Protein AF-0000000076749674 (afdb_homodimer)

InterPro domains:
  IPR000594 THIF-type NAD/FAD binding fold [PF00899] (6-119)
  IPR022500 ParB-related, ThiF-related cassette, ThiF [TIGR03736] (2-233)
  IPR035985 Ubiquitin-activating enzyme-like [SSF69572] (7-120)

Nearest PDB structures (foldseek):
  7k5j-assembly6_U  TM=7.932E-01  e=4.174E-07  Saccharomyces cerevisiae S288C
  7k5j-assembly5_S  TM=7.924E-01  e=1.008E-06  Saccharomyces cerevisiae S288C
  6nya-assembly1_A  TM=7.891E-01  e=1.143E-06  Saccharomyces cerevisiae S288C
  3cmm-assembly1_A  TM=7.876E-01  e=1.218E-06  unclassified
  5l6j-assembly1_A  TM=7.798E-01  e=1.297E-06  Saccharomyces cerevisiae S288C

Solvent-accessible surface area (backbone atoms only — not comparable to full-atom values): 25614 Å² total; per-residue (Å²): 132,72,72,45,47,36,33,39,34,37,30,41,48,48,37,19,29,35,32,51,54,52,47,51,33,47,26,46,50,35,37,74,72,70,46,57,28,63,41,43,36,29,21,18,62,52,56,35,46,74,58,39,44,38,73,26,81,34,70,41,80,84,47,48,70,39,44,34,17,49,54,52,36,51,52,48,27,70,63,61,73,48,85,50,41,52,39,78,31,75,84,56,81,82,58,76,72,49,46,30,38,36,39,36,57,94,47,48,66,59,51,53,52,48,38,55,40,26,56,69,56,42,39,85,96,17,32,27,38,43,40,46,66,60,36,49,36,33,39,35,40,48,16,18,32,28,80,38,66,66,75,91,36,45,44,8,54,46,55,35,42,40,68,61,37,72,66,56,65,65,86,73,50,79,72,81,62,87,40,48,68,50,42,50,71,55,33,42,67,48,45,36,49,42,47,26,41,48,41,43,35,54,42,50,43,44,31,73,73,70,72,50,70,71,43,40,31,34,38,38,30,49,84,73,38,37,34,42,59,36,56,71,41,73,71,54,39,41,75,40,59,42,66,70,76,72,75,82,127,134,70,74,45,47,35,33,37,36,38,30,41,48,48,37,19,30,34,33,51,54,52,46,51,35,48,24,45,49,34,36,75,74,70,47,58,29,64,41,43,37,28,23,18,63,50,57,34,45,74,59,38,45,38,73,26,82,32,72,40,80,82,45,46,70,38,44,33,18,49,54,53,37,50,51,46,28,69,63,60,73,50,85,50,42,53,39,77,31,76,84,56,81,83,58,74,72,48,46,30,40,36,37,37,57,95,46,48,67,59,50,53,53,49,39,54,40,26,54,69,55,43,40,85,93,16,33,26,39,43,39,45,68,60,36,48,36,33,38,35,39,48,18,19,33,29,79,38,67,65,76,90,35,45,43,9,55,48,55,34,42,40,68,62,37,71,65,55,64,65,86,74,48,78,72,80,63,86,39,49,67,50,43,51,71,55,32,43,69,48,45,36,48,41,47,26,41,48,41,44,35,53,43,49,44,43,32,74,75,68,73,52,71,71,43,40,31,35,39,38,30,49,83,73,36,37,35,43,60,36,57,70,40,72,70,55,39,40,76,39,59,42,67,70,75,71,75,82,128

Radius of gyration: 22.89 Å; Cα contacts (8 Å, |Δi|>4): 1031; chains: 2; bounding box: 53×79×64 Å

Sequence (498 aa):
MSKPVEVILVGAGGTGSAVLTMLFQLHTTLVKLGGNGLNITVYDPKRVTAPNVGRQGFWSDGDVGHYKASLLVNRFNQFGEVNWKAVCGKYDSNAKACDLVITTVDSASARIDIGKILNQIGRKDSYWLDLGNAKEVGQCVIGSQQDGDGINTLPSPYQLFGTQWATIDESKISAPSCSTQEAISKQSFGVNQTLATLSISMVLYPLMRTGSLENFGFMFNLKTMETFPFKVDKNVWAMYGFSPQVEAAMSKPVEVILVGAGGTGSAVLTMLFQLHTTLVKLGGNGLNITVYDPKRVTAPNVGRQGFWSDGDVGHYKASLLVNRFNQFGEVNWKAVCGKYDSNAKACDLVITTVDSASARIDIGKILNQIGRKDSYWLDLGNAKEVGQCVIGSQQDGDGINTLPSPYQLFGTQWATIDESKISAPSCSTQEAISKQSFGVNQTLATLSISMVLYPLMRTGSLENFGFMFNLKTMETFPFKVDKNVWAMYGFSPQVEAA

Foldseek 3Di:
DDAAFEEEEEDQAALNVLLVVVLLVVQVVQVVVPHNGYAYEYEAQDADDPLRDPQHNHPDPVRGPHQRQVVSQVVCCVPVVHDHHYDNHGDDLPDAEGQEYEYDDAALVSVLRQLVSLQVHYDDNHKYWYWYDWAFKIKIFMFGSHADQLPPGGGHPCQQAVVVSVPDDCVPPDDDDPDSVSVCRTHPGCNSNVRSVCCCPVAVSCCVVPVDDQFRMWMDGRVVGDIDTHGSDPVSSVVRRDDRPPPDD/DDAAFEEEEEDQAALNVLLVVVLLVVQVVQVVVPHNGHAYEYEAQDADDPLRDPRHNHPDPVRGPHQRQVVSQVVCCVPVVHDHHYDNHGDDLPDAEGQEYEYDDAALVSVLRQLVSLQVHYDDNHKYWYWYDWAFKIKIFMFGSHADQLPPGGGHPCQQAVVVSVPDDCVPPDDDDPDSVSVCRTHPRCNSNVRSVCCCPVPVSCCVVPVDDQFRMWMDGRVVGDIDTHGSDPVSSVVRRDDRPPPDD

Organism: NCBI:txid190893

pLDDT: mean 90.13, std 11.4, range [36.81, 98.88]

Structure (mmCIF, N/CA/C/O backbone):
data_AF-0000000076749674-model_v1
#
loop_
_entity.id
_entity.type
_entity.pdbx_description
1 polymer 'THIF-type NAD/FAD binding fold domain-containing protein'
#
loop_
_atom_site.group_PDB
_atom_site.id
_atom_site.type_symbol
_atom_site.label_atom_id
_atom_site.label_alt_id
_atom_site.label_comp_id
_atom_site.label_asym_id
_atom_site.label_entity_id
_atom_site.label_seq_id
_atom_site.pdbx_PDB_ins_code
_atom_site.Cartn_x
_atom_site.Cartn_y
_atom_site.Cartn_z
_atom_site.occupancy
_atom_site.B_iso_or_equiv
_atom_site.auth_seq_id
_atom_site.auth_comp_id
_atom_site.auth_asym_id
_atom_site.auth_atom_id
_atom_site.pdbx_PDB_model_num
ATOM 1 N N . MET A 1 1 ? -19.875 -26.234 -2.055 1 41 1 MET A N 1
ATOM 2 C CA . MET A 1 1 ? -19.281 -25.047 -1.42 1 41 1 MET A CA 1
ATOM 3 C C . MET A 1 1 ? -17.766 -25.016 -1.646 1 41 1 MET A C 1
ATOM 5 O O . MET A 1 1 ? -17.062 -25.969 -1.321 1 41 1 MET A O 1
ATOM 9 N N . SER A 1 2 ? -17.297 -24.203 -2.682 1 66.25 2 SER A N 1
ATOM 10 C CA . SER A 1 2 ? -16.047 -24.328 -3.422 1 66.25 2 SER A CA 1
ATOM 11 C C . SER A 1 2 ? -14.844 -24.172 -2.5 1 66.25 2 SER A C 1
ATOM 13 O O . SER A 1 2 ? -14.961 -23.625 -1.403 1 66.25 2 SER A O 1
ATOM 15 N N . LYS A 1 3 ? -13.867 -25.109 -2.535 1 89.81 3 LYS A N 1
ATOM 16 C CA . LYS A 1 3 ? -12.594 -25.219 -1.83 1 89.81 3 LYS A CA 1
ATOM 17 C C . LYS A 1 3 ? -11.836 -23.891 -1.854 1 89.81 3 LYS A C 1
ATOM 19 O O . LYS A 1 3 ? -12.07 -23.062 -2.729 1 89.81 3 LYS A O 1
ATOM 24 N N . PRO A 1 4 ? -11.164 -23.609 -0.694 1 95.88 4 PRO A N 1
ATOM 25 C CA . PRO A 1 4 ? -10.32 -22.422 -0.734 1 95.88 4 PRO A CA 1
ATOM 26 C C . PRO A 1 4 ? -9.398 -22.391 -1.953 1 95.88 4 PRO A C 1
ATOM 28 O O . PRO A 1 4 ? -9.062 -23.438 -2.502 1 95.88 4 PRO A O 1
ATOM 31 N N . VAL A 1 5 ? -9.133 -21.25 -2.414 1 96.56 5 VAL A N 1
ATOM 32 C CA . VAL A 1 5 ? -8.148 -21.094 -3.48 1 96.56 5 VAL A CA 1
ATOM 33 C C . VAL A 1 5 ? -6.762 -21.453 -2.955 1 96.56 5 VAL A C 1
ATOM 35 O O . VAL A 1 5 ? -6.309 -20.891 -1.955 1 96.56 5 VAL A O 1
ATOM 38 N N . GLU A 1 6 ? -6.145 -22.406 -3.578 1 97.38 6 GLU A N 1
ATOM 39 C CA . GLU A 1 6 ? -4.797 -22.812 -3.191 1 97.38 6 GLU A CA 1
ATOM 40 C C . GLU A 1 6 ? -3.74 -21.891 -3.793 1 97.38 6 GLU A C 1
ATOM 42 O O . GLU A 1 6 ? -3.588 -21.828 -5.016 1 97.38 6 GLU A O 1
ATOM 47 N N . VAL A 1 7 ? -2.943 -21.203 -2.902 1 98.38 7 VAL A N 1
ATOM 48 C CA . VAL A 1 7 ? -1.979 -20.203 -3.34 1 98.38 7 VAL A CA 1
ATOM 49 C C . VAL A 1 7 ? -0.584 -20.562 -2.838 1 98.38 7 VAL A C 1
ATOM 51 O O . VAL A 1 7 ? -0.417 -20.953 -1.678 1 98.38 7 VAL A O 1
ATOM 54 N N . ILE A 1 8 ? 0.35 -20.5 -3.725 1 98.56 8 ILE A N 1
ATOM 55 C CA . ILE A 1 8 ? 1.751 -20.609 -3.33 1 98.56 8 ILE A CA 1
ATOM 56 C C . ILE A 1 8 ? 2.436 -19.25 -3.512 1 98.56 8 ILE A C 1
ATOM 58 O O . ILE A 1 8 ? 2.369 -18.656 -4.59 1 98.56 8 ILE A O 1
ATOM 62 N N . LEU A 1 9 ? 3.01 -18.75 -2.445 1 98.81 9 LEU A N 1
ATOM 63 C CA . LEU A 1 9 ? 3.838 -17.547 -2.486 1 98.81 9 LEU A CA 1
ATOM 64 C C . LEU A 1 9 ? 5.32 -17.906 -2.428 1 98.81 9 LEU A C 1
ATOM 66 O O . LEU A 1 9 ? 5.773 -18.531 -1.462 1 98.81 9 LEU A O 1
ATOM 70 N N . VAL A 1 10 ? 6.074 -17.516 -3.455 1 98.75 10 VAL A N 1
ATOM 71 C CA . VAL A 1 10 ? 7.508 -17.781 -3.51 1 98.75 10 VAL A CA 1
ATOM 72 C C . VAL A 1 10 ? 8.289 -16.516 -3.188 1 98.75 10 VAL A C 1
ATOM 74 O O . VAL A 1 10 ? 8.344 -15.586 -4 1 98.75 10 VAL A O 1
ATOM 77 N N . GLY A 1 11 ? 8.938 -16.531 -2.043 1 98.12 11 GLY A N 1
ATOM 78 C CA . GLY A 1 11 ? 9.625 -15.359 -1.531 1 98.12 11 GLY A CA 1
ATOM 79 C C . GLY A 1 11 ? 8.867 -14.648 -0.426 1 98.12 11 GLY A C 1
ATOM 80 O O . GLY A 1 11 ? 7.688 -14.328 -0.585 1 98.12 11 GLY A O 1
ATOM 81 N N . ALA A 1 12 ? 9.57 -14.383 0.667 1 97.94 12 ALA A N 1
ATOM 82 C CA . ALA A 1 12 ? 8.961 -13.727 1.82 1 97.94 12 ALA A CA 1
ATOM 83 C C . ALA A 1 12 ? 9.781 -12.516 2.258 1 97.94 12 ALA A C 1
ATOM 85 O O . ALA A 1 12 ? 9.805 -12.172 3.441 1 97.94 12 ALA A O 1
ATOM 86 N N . GLY A 1 13 ? 10.484 -11.906 1.315 1 95.5 13 GLY A N 1
ATOM 87 C CA . GLY A 1 13 ? 11.258 -10.703 1.597 1 95.5 13 GLY A CA 1
ATOM 88 C C . GLY A 1 13 ? 10.414 -9.445 1.608 1 95.5 13 GLY A C 1
ATOM 89 O O . GLY A 1 13 ? 9.328 -9.422 2.18 1 95.5 13 GLY A O 1
ATOM 90 N N . GLY A 1 14 ? 10.969 -8.367 1.055 1 94.44 14 GLY A N 1
ATOM 91 C CA . GLY A 1 14 ? 10.273 -7.09 1.061 1 94.44 14 GLY A CA 1
ATOM 92 C C . GLY A 1 14 ? 8.922 -7.141 0.382 1 94.44 14 GLY A C 1
ATOM 93 O O . GLY A 1 14 ? 7.895 -6.852 1.005 1 94.44 14 GLY A O 1
ATOM 94 N N . THR A 1 15 ? 8.961 -7.57 -0.837 1 97.38 15 THR A N 1
ATOM 95 C CA . THR A 1 15 ? 7.703 -7.629 -1.579 1 97.38 15 THR A CA 1
ATOM 96 C C . THR A 1 15 ? 6.836 -8.781 -1.081 1 97.38 15 THR A C 1
ATOM 98 O O . THR A 1 15 ? 5.621 -8.617 -0.916 1 97.38 15 THR A O 1
ATOM 101 N N . GLY A 1 16 ? 7.422 -9.891 -0.804 1 98.31 16 GLY A N 1
ATOM 102 C CA . GLY A 1 16 ? 6.676 -11.062 -0.375 1 98.31 16 GLY A CA 1
ATOM 103 C C . GLY A 1 16 ? 5.934 -10.852 0.93 1 98.31 16 GLY A C 1
ATOM 104 O O . GLY A 1 16 ? 4.781 -11.266 1.066 1 98.31 16 GLY A O 1
ATOM 105 N N . SER A 1 17 ? 6.578 -10.273 1.89 1 97.19 17 SER A N 1
ATOM 106 C CA . SER A 1 17 ? 5.934 -10.023 3.174 1 97.19 17 SER A CA 1
ATOM 107 C C . SER A 1 17 ? 4.781 -9.039 3.029 1 97.19 17 SER A C 1
ATOM 109 O O . SER A 1 17 ? 3.754 -9.164 3.701 1 97.19 17 SER A O 1
ATOM 111 N N . ALA A 1 18 ? 4.949 -8.047 2.162 1 96.69 18 ALA A N 1
ATOM 112 C CA . ALA A 1 18 ? 3.873 -7.102 1.882 1 96.69 18 ALA A CA 1
ATOM 113 C C . ALA A 1 18 ? 2.707 -7.793 1.179 1 96.69 18 ALA A C 1
ATOM 115 O O . ALA A 1 18 ? 1.543 -7.535 1.495 1 96.69 18 ALA A O 1
ATOM 116 N N . VAL A 1 19 ? 3.02 -8.648 0.276 1 98.56 19 VAL A N 1
ATOM 117 C CA . VAL A 1 19 ? 1.996 -9.398 -0.444 1 98.56 19 VAL A CA 1
ATOM 118 C C . VAL A 1 19 ? 1.205 -10.266 0.535 1 98.56 19 VAL A C 1
ATOM 120 O O . VAL A 1 19 ? -0.025 -10.32 0.469 1 98.56 19 VAL A O 1
ATOM 123 N N . LEU A 1 20 ? 1.925 -10.898 1.384 1 97.38 20 LEU A N 1
ATOM 124 C CA . LEU A 1 20 ? 1.264 -11.789 2.334 1 97.38 20 LEU A CA 1
ATOM 125 C C . LEU A 1 20 ? 0.285 -11.016 3.211 1 97.38 20 LEU A C 1
ATOM 127 O O . LEU A 1 20 ? -0.79 -11.523 3.543 1 97.38 20 LEU A O 1
ATOM 131 N N . THR A 1 21 ? 0.655 -9.852 3.572 1 92.88 21 THR A N 1
ATOM 132 C CA . THR A 1 21 ? -0.23 -8.992 4.352 1 92.88 21 THR A CA 1
ATOM 133 C C . THR A 1 21 ? -1.503 -8.68 3.568 1 92.88 21 THR A C 1
ATOM 135 O O . THR A 1 21 ? -2.609 -8.797 4.102 1 92.88 21 THR A O 1
ATOM 138 N N . MET A 1 22 ? -1.363 -8.328 2.334 1 95.75 22 MET A N 1
ATOM 139 C CA . MET A 1 22 ? -2.514 -8.023 1.489 1 95.75 22 MET A CA 1
ATOM 140 C C . MET A 1 22 ? -3.367 -9.266 1.263 1 95.75 22 MET A C 1
ATOM 142 O O . MET A 1 22 ? -4.594 -9.18 1.197 1 95.75 22 MET A O 1
ATOM 146 N N . LEU A 1 23 ? -2.693 -10.391 1.165 1 97.06 23 LEU A N 1
ATOM 147 C CA . LEU A 1 23 ? -3.428 -11.633 0.959 1 97.06 23 LEU A CA 1
ATOM 148 C C . LEU A 1 23 ? -4.27 -11.977 2.184 1 97.06 23 LEU A C 1
ATOM 150 O O . LEU A 1 23 ? -5.359 -12.539 2.057 1 97.06 23 LEU A O 1
ATOM 154 N N . PHE A 1 24 ? -3.75 -11.703 3.301 1 93.5 24 PHE A N 1
ATOM 155 C CA . PHE A 1 24 ? -4.516 -11.93 4.523 1 93.5 24 PHE A CA 1
ATOM 156 C C . PHE A 1 24 ? -5.797 -11.109 4.516 1 93.5 24 PHE A C 1
ATOM 158 O O . PHE A 1 24 ? -6.875 -11.625 4.82 1 93.5 24 PHE A O 1
ATOM 165 N N . GLN A 1 25 ? -5.68 -9.891 4.184 1 91.19 25 GLN A N 1
ATOM 166 C CA . GLN A 1 25 ? -6.859 -9.039 4.09 1 91.19 25 GLN A CA 1
ATOM 167 C C . GLN A 1 25 ? -7.816 -9.539 3.01 1 91.19 25 GLN A C 1
ATOM 169 O O . GLN A 1 25 ? -9.031 -9.5 3.191 1 91.19 25 GLN A O 1
ATOM 174 N N . LEU A 1 26 ? -7.234 -9.969 1.913 1 94.19 26 LEU A N 1
ATOM 175 C CA . LEU A 1 26 ? -8.055 -10.508 0.832 1 94.19 26 LEU A CA 1
ATOM 176 C C . LEU A 1 26 ? -8.805 -11.75 1.287 1 94.19 26 LEU A C 1
ATOM 178 O O . LEU A 1 26 ? -9.992 -11.906 0.994 1 94.19 26 LEU A O 1
ATOM 182 N N . HIS A 1 27 ? -8.062 -12.625 1.983 1 94.12 27 HIS A N 1
ATOM 183 C CA . HIS A 1 27 ? -8.688 -13.82 2.553 1 94.12 27 HIS A CA 1
ATOM 184 C C . HIS A 1 27 ? -9.898 -13.453 3.404 1 94.12 27 HIS A C 1
ATOM 186 O O . HIS A 1 27 ? -10.977 -14.016 3.227 1 94.12 27 HIS A O 1
ATOM 192 N N . THR A 1 28 ? -9.719 -12.539 4.277 1 88.56 28 THR A N 1
ATOM 193 C CA . THR A 1 28 ? -10.781 -12.117 5.188 1 88.56 28 THR A CA 1
ATOM 194 C C . THR A 1 28 ? -11.969 -11.555 4.41 1 88.56 28 THR A C 1
ATOM 196 O O . THR A 1 28 ? -13.125 -11.859 4.719 1 88.56 28 THR A O 1
ATOM 199 N N . THR A 1 29 ? -11.656 -10.766 3.43 1 87.94 29 THR A N 1
ATOM 200 C CA . THR A 1 29 ? -12.688 -10.156 2.598 1 87.94 29 THR A CA 1
ATOM 201 C C . THR A 1 29 ? -13.484 -11.227 1.853 1 87.94 29 THR A C 1
ATOM 203 O O . THR A 1 29 ? -14.711 -11.203 1.835 1 87.94 29 THR A O 1
ATOM 206 N N . LEU A 1 30 ? -12.781 -12.172 1.281 1 91 30 LEU A N 1
ATOM 207 C CA . LEU A 1 30 ? -13.43 -13.234 0.526 1 91 30 LEU A CA 1
ATOM 208 C C . LEU A 1 30 ? -14.328 -14.07 1.431 1 91 30 LEU A C 1
ATOM 210 O O . LEU A 1 30 ? -15.445 -14.438 1.043 1 91 30 LEU A O 1
ATOM 214 N N . VAL A 1 31 ? -13.828 -14.328 2.604 1 89.69 31 VAL A N 1
ATOM 215 C CA . VAL A 1 31 ? -14.594 -15.125 3.557 1 89.69 31 VAL A CA 1
ATOM 216 C C . VAL A 1 31 ? -15.852 -14.359 3.971 1 89.69 31 VAL A C 1
ATOM 218 O O . VAL A 1 31 ? -16.938 -14.93 4.02 1 89.69 31 VAL A O 1
ATOM 221 N N . LYS A 1 32 ? -15.797 -13.125 4.18 1 85.12 32 LYS A N 1
ATOM 222 C CA . LYS A 1 32 ? -16.922 -12.305 4.594 1 85.12 32 LYS A CA 1
ATOM 223 C C . LYS A 1 32 ? -17.953 -12.164 3.471 1 85.12 32 LYS A C 1
ATOM 225 O O . LYS A 1 32 ? -19.125 -11.93 3.725 1 85.12 32 LYS A O 1
ATOM 230 N N . LEU A 1 33 ? -17.5 -12.352 2.295 1 86.06 33 LEU A N 1
ATOM 231 C CA . LEU A 1 33 ? -18.375 -12.289 1.137 1 86.06 33 LEU A CA 1
ATOM 232 C C . LEU A 1 33 ? -19 -13.656 0.86 1 86.06 33 LEU A C 1
ATOM 234 O O . LEU A 1 33 ? -19.703 -13.836 -0.142 1 86.06 33 LEU A O 1
ATOM 238 N N . GLY A 1 34 ? -18.656 -14.625 1.644 1 87.81 34 GLY A N 1
ATOM 239 C CA . GLY A 1 34 ? -19.281 -15.93 1.556 1 87.81 34 GLY A CA 1
ATOM 240 C C . GLY A 1 34 ? -18.422 -16.984 0.895 1 87.81 34 GLY A C 1
ATOM 241 O O . GLY A 1 34 ? -18.859 -18.109 0.672 1 87.81 34 GLY A O 1
ATOM 242 N N . GLY A 1 35 ? -17.203 -16.609 0.576 1 90.94 35 GLY A N 1
ATOM 243 C CA . GLY A 1 35 ? -16.297 -17.562 -0.026 1 90.94 35 GLY A CA 1
ATOM 244 C C . GLY A 1 35 ? -15.492 -18.344 0.996 1 90.94 35 GLY A C 1
ATOM 245 O O . GLY A 1 35 ? -15.688 -18.188 2.201 1 90.94 35 GLY A O 1
ATOM 246 N N . ASN A 1 36 ? -14.586 -19.234 0.458 1 93.31 36 ASN A N 1
ATOM 247 C CA . ASN A 1 36 ? -13.789 -20.109 1.322 1 93.31 36 ASN A CA 1
ATOM 248 C C . ASN A 1 36 ? -12.383 -19.562 1.521 1 93.31 36 ASN A C 1
ATOM 250 O O . ASN A 1 36 ? -11.531 -20.219 2.117 1 93.31 36 ASN A O 1
ATOM 254 N N . GLY A 1 37 ? -12.164 -18.422 0.959 1 95 37 GLY A N 1
ATOM 255 C CA . GLY A 1 37 ? -10.906 -17.734 1.205 1 95 37 GLY A CA 1
ATOM 256 C C . GLY A 1 37 ? -9.719 -18.391 0.522 1 95 37 GLY A C 1
ATOM 257 O O . GLY A 1 37 ? -9.844 -18.891 -0.593 1 95 37 GLY A O 1
ATOM 258 N N . LEU A 1 38 ? -8.555 -18.188 1.179 1 97.38 38 LEU A N 1
ATOM 259 C CA . LEU A 1 38 ? -7.285 -18.641 0.624 1 97.38 38 LEU A CA 1
ATOM 260 C C . LEU A 1 38 ? -6.625 -19.672 1.543 1 97.38 38 LEU A C 1
ATOM 262 O O . LEU A 1 38 ? -6.754 -19.594 2.766 1 97.38 38 LEU A O 1
ATOM 266 N N . ASN A 1 39 ? -6.012 -20.625 0.947 1 98.06 39 ASN A N 1
ATOM 267 C CA . ASN A 1 39 ? -5.023 -21.484 1.592 1 98.06 39 ASN A CA 1
ATOM 268 C C . ASN A 1 39 ? -3.623 -21.25 1.031 1 98.06 39 ASN A C 1
ATOM 270 O O . ASN A 1 39 ? -3.363 -21.531 -0.14 1 98.06 39 ASN A O 1
ATOM 274 N N . ILE A 1 40 ? -2.723 -20.766 1.932 1 98.5 40 ILE A N 1
ATOM 275 C CA . ILE A 1 40 ? -1.479 -20.234 1.397 1 98.5 40 ILE A CA 1
ATOM 276 C C . ILE A 1 40 ? -0.296 -21.047 1.918 1 98.5 40 ILE A C 1
ATOM 278 O O . ILE A 1 40 ? -0.232 -21.359 3.105 1 98.5 40 ILE A O 1
ATOM 282 N N . THR A 1 41 ? 0.573 -21.422 1.021 1 98.75 41 THR A N 1
ATOM 283 C CA . THR A 1 41 ? 1.894 -21.953 1.355 1 98.75 41 THR A CA 1
ATOM 284 C C . THR A 1 41 ? 2.986 -20.969 0.92 1 98.75 41 THR A C 1
ATOM 286 O O . THR A 1 41 ? 3.027 -20.562 -0.238 1 98.75 41 THR A O 1
ATOM 289 N N . VAL A 1 42 ? 3.871 -20.625 1.872 1 98.75 42 VAL A N 1
ATOM 290 C CA . VAL A 1 42 ? 4.93 -19.672 1.603 1 98.75 42 VAL A CA 1
ATOM 291 C C . VAL A 1 42 ? 6.277 -20.391 1.526 1 98.75 42 VAL A C 1
ATOM 293 O O . VAL A 1 42 ? 6.637 -21.141 2.432 1 98.75 42 VAL A O 1
ATOM 296 N N . TYR A 1 43 ? 7.023 -20.125 0.436 1 98.69 43 TYR A N 1
ATOM 297 C CA . TYR A 1 43 ? 8.375 -20.656 0.261 1 98.69 43 TYR A CA 1
ATOM 298 C C . TYR A 1 43 ? 9.414 -19.547 0.421 1 98.69 43 TYR A C 1
ATOM 300 O O . TYR A 1 43 ? 9.352 -18.516 -0.258 1 98.69 43 TYR A O 1
ATOM 308 N N . ASP A 1 44 ? 10.352 -19.688 1.284 1 98.31 44 ASP A N 1
ATOM 309 C CA . ASP A 1 44 ? 11.531 -18.828 1.406 1 98.31 44 ASP A CA 1
ATOM 310 C C . ASP A 1 44 ? 12.625 -19.516 2.223 1 98.31 44 ASP A C 1
ATOM 312 O O . ASP A 1 44 ? 12.406 -19.891 3.381 1 98.31 44 ASP A O 1
ATOM 316 N N . PRO A 1 45 ? 13.805 -19.688 1.663 1 97.56 45 PRO A N 1
ATOM 317 C CA . PRO A 1 45 ? 14.859 -20.391 2.398 1 97.56 45 PRO A CA 1
ATOM 318 C C . PRO A 1 45 ? 15.633 -19.469 3.346 1 97.56 45 PRO A C 1
ATOM 320 O O . PRO A 1 45 ? 16.484 -19.938 4.109 1 97.56 45 PRO A O 1
ATOM 323 N N . LYS A 1 46 ? 15.43 -18.172 3.348 1 97 46 LYS A N 1
ATOM 324 C CA . LYS A 1 46 ? 16.297 -17.203 4.016 1 97 46 LYS A CA 1
ATOM 325 C C . LYS A 1 46 ? 15.781 -16.875 5.41 1 97 46 LYS A C 1
ATOM 327 O O . LYS A 1 46 ? 14.602 -17.078 5.707 1 97 46 LYS A O 1
ATOM 332 N N . ARG A 1 47 ? 16.672 -16.344 6.137 1 97.75 47 ARG A N 1
ATOM 333 C CA . ARG A 1 47 ? 16.391 -15.875 7.488 1 97.75 47 ARG A CA 1
ATOM 334 C C . ARG A 1 47 ? 16.344 -14.352 7.543 1 97.75 47 ARG A C 1
ATOM 336 O O . ARG A 1 47 ? 16.906 -13.68 6.668 1 97.75 47 ARG A O 1
ATOM 343 N N . VAL A 1 48 ? 15.672 -13.828 8.578 1 96.06 48 VAL A N 1
ATOM 344 C CA . VAL A 1 48 ? 15.609 -12.383 8.805 1 96.06 48 VAL A CA 1
ATOM 345 C C . VAL A 1 48 ? 16.969 -11.875 9.273 1 96.06 48 VAL A C 1
ATOM 347 O O . VAL A 1 48 ? 17.594 -12.477 10.148 1 96.06 48 VAL A O 1
ATOM 350 N N . THR A 1 49 ? 17.469 -10.844 8.609 1 93.88 49 THR A N 1
ATOM 351 C CA . THR A 1 49 ? 18.672 -10.148 9.031 1 93.88 49 THR A CA 1
ATOM 352 C C . THR A 1 49 ? 18.344 -8.734 9.508 1 93.88 49 THR A C 1
ATOM 354 O O . THR A 1 49 ? 17.219 -8.25 9.312 1 93.88 49 THR A O 1
ATOM 357 N N . ALA A 1 50 ? 19.25 -8.047 10.078 1 88 50 ALA A N 1
ATOM 358 C CA . ALA A 1 50 ? 19.047 -6.73 10.688 1 88 50 ALA A CA 1
ATOM 359 C C . ALA A 1 50 ? 18.531 -5.727 9.656 1 88 50 ALA A C 1
ATOM 361 O O . ALA A 1 50 ? 17.609 -4.969 9.93 1 88 50 ALA A O 1
ATOM 362 N N . PRO A 1 51 ? 19.062 -5.785 8.43 1 87.25 51 PRO A N 1
ATOM 363 C CA . PRO A 1 51 ? 18.594 -4.812 7.438 1 87.25 51 PRO A CA 1
ATOM 364 C C . PRO A 1 51 ? 17.141 -5.035 7.027 1 87.25 51 PRO A C 1
ATOM 366 O O . PRO A 1 51 ? 16.516 -4.152 6.426 1 87.25 51 PRO A O 1
ATOM 369 N N . ASN A 1 52 ? 16.594 -6.191 7.422 1 89.38 52 ASN A N 1
ATOM 370 C CA . ASN A 1 52 ? 15.227 -6.504 7.035 1 89.38 52 ASN A CA 1
ATOM 371 C C . ASN A 1 52 ? 14.219 -5.859 7.984 1 89.38 52 ASN A C 1
ATOM 373 O O . ASN A 1 52 ? 13.047 -5.695 7.637 1 89.38 52 ASN A O 1
ATOM 377 N N . VAL A 1 53 ? 14.695 -5.559 9.172 1 85.56 53 VAL A N 1
ATOM 378 C CA . VAL A 1 53 ? 13.805 -5.098 10.227 1 85.56 53 VAL A CA 1
ATOM 379 C C . VAL A 1 53 ? 13.344 -3.672 9.93 1 85.56 53 VAL A C 1
ATOM 381 O O . VAL A 1 53 ? 14.164 -2.791 9.672 1 85.56 53 VAL A O 1
ATOM 384 N N . GLY A 1 54 ? 12.008 -3.465 9.914 1 78.31 54 GLY A N 1
ATOM 385 C CA . GLY A 1 54 ? 11.438 -2.148 9.688 1 78.31 54 GLY A CA 1
ATOM 386 C C . GLY A 1 54 ? 11.133 -1.878 8.227 1 78.31 54 GLY A C 1
ATOM 387 O O . GLY A 1 54 ? 10.242 -1.087 7.906 1 78.31 54 GLY A O 1
ATOM 388 N N . ARG A 1 55 ? 11.867 -2.451 7.406 1 81.5 55 ARG A N 1
ATOM 389 C CA . ARG A 1 55 ? 11.719 -2.217 5.973 1 81.5 55 ARG A CA 1
ATOM 390 C C . ARG A 1 55 ? 10.836 -3.279 5.332 1 81.5 55 ARG A C 1
ATOM 392 O O . ARG A 1 55 ? 10.18 -3.02 4.32 1 81.5 55 ARG A O 1
ATOM 399 N N . GLN A 1 56 ? 11.016 -4.449 5.895 1 87.56 56 GLN A N 1
ATOM 400 C CA . GLN A 1 56 ? 10.188 -5.559 5.445 1 87.56 56 GLN A CA 1
ATOM 401 C C . GLN A 1 56 ? 9.141 -5.922 6.496 1 87.56 56 GLN A C 1
ATOM 403 O O . GLN A 1 56 ? 8.898 -5.152 7.43 1 87.56 56 GLN A O 1
ATOM 408 N N . GLY A 1 57 ? 8.344 -6.93 6.336 1 86.56 57 GLY A N 1
ATOM 409 C CA . GLY A 1 57 ? 7.258 -7.305 7.227 1 86.56 57 GLY A CA 1
ATOM 410 C C . GLY A 1 57 ? 7.738 -7.836 8.562 1 86.56 57 GLY A C 1
ATOM 411 O O . GLY A 1 57 ? 7.098 -8.703 9.164 1 86.56 57 GLY A O 1
ATOM 412 N N . PHE A 1 58 ? 8.969 -7.336 8.969 1 85.88 58 PHE A N 1
ATOM 413 C CA . PHE A 1 58 ? 9.539 -7.727 10.258 1 85.88 58 PHE A CA 1
ATOM 414 C C . PHE A 1 58 ? 9.711 -6.516 11.164 1 85.88 58 PHE A C 1
ATOM 416 O O . PHE A 1 58 ? 10.281 -5.5 10.75 1 85.88 58 PHE A O 1
ATOM 423 N N . TRP A 1 59 ? 9.289 -6.617 12.406 1 78 59 TRP A N 1
ATOM 424 C CA . TRP A 1 59 ? 9.031 -5.371 13.117 1 78 59 TRP A CA 1
ATOM 425 C C . TRP A 1 59 ? 9.977 -5.215 14.305 1 78 59 TRP A C 1
ATOM 427 O O . TRP A 1 59 ? 10.078 -4.137 14.891 1 78 59 TRP A O 1
ATOM 437 N N . SER A 1 60 ? 10.656 -6.281 14.648 1 80.19 60 SER A N 1
ATOM 438 C CA . SER A 1 60 ? 11.477 -6.152 15.844 1 80.19 60 SER A CA 1
ATOM 439 C C . SER A 1 60 ? 12.805 -6.883 15.688 1 80.19 60 SER A C 1
ATOM 441 O O . SER A 1 60 ? 12.938 -7.773 14.852 1 80.19 60 SER A O 1
ATOM 443 N N . ASP A 1 61 ? 13.711 -6.457 16.5 1 84 61 ASP A N 1
ATOM 444 C CA . ASP A 1 61 ? 15.008 -7.125 16.531 1 84 61 ASP A CA 1
ATOM 445 C C . ASP A 1 61 ? 14.859 -8.586 16.938 1 84 61 ASP A C 1
ATOM 447 O O . ASP A 1 61 ? 15.703 -9.422 16.578 1 84 61 ASP A O 1
ATOM 451 N N . GLY A 1 62 ? 13.812 -8.898 17.609 1 88.88 62 GLY A N 1
ATOM 452 C CA . GLY A 1 62 ? 13.531 -10.273 17.984 1 88.88 62 GLY A CA 1
ATOM 453 C C . GLY A 1 62 ? 13.219 -11.164 16.797 1 88.88 62 GLY A C 1
ATOM 454 O O . GLY A 1 62 ? 13.25 -12.391 16.922 1 88.88 62 GLY A O 1
ATOM 455 N N . ASP A 1 63 ? 12.969 -10.602 15.727 1 91.44 63 ASP A N 1
ATOM 456 C CA . ASP A 1 63 ? 12.664 -11.359 14.516 1 91.44 63 ASP A CA 1
ATOM 457 C C . ASP A 1 63 ? 13.938 -11.875 13.852 1 91.44 63 ASP A C 1
ATOM 459 O O . ASP A 1 63 ? 13.898 -12.828 13.078 1 91.44 63 ASP A O 1
ATOM 463 N N . VAL A 1 64 ? 15.086 -11.18 14.133 1 94.19 64 VAL A N 1
ATOM 464 C CA . VAL A 1 64 ? 16.344 -11.492 13.469 1 94.19 64 VAL A CA 1
ATOM 465 C C . VAL A 1 64 ? 16.75 -12.93 13.766 1 94.19 64 VAL A C 1
ATOM 467 O O . VAL A 1 64 ? 16.656 -13.383 14.906 1 94.19 64 VAL A O 1
ATOM 470 N N . GLY A 1 65 ? 17.109 -13.672 12.727 1 97.19 65 GLY A N 1
ATOM 471 C CA . GLY A 1 65 ? 17.578 -15.047 12.875 1 97.19 65 GLY A CA 1
ATOM 472 C C . GLY A 1 65 ? 16.516 -16.078 12.531 1 97.19 65 GLY A C 1
ATOM 473 O O . GLY A 1 65 ? 16.844 -17.234 12.242 1 97.19 65 GLY A O 1
ATOM 474 N N . HIS A 1 66 ? 15.305 -15.742 12.617 1 97.5 66 HIS A N 1
ATOM 475 C CA . HIS A 1 66 ? 14.219 -16.656 12.281 1 97.5 66 HIS A CA 1
ATOM 476 C C . HIS A 1 66 ? 14.031 -16.75 10.773 1 97.5 66 HIS A C 1
ATOM 478 O O . HIS A 1 66 ? 14.344 -15.805 10.039 1 97.5 66 HIS A O 1
ATOM 484 N N . TYR A 1 67 ? 13.523 -17.906 10.367 1 98.38 67 TYR A N 1
ATOM 485 C CA . TYR A 1 67 ? 13.195 -18.047 8.953 1 98.38 67 TYR A CA 1
ATOM 486 C C . TYR A 1 67 ? 12.055 -17.109 8.562 1 98.38 67 TYR A C 1
ATOM 488 O O . TYR A 1 67 ? 11.039 -17.031 9.258 1 98.38 67 TYR A O 1
ATOM 496 N N . LYS A 1 68 ? 12.227 -16.438 7.484 1 97.75 68 LYS A N 1
ATOM 497 C CA . LYS A 1 68 ? 11.258 -15.438 7.047 1 97.75 68 LYS A CA 1
ATOM 498 C C . LYS A 1 68 ? 9.875 -16.047 6.863 1 97.75 68 LYS A C 1
ATOM 500 O O . LYS A 1 68 ? 8.891 -15.555 7.41 1 97.75 68 LYS A O 1
ATOM 505 N N . ALA A 1 69 ? 9.836 -17.156 6.145 1 98.5 69 ALA A N 1
ATOM 506 C CA . ALA A 1 69 ? 8.555 -17.781 5.805 1 98.5 69 ALA A CA 1
ATOM 507 C C . ALA A 1 69 ? 7.824 -18.234 7.059 1 98.5 69 ALA A C 1
ATOM 509 O O . ALA A 1 69 ? 6.641 -17.938 7.242 1 98.5 69 ALA A O 1
ATOM 510 N N . SER A 1 70 ? 8.508 -18.906 7.891 1 98.19 70 SER A N 1
ATOM 511 C CA . SER A 1 70 ? 7.895 -19.469 9.094 1 98.19 70 SER A CA 1
ATOM 512 C C . SER A 1 70 ? 7.426 -18.359 10.039 1 98.19 70 SER A C 1
ATOM 514 O O . SER A 1 70 ? 6.344 -18.453 10.617 1 98.19 70 SER A O 1
ATOM 516 N N . LEU A 1 71 ? 8.227 -17.391 10.195 1 96.94 71 LEU A N 1
ATOM 517 C CA . LEU A 1 71 ? 7.887 -16.281 11.094 1 96.94 71 LEU A CA 1
ATOM 518 C C . LEU A 1 71 ? 6.605 -15.586 10.641 1 96.94 71 LEU A C 1
ATOM 520 O O . LEU A 1 71 ? 5.695 -15.375 11.445 1 96.94 71 LEU A O 1
ATOM 524 N N . LEU A 1 72 ? 6.52 -15.266 9.43 1 96.62 72 LEU A N 1
ATOM 525 C CA . LEU A 1 72 ? 5.359 -14.562 8.898 1 96.62 72 LEU A CA 1
ATOM 526 C C . LEU A 1 72 ? 4.109 -15.438 8.984 1 96.62 72 LEU A C 1
ATOM 528 O O . LEU A 1 72 ? 3.062 -14.984 9.445 1 96.62 72 LEU A O 1
ATOM 532 N N . VAL A 1 73 ? 4.266 -16.656 8.547 1 97.69 73 VAL A N 1
ATOM 533 C CA . VAL A 1 73 ? 3.123 -17.562 8.523 1 97.69 73 VAL A CA 1
ATOM 534 C C . VAL A 1 73 ? 2.596 -17.781 9.938 1 97.69 73 VAL A C 1
ATOM 536 O O . VAL A 1 73 ? 1.383 -17.75 10.164 1 97.69 73 VAL A O 1
ATOM 539 N N . ASN A 1 74 ? 3.465 -17.938 10.875 1 95.69 74 ASN A N 1
ATOM 540 C CA . ASN A 1 74 ? 3.051 -18.125 12.266 1 95.69 74 ASN A CA 1
ATOM 541 C C . ASN A 1 74 ? 2.285 -16.906 12.789 1 95.69 74 ASN A C 1
ATOM 543 O O . ASN A 1 74 ? 1.306 -17.062 13.523 1 95.69 74 ASN A O 1
ATOM 547 N N . ARG A 1 75 ? 2.729 -15.789 12.438 1 90.88 75 ARG A N 1
ATOM 548 C CA . ARG A 1 75 ? 2.047 -14.57 12.867 1 90.88 75 ARG A CA 1
ATOM 549 C C . ARG A 1 75 ? 0.614 -14.539 12.344 1 90.88 75 ARG A C 1
ATOM 551 O O . ARG A 1 75 ? -0.32 -14.258 13.102 1 90.88 75 ARG A O 1
ATOM 558 N N . PHE A 1 76 ? 0.451 -14.82 11.086 1 91.88 76 PHE A N 1
ATOM 559 C CA . PHE A 1 76 ? -0.879 -14.758 10.492 1 91.88 76 PHE A CA 1
ATOM 560 C C . PHE A 1 76 ? -1.764 -15.883 11.023 1 91.88 76 PHE A C 1
ATOM 562 O O . PHE A 1 76 ? -2.967 -15.695 11.211 1 91.88 76 PHE A O 1
ATOM 569 N N . ASN A 1 77 ? -1.177 -17.047 11.227 1 94.19 77 ASN A N 1
ATOM 570 C CA . ASN A 1 77 ? -1.941 -18.141 11.805 1 94.19 77 ASN A CA 1
ATOM 571 C C . ASN A 1 77 ? -2.441 -17.797 13.203 1 94.19 77 ASN A C 1
ATOM 573 O O . ASN A 1 77 ? -3.58 -18.109 13.555 1 94.19 77 ASN A O 1
ATOM 577 N N . GLN A 1 78 ? -1.643 -17.141 13.922 1 87.38 78 GLN A N 1
ATOM 578 C CA . GLN A 1 78 ? -1.974 -16.812 15.305 1 87.38 78 GLN A CA 1
ATOM 579 C C . GLN A 1 78 ? -3.027 -15.711 15.375 1 87.38 78 GLN A C 1
ATOM 581 O O . GLN A 1 78 ? -3.982 -15.805 16.141 1 87.38 78 GLN A O 1
ATOM 586 N N . PHE A 1 79 ? -2.953 -14.781 14.586 1 76.62 79 PHE A N 1
ATOM 587 C CA . PHE A 1 79 ? -3.807 -13.609 14.695 1 76.62 79 PHE A CA 1
ATOM 588 C C . PHE A 1 79 ? -5.047 -13.758 13.828 1 76.62 79 PHE A C 1
ATOM 590 O O . PHE A 1 79 ? -6.094 -13.172 14.117 1 76.62 79 PHE A O 1
ATOM 597 N N . GLY A 1 80 ? -5.012 -14.492 12.797 1 79.5 80 GLY A N 1
ATOM 598 C CA . GLY A 1 80 ? -6.07 -14.5 11.797 1 79.5 80 GLY A CA 1
ATOM 599 C C . GLY A 1 80 ? -6.887 -15.781 11.812 1 79.5 80 GLY A C 1
ATOM 600 O O . GLY A 1 80 ? -7.855 -15.914 11.055 1 79.5 80 GLY A O 1
ATOM 601 N N . GLU A 1 81 ? -6.465 -16.703 12.57 1 82.12 81 GLU A N 1
ATOM 602 C CA . GLU A 1 81 ? -7.152 -17.984 12.633 1 82.12 81 GLU A CA 1
ATOM 603 C C . GLU A 1 81 ? -7.129 -18.688 11.281 1 82.12 81 GLU A C 1
ATOM 605 O O . GLU A 1 81 ? -8.164 -19.156 10.805 1 82.12 81 GLU A O 1
ATOM 610 N N . VAL A 1 82 ? -6.066 -18.578 10.609 1 91.5 82 VAL A N 1
ATOM 611 C CA . VAL A 1 82 ? -5.824 -19.312 9.367 1 91.5 82 VAL A CA 1
ATOM 612 C C . VAL A 1 82 ? -4.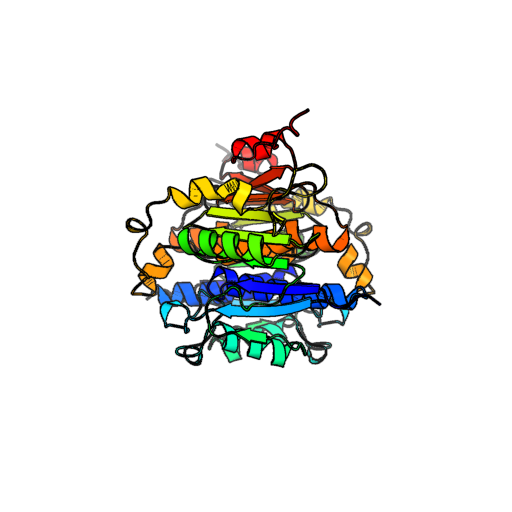84 -20.453 9.625 1 91.5 82 VAL A C 1
ATOM 614 O O . VAL A 1 82 ? -4.32 -20.594 10.734 1 91.5 82 VAL A O 1
ATOM 617 N N . ASN A 1 83 ? -4.695 -21.344 8.672 1 95.38 83 ASN A N 1
ATOM 618 C CA . ASN A 1 83 ? -3.77 -22.469 8.75 1 95.38 83 ASN A CA 1
ATOM 619 C C . ASN A 1 83 ? -2.867 -22.531 7.52 1 95.38 83 ASN A C 1
ATOM 621 O O . ASN A 1 83 ? -2.871 -23.531 6.797 1 95.38 83 ASN A O 1
ATOM 625 N N . TRP A 1 84 ? -2.135 -21.484 7.379 1 98.19 84 TRP A N 1
ATOM 626 C CA . TRP A 1 84 ? -1.22 -21.391 6.246 1 98.19 84 TRP A CA 1
ATOM 627 C C . TRP A 1 84 ? 0.078 -22.141 6.535 1 98.19 84 TRP A C 1
ATOM 629 O O . TRP A 1 84 ? 0.355 -22.5 7.68 1 98.19 84 TRP A O 1
ATOM 639 N N . LYS A 1 85 ? 0.812 -22.469 5.484 1 98.5 85 LYS A N 1
ATOM 640 C CA . LYS A 1 85 ? 2.01 -23.297 5.641 1 98.5 85 LYS A CA 1
ATOM 641 C C . LYS A 1 85 ? 3.256 -22.547 5.188 1 98.5 85 LYS A C 1
ATOM 643 O O . LYS A 1 85 ? 3.188 -21.703 4.293 1 98.5 85 LYS A O 1
ATOM 648 N N . ALA A 1 86 ? 4.32 -22.891 5.871 1 98.62 86 ALA A N 1
ATOM 649 C CA . ALA A 1 86 ? 5.625 -22.359 5.492 1 98.62 86 ALA A CA 1
ATOM 650 C C . ALA A 1 86 ? 6.582 -23.469 5.094 1 98.62 86 ALA A C 1
ATOM 652 O O . ALA A 1 86 ? 6.602 -24.531 5.723 1 98.62 86 ALA A O 1
ATOM 653 N N . VAL A 1 87 ? 7.273 -23.281 4.031 1 98.56 87 VAL A N 1
ATOM 654 C CA . VAL A 1 87 ? 8.383 -24.141 3.625 1 98.56 87 VAL A CA 1
ATOM 655 C C . VAL A 1 87 ? 9.688 -23.344 3.66 1 98.56 87 VAL A C 1
ATOM 657 O O . VAL A 1 87 ? 9.906 -22.453 2.836 1 98.56 87 VAL A O 1
ATOM 660 N N . CYS A 1 88 ? 10.562 -23.688 4.59 1 98.31 88 CYS A N 1
ATOM 661 C CA . CYS A 1 88 ? 11.852 -23.016 4.711 1 98.31 88 CYS A CA 1
ATOM 662 C C . CYS A 1 88 ? 12.852 -23.562 3.697 1 98.31 88 CYS A C 1
ATOM 664 O O . CYS A 1 88 ? 13.898 -24.078 4.074 1 98.31 88 CYS A O 1
ATOM 666 N N . GLY A 1 89 ? 12.531 -23.391 2.469 1 97.38 89 GLY A N 1
ATOM 667 C CA . GLY A 1 89 ? 13.297 -23.875 1.333 1 97.38 89 GLY A CA 1
ATOM 668 C C . GLY A 1 89 ? 12.914 -23.219 0.025 1 97.38 89 GLY A C 1
ATOM 669 O O . GLY A 1 89 ? 12.031 -22.359 -0.006 1 97.38 89 GLY A O 1
ATOM 670 N N . LYS A 1 90 ? 13.656 -23.578 -0.981 1 96.25 90 LYS A N 1
ATOM 671 C CA . LYS A 1 90 ? 13.375 -23.062 -2.318 1 96.25 90 LYS A CA 1
ATOM 672 C C . LYS A 1 90 ? 12.148 -23.75 -2.918 1 96.25 90 LYS A C 1
ATOM 674 O O . LYS A 1 90 ? 11.867 -24.906 -2.619 1 96.25 90 LYS A O 1
ATOM 679 N N . TYR A 1 91 ? 11.406 -22.969 -3.623 1 97.12 91 TYR A N 1
ATOM 680 C CA . TYR A 1 91 ? 10.359 -23.594 -4.43 1 97.12 91 TYR A CA 1
ATOM 681 C C . TYR A 1 91 ? 10.953 -24.578 -5.426 1 97.12 91 TYR A C 1
ATOM 683 O O . TYR A 1 91 ? 11.945 -24.281 -6.102 1 97.12 91 TYR A O 1
ATOM 691 N N . ASP A 1 92 ? 10.352 -25.734 -5.484 1 95.12 92 ASP A N 1
ATOM 692 C CA . ASP A 1 92 ? 10.883 -26.75 -6.391 1 95.12 92 ASP A CA 1
ATOM 693 C C . ASP A 1 92 ? 9.766 -27.656 -6.906 1 95.12 92 ASP A C 1
ATOM 695 O O . ASP A 1 92 ? 8.586 -27.422 -6.641 1 95.12 92 ASP A O 1
ATOM 699 N N . SER A 1 93 ? 10.211 -28.656 -7.652 1 93.38 93 SER A N 1
ATOM 700 C CA . SER A 1 93 ? 9.266 -29.469 -8.398 1 93.38 93 SER A CA 1
ATOM 701 C C . SER A 1 93 ? 8.484 -30.406 -7.473 1 93.38 93 SER A C 1
ATOM 703 O O . SER A 1 93 ? 7.535 -31.062 -7.898 1 93.38 93 SER A O 1
ATOM 705 N N . ASN A 1 94 ? 8.797 -30.422 -6.195 1 93.06 94 ASN A N 1
ATOM 706 C CA . ASN A 1 94 ? 8.055 -31.234 -5.227 1 93.06 94 ASN A CA 1
ATOM 707 C C . ASN A 1 94 ? 6.812 -30.5 -4.73 1 93.06 94 ASN A C 1
ATOM 709 O O . ASN A 1 94 ? 5.992 -31.078 -4.02 1 93.06 94 ASN A O 1
ATOM 713 N N . ALA A 1 95 ? 6.719 -29.266 -5.098 1 92.5 95 ALA A N 1
ATOM 714 C CA . ALA A 1 95 ? 5.555 -28.484 -4.676 1 92.5 95 ALA A CA 1
ATOM 715 C C . ALA A 1 95 ? 4.27 -29.062 -5.254 1 92.5 95 ALA A C 1
ATOM 717 O O . ALA A 1 95 ? 4.273 -29.625 -6.355 1 92.5 95 ALA A O 1
ATOM 718 N N . LYS A 1 96 ? 3.232 -28.906 -4.562 1 89.75 96 LYS A N 1
ATOM 719 C CA . LYS A 1 96 ? 1.931 -29.375 -5.035 1 89.75 96 LYS A CA 1
ATOM 720 C C . LYS A 1 96 ? 1.33 -28.391 -6.043 1 89.75 96 LYS A C 1
ATOM 722 O O . LYS A 1 96 ? 1.565 -27.188 -5.961 1 89.75 96 LYS A O 1
ATOM 727 N N . ALA A 1 97 ? 0.547 -29.047 -6.918 1 89.44 97 ALA A N 1
ATOM 728 C CA . ALA A 1 97 ? -0.205 -28.188 -7.832 1 89.44 97 ALA A CA 1
ATOM 729 C C . ALA A 1 97 ? -1.138 -27.25 -7.07 1 89.44 97 ALA A C 1
ATOM 731 O O . ALA A 1 97 ? -1.631 -27.594 -5.996 1 89.44 97 ALA A O 1
ATOM 732 N N . CYS A 1 98 ? -1.313 -26.062 -7.621 1 95.19 98 CYS A N 1
ATOM 733 C CA . CYS A 1 98 ? -2.139 -25.062 -6.949 1 95.19 98 CYS A CA 1
ATOM 734 C C . CYS A 1 98 ? -2.877 -24.188 -7.961 1 95.19 98 CYS A C 1
ATOM 736 O O . CYS A 1 98 ? -2.721 -24.375 -9.172 1 95.19 98 CYS A O 1
ATOM 738 N N . ASP A 1 99 ? -3.758 -23.359 -7.453 1 96.81 99 ASP A N 1
ATOM 739 C CA . ASP A 1 99 ? -4.562 -22.5 -8.312 1 96.81 99 ASP A CA 1
ATOM 740 C C . ASP A 1 99 ? -3.777 -21.266 -8.75 1 96.81 99 ASP A C 1
ATOM 742 O O . ASP A 1 99 ? -4.004 -20.734 -9.836 1 96.81 99 ASP A O 1
ATOM 746 N N . LEU A 1 100 ? -2.902 -20.812 -7.906 1 98.19 100 LEU A N 1
ATOM 747 C CA . LEU A 1 100 ? -2.201 -19.547 -8.117 1 98.19 100 LEU A CA 1
ATOM 748 C C . LEU A 1 100 ? -0.805 -19.594 -7.508 1 98.19 100 LEU A C 1
ATOM 750 O O . LEU A 1 100 ? -0.646 -19.969 -6.34 1 98.19 100 LEU A O 1
ATOM 754 N N . VAL A 1 101 ? 0.17 -19.281 -8.312 1 98.56 101 VAL A N 1
ATOM 755 C CA . VAL A 1 101 ? 1.525 -19.047 -7.824 1 98.56 101 VAL A CA 1
ATOM 756 C C . VAL A 1 101 ? 1.854 -17.562 -7.914 1 98.56 101 VAL A C 1
ATOM 758 O O . VAL A 1 101 ? 1.62 -16.922 -8.945 1 98.56 101 VAL A O 1
ATOM 761 N N . ILE A 1 102 ? 2.344 -17 -6.824 1 98.88 102 ILE A N 1
ATOM 762 C CA . ILE A 1 102 ? 2.828 -15.633 -6.793 1 98.88 102 ILE A CA 1
ATOM 763 C C . ILE A 1 102 ? 4.336 -15.617 -6.551 1 98.88 102 ILE A C 1
ATOM 765 O O . ILE A 1 102 ? 4.816 -16.188 -5.57 1 98.88 102 ILE A O 1
ATOM 769 N N . THR A 1 103 ? 5.055 -14.984 -7.441 1 98.75 103 THR A N 1
ATOM 770 C CA . THR A 1 103 ? 6.504 -14.922 -7.293 1 98.75 103 THR A CA 1
ATOM 771 C C . THR A 1 103 ? 6.961 -13.508 -6.961 1 98.75 103 THR A C 1
ATOM 773 O O . THR A 1 103 ? 6.543 -12.547 -7.617 1 98.75 103 THR A O 1
ATOM 776 N N . THR A 1 104 ? 7.738 -13.375 -5.961 1 98.44 104 THR A N 1
ATOM 777 C CA . THR A 1 104 ? 8.359 -12.125 -5.535 1 98.44 104 THR A CA 1
ATOM 778 C C . THR A 1 104 ? 9.859 -12.297 -5.355 1 98.44 104 THR A C 1
ATOM 780 O O . THR A 1 104 ? 10.438 -11.82 -4.375 1 98.44 104 THR A O 1
ATOM 783 N N . VAL A 1 105 ? 10.492 -12.938 -6.23 1 95.12 105 VAL A N 1
ATOM 784 C CA . VAL A 1 105 ? 11.922 -13.242 -6.141 1 95.12 105 VAL A CA 1
ATOM 785 C C . VAL A 1 105 ? 12.727 -12.133 -6.809 1 95.12 105 VAL A C 1
ATOM 787 O O . VAL A 1 105 ? 12.211 -11.406 -7.656 1 95.12 105 VAL A O 1
ATOM 790 N N . ASP A 1 106 ? 14.008 -11.992 -6.5 1 86.94 106 ASP A N 1
ATOM 791 C CA . ASP A 1 106 ? 14.781 -10.828 -6.926 1 86.94 106 ASP A CA 1
ATOM 792 C C . ASP A 1 106 ? 15.75 -11.188 -8.047 1 86.94 106 ASP A C 1
ATOM 794 O O . ASP A 1 106 ? 16.484 -10.328 -8.547 1 86.94 106 ASP A O 1
ATOM 798 N N . SER A 1 107 ? 15.75 -12.477 -8.531 1 89.19 107 SER A N 1
ATOM 799 C CA . SER A 1 107 ? 16.719 -12.828 -9.562 1 89.19 107 SER A CA 1
ATOM 800 C C . SER A 1 107 ? 16.047 -13.414 -10.797 1 89.19 107 SER A C 1
ATOM 802 O O . SER A 1 107 ? 15.062 -14.141 -10.68 1 89.19 107 SER A O 1
ATOM 804 N N . ALA A 1 108 ? 16.625 -13.078 -11.891 1 91.69 108 ALA A N 1
ATOM 805 C CA . ALA A 1 108 ? 16.141 -13.586 -13.172 1 91.69 108 ALA A CA 1
ATOM 806 C C . ALA A 1 108 ? 16.266 -15.109 -13.242 1 91.69 108 ALA A C 1
ATOM 808 O O . ALA A 1 108 ? 15.375 -15.789 -13.75 1 91.69 108 ALA A O 1
ATOM 809 N N . SER A 1 109 ? 17.359 -15.609 -12.703 1 92.31 109 SER A N 1
ATOM 810 C CA . SER A 1 109 ? 17.594 -17.047 -12.734 1 92.31 109 SER A CA 1
ATOM 811 C C . SER A 1 109 ? 16.516 -17.797 -11.953 1 92.31 109 SER A C 1
ATOM 813 O O . SER A 1 109 ? 16.062 -18.859 -12.375 1 92.31 109 SER A O 1
ATOM 815 N N . ALA A 1 110 ? 16.141 -17.25 -10.828 1 93.56 110 ALA A N 1
ATOM 816 C CA . ALA A 1 110 ? 15.086 -17.875 -10.031 1 93.56 110 ALA A CA 1
ATOM 817 C C . ALA A 1 110 ? 13.773 -17.906 -10.805 1 93.56 110 ALA A C 1
ATOM 819 O O . ALA A 1 110 ? 13.047 -18.906 -10.758 1 93.56 110 ALA A O 1
ATOM 820 N N . ARG A 1 111 ? 13.469 -16.906 -11.516 1 95.25 111 ARG A N 1
ATOM 821 C CA . ARG A 1 111 ? 12.234 -16.844 -12.305 1 95.25 111 ARG A CA 1
ATOM 822 C C . ARG A 1 111 ? 12.242 -17.875 -13.414 1 95.25 111 ARG A C 1
ATOM 824 O O . ARG A 1 111 ? 11.227 -18.531 -13.672 1 95.25 111 ARG A O 1
ATOM 831 N N . ILE A 1 112 ? 13.391 -17.984 -14.031 1 94.56 112 ILE A N 1
ATOM 832 C CA . ILE A 1 112 ? 13.531 -18.969 -15.102 1 94.56 112 ILE A CA 1
ATOM 833 C C . ILE A 1 112 ? 13.312 -20.359 -14.539 1 94.56 112 ILE A C 1
ATOM 835 O O . ILE A 1 112 ? 12.562 -21.156 -15.117 1 94.56 112 ILE A O 1
ATOM 839 N N . ASP A 1 113 ? 13.93 -20.625 -13.422 1 95.19 113 ASP A N 1
ATOM 840 C CA . ASP A 1 113 ? 13.773 -21.938 -12.789 1 95.19 113 ASP A CA 1
ATOM 841 C C . ASP A 1 113 ? 12.312 -22.203 -12.422 1 95.19 113 ASP A C 1
ATOM 843 O O . ASP A 1 113 ? 11.797 -23.297 -12.664 1 95.19 113 ASP A O 1
ATOM 847 N N . ILE A 1 114 ? 11.664 -21.266 -11.906 1 96.62 114 ILE A N 1
ATOM 848 C CA . ILE A 1 114 ? 10.266 -21.391 -11.508 1 96.62 114 ILE A CA 1
ATOM 849 C C . ILE A 1 114 ? 9.391 -21.609 -12.75 1 96.62 114 ILE A C 1
ATOM 851 O O . ILE A 1 114 ? 8.484 -22.453 -12.734 1 96.62 114 ILE A O 1
ATOM 855 N N . GLY A 1 115 ? 9.688 -20.828 -13.773 1 95.25 115 GLY A N 1
ATOM 856 C CA . GLY A 1 115 ? 8.953 -21 -15.016 1 95.25 115 GLY A CA 1
ATOM 857 C C . GLY A 1 115 ? 9.047 -22.422 -15.562 1 95.25 115 GLY A C 1
ATOM 858 O O . GLY A 1 115 ? 8.039 -22.984 -16 1 95.25 115 GLY A O 1
ATOM 859 N N . LYS A 1 116 ? 10.227 -22.953 -15.484 1 94.44 116 LYS A N 1
ATOM 860 C CA . LYS A 1 116 ? 10.422 -24.328 -15.93 1 94.44 116 LYS A CA 1
ATOM 861 C C . LYS A 1 116 ? 9.625 -25.312 -15.078 1 94.44 116 LYS A C 1
ATOM 863 O O . LYS A 1 116 ? 9 -26.234 -15.602 1 94.44 116 LYS A O 1
ATOM 868 N N . ILE A 1 117 ? 9.656 -25.094 -13.812 1 95.94 117 ILE A N 1
ATOM 869 C CA . ILE A 1 117 ? 8.922 -25.953 -12.883 1 95.94 117 ILE A CA 1
ATOM 870 C C . ILE A 1 117 ? 7.43 -25.875 -13.172 1 95.94 117 ILE A C 1
ATOM 872 O O . ILE A 1 117 ? 6.75 -26.906 -13.25 1 95.94 117 ILE A O 1
ATOM 876 N N . LEU A 1 118 ? 6.891 -24.719 -13.359 1 96.06 118 LEU A N 1
ATOM 877 C CA . LEU A 1 118 ? 5.461 -24.531 -13.578 1 96.06 118 LEU A CA 1
ATOM 878 C C . LEU A 1 118 ? 5.023 -25.141 -14.898 1 96.06 118 LEU A C 1
ATOM 880 O O . LEU A 1 118 ? 3.916 -25.688 -15 1 96.06 118 LEU A O 1
ATOM 884 N N . ASN A 1 119 ? 5.887 -25.016 -15.875 1 91.94 119 ASN A N 1
ATOM 885 C CA . ASN A 1 119 ? 5.559 -25.656 -17.156 1 91.94 119 ASN A CA 1
ATOM 886 C C . ASN A 1 119 ? 5.461 -27.172 -17.016 1 91.94 119 ASN A C 1
ATOM 888 O O . ASN A 1 119 ? 4.773 -27.828 -17.812 1 91.94 119 ASN A O 1
ATOM 892 N N . GLN A 1 120 ? 6.102 -27.656 -16 1 90.88 120 GLN A N 1
ATOM 893 C CA . GLN A 1 120 ? 6.125 -29.109 -15.781 1 90.88 120 GLN A CA 1
ATOM 894 C C . GLN A 1 120 ? 4.957 -29.547 -14.898 1 90.88 120 GLN A C 1
ATOM 896 O O . GLN A 1 120 ? 4.297 -30.547 -15.188 1 90.88 120 GLN A O 1
ATOM 901 N N . ILE A 1 121 ? 4.641 -28.781 -13.844 1 89.62 121 ILE A N 1
ATOM 902 C CA . ILE A 1 121 ? 3.73 -29.312 -12.836 1 89.62 121 ILE A CA 1
ATOM 903 C C . ILE A 1 121 ? 2.461 -28.469 -12.789 1 89.62 121 ILE A C 1
ATOM 905 O O . ILE A 1 121 ? 1.493 -28.828 -12.109 1 89.62 121 ILE A O 1
ATOM 909 N N . GLY A 1 122 ? 2.471 -27.391 -13.414 1 86.62 122 GLY A N 1
ATOM 910 C CA . GLY A 1 122 ? 1.316 -26.516 -13.375 1 86.62 122 GLY A CA 1
ATOM 911 C C . GLY A 1 122 ? 0.059 -27.156 -13.938 1 86.62 122 GLY A C 1
ATOM 912 O O . GLY A 1 122 ? 0.128 -27.969 -14.852 1 86.62 122 GLY A O 1
ATOM 913 N N . ARG A 1 123 ? -1.06 -26.734 -13.375 1 87.5 123 ARG A N 1
ATOM 914 C CA . ARG A 1 123 ? -2.348 -27.234 -13.852 1 87.5 123 ARG A CA 1
ATOM 915 C C . ARG A 1 123 ? -2.9 -26.328 -14.953 1 87.5 123 ARG A C 1
ATOM 917 O O . ARG A 1 123 ? -2.504 -25.172 -15.07 1 87.5 123 ARG A O 1
ATOM 924 N N . LYS A 1 124 ? -3.9 -27.047 -15.531 1 84.31 124 LYS A N 1
ATOM 925 C CA . LYS A 1 124 ? -4.664 -26.234 -16.484 1 84.31 124 LYS A CA 1
ATOM 926 C C . LYS A 1 124 ? -5.535 -25.219 -15.75 1 84.31 124 LYS A C 1
ATOM 928 O O . LYS A 1 124 ? -5.996 -25.469 -14.633 1 84.31 124 LYS A O 1
ATOM 933 N N . ASP A 1 125 ? -5.781 -24.109 -16.141 1 87.56 125 ASP A N 1
ATOM 934 C CA . ASP A 1 125 ? -6.648 -23.078 -15.578 1 87.56 125 ASP A CA 1
ATOM 935 C C . ASP A 1 125 ? -6.059 -22.5 -14.289 1 87.56 125 ASP A C 1
ATOM 937 O O . ASP A 1 125 ? -6.777 -22.312 -13.305 1 87.56 125 ASP A O 1
ATOM 941 N N . SER A 1 126 ? -4.789 -22.625 -14.141 1 95.38 126 SER A N 1
ATOM 942 C CA . SER A 1 126 ? -4.09 -22.016 -13.008 1 95.38 126 SER A CA 1
ATOM 943 C C . SER A 1 126 ? -3.295 -20.797 -13.438 1 95.38 126 SER A C 1
ATOM 945 O O . SER A 1 126 ? -3.066 -20.578 -14.625 1 95.38 126 SER A O 1
ATOM 947 N N . TYR A 1 127 ? -2.936 -20 -12.453 1 97.62 127 TYR A N 1
ATOM 948 C CA . TYR A 1 127 ? -2.355 -18.703 -12.789 1 97.62 127 TYR A CA 1
ATOM 949 C C . TYR A 1 127 ? -1.013 -18.516 -12.094 1 97.62 127 TYR A C 1
ATOM 951 O O . TYR A 1 127 ? -0.763 -19.094 -11.039 1 97.62 127 TYR A O 1
ATOM 959 N N . TRP A 1 128 ? -0.221 -17.75 -12.742 1 98.44 128 TRP A N 1
ATOM 960 C CA . TRP A 1 128 ? 1.054 -17.281 -12.219 1 98.44 128 TRP A CA 1
ATOM 961 C C . TRP A 1 128 ? 1.096 -15.75 -12.195 1 98.44 128 TRP A C 1
ATOM 963 O O . TRP A 1 128 ? 0.995 -15.109 -13.242 1 98.44 128 TRP A O 1
ATOM 973 N N . LEU A 1 129 ? 1.176 -15.172 -11.023 1 98.75 129 LEU A N 1
ATOM 974 C CA . LEU A 1 129 ? 1.373 -13.742 -10.805 1 98.75 129 LEU A CA 1
ATOM 975 C C . LEU A 1 129 ? 2.826 -13.438 -10.453 1 98.75 129 LEU A C 1
ATOM 977 O O . LEU A 1 129 ? 3.303 -13.805 -9.383 1 98.75 129 LEU A O 1
ATOM 981 N N . ASP A 1 130 ? 3.496 -12.711 -11.32 1 98.62 130 ASP A N 1
ATOM 982 C CA . ASP A 1 130 ? 4.906 -12.391 -11.109 1 98.62 130 ASP A CA 1
ATOM 983 C C . ASP A 1 130 ? 5.086 -10.914 -10.766 1 98.62 130 ASP A C 1
ATOM 985 O O . ASP A 1 130 ? 4.59 -10.039 -11.484 1 98.62 130 ASP A O 1
ATOM 989 N N . LEU A 1 131 ? 5.816 -10.68 -9.664 1 98.69 131 LEU A N 1
ATOM 990 C CA . LEU A 1 131 ? 6.07 -9.328 -9.172 1 98.69 131 LEU A CA 1
ATOM 991 C C . LEU A 1 131 ? 7.566 -9.039 -9.109 1 98.69 131 LEU A C 1
ATOM 993 O O . LEU A 1 131 ? 8.32 -9.805 -8.508 1 98.69 131 LEU A O 1
ATOM 997 N N . GLY A 1 132 ? 7.977 -7.965 -9.727 1 96.19 132 GLY A N 1
ATOM 998 C CA . GLY A 1 132 ? 9.359 -7.523 -9.688 1 96.19 132 GLY A CA 1
ATOM 999 C C . GLY A 1 132 ? 9.508 -6.02 -9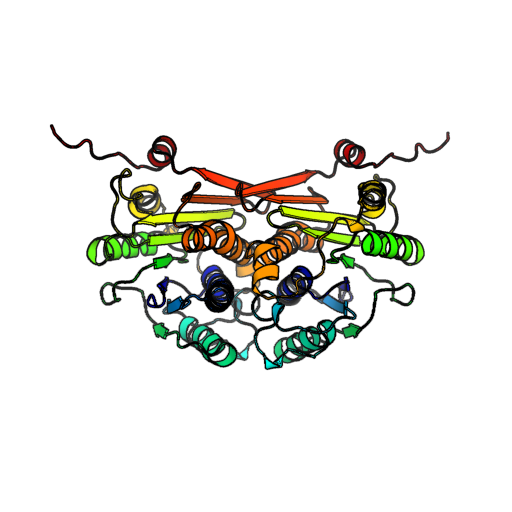.547 1 96.19 132 GLY A C 1
ATOM 1000 O O . GLY A 1 132 ? 8.711 -5.262 -10.109 1 96.19 132 GLY A O 1
ATOM 1001 N N . ASN A 1 133 ? 10.484 -5.648 -8.758 1 94.06 133 ASN A N 1
ATOM 1002 C CA . ASN A 1 133 ? 10.727 -4.219 -8.633 1 94.06 133 ASN A CA 1
ATOM 1003 C C . ASN A 1 133 ? 12.219 -3.906 -8.609 1 94.06 133 ASN A C 1
ATOM 1005 O O . ASN A 1 133 ? 13.039 -4.793 -8.367 1 94.06 133 ASN A O 1
ATOM 1009 N N . ALA A 1 134 ? 12.555 -2.727 -8.977 1 92.69 134 ALA A N 1
ATOM 1010 C CA . ALA A 1 134 ? 13.867 -2.113 -8.758 1 92.69 134 ALA A CA 1
ATOM 1011 C C . ALA A 1 134 ? 13.781 -0.995 -7.723 1 92.69 134 ALA A C 1
ATOM 1013 O O . ALA A 1 134 ? 13.078 -1.121 -6.719 1 92.69 134 ALA A O 1
ATOM 1014 N N . LYS A 1 135 ? 14.633 -0.054 -7.809 1 92.12 135 LYS A N 1
ATOM 1015 C CA . LYS A 1 135 ? 14.727 0.979 -6.781 1 92.12 135 LYS A CA 1
ATOM 1016 C C . LYS A 1 135 ? 13.422 1.755 -6.664 1 92.12 135 LYS A C 1
ATOM 1018 O O . LYS A 1 135 ? 12.883 1.906 -5.562 1 92.12 135 LYS A O 1
ATOM 1023 N N . GLU A 1 136 ? 12.859 2.189 -7.824 1 95.06 136 GLU A N 1
ATOM 1024 C CA . GLU A 1 136 ? 11.711 3.088 -7.766 1 95.06 136 GLU A CA 1
ATOM 1025 C C . GLU A 1 136 ? 10.609 2.643 -8.727 1 95.06 136 GLU A C 1
ATOM 1027 O O . GLU A 1 136 ? 9.648 3.379 -8.961 1 95.06 136 GLU A O 1
ATOM 1032 N N . VAL A 1 137 ? 10.836 1.484 -9.32 1 95.44 137 VAL A N 1
ATOM 1033 C CA . VAL A 1 137 ? 9.883 0.992 -10.312 1 95.44 137 VAL A CA 1
ATOM 1034 C C . VAL A 1 137 ? 9.477 -0.437 -9.969 1 95.44 137 VAL A C 1
ATOM 1036 O O . VAL A 1 137 ? 10.18 -1.135 -9.234 1 95.44 137 VAL A O 1
ATOM 1039 N N . GLY A 1 138 ? 8.352 -0.85 -10.43 1 96.75 138 GLY A N 1
ATOM 1040 C CA . GLY A 1 138 ? 7.859 -2.207 -10.258 1 96.75 138 GLY A CA 1
ATOM 1041 C C . GLY A 1 138 ? 6.926 -2.646 -11.375 1 96.75 138 GLY A C 1
ATOM 1042 O O . GLY A 1 138 ? 6.414 -1.815 -12.125 1 96.75 138 GLY A O 1
ATOM 1043 N N . GLN A 1 139 ? 6.828 -3.914 -11.5 1 96.56 139 GLN A N 1
ATOM 1044 C CA . GLN A 1 139 ? 6 -4.527 -12.531 1 96.56 139 GLN A CA 1
ATOM 1045 C C . GLN A 1 139 ? 5.246 -5.734 -11.984 1 96.56 139 GLN A C 1
ATOM 1047 O O . GLN A 1 139 ? 5.793 -6.512 -11.203 1 96.56 139 GLN A O 1
ATOM 1052 N N . CYS A 1 140 ? 4.047 -5.855 -12.391 1 98.38 140 CYS A N 1
ATOM 1053 C CA . CYS A 1 140 ? 3.178 -6.996 -12.109 1 98.38 140 CYS A CA 1
ATOM 1054 C C . CYS A 1 140 ? 2.645 -7.605 -13.398 1 98.38 140 CYS A C 1
ATOM 1056 O O . CYS A 1 140 ? 2.15 -6.891 -14.273 1 98.38 140 CYS A O 1
ATOM 1058 N N . VAL A 1 141 ? 2.752 -8.922 -13.547 1 97.25 141 VAL A N 1
ATOM 1059 C CA . VAL A 1 141 ? 2.201 -9.609 -14.703 1 97.25 141 VAL A CA 1
ATOM 1060 C C . VAL A 1 141 ? 1.524 -10.906 -14.266 1 97.25 141 VAL A C 1
ATOM 1062 O O . VAL A 1 141 ? 2.064 -11.641 -13.438 1 97.25 141 VAL A O 1
ATOM 1065 N N . ILE A 1 142 ? 0.374 -11.133 -14.789 1 98.06 142 ILE A N 1
ATOM 1066 C CA . ILE A 1 142 ? -0.31 -12.391 -14.508 1 98.06 142 ILE A CA 1
ATOM 1067 C C . ILE A 1 142 ? -0.526 -13.164 -15.805 1 98.06 142 ILE A C 1
ATOM 1069 O O . ILE A 1 142 ? -0.727 -12.562 -16.875 1 98.06 142 ILE A O 1
ATOM 1073 N N . GLY A 1 143 ? -0.461 -14.43 -15.766 1 96.69 143 GLY A N 1
ATOM 1074 C CA . GLY A 1 143 ? -0.751 -15.359 -16.844 1 96.69 143 GLY A CA 1
ATOM 1075 C C . GLY A 1 143 ? -0.969 -16.781 -16.375 1 96.69 143 GLY A C 1
ATOM 1076 O O . GLY A 1 143 ? -1.123 -17.031 -15.172 1 96.69 143 GLY A O 1
ATOM 1077 N N . SER A 1 144 ? -1.029 -17.688 -17.328 1 96.19 144 SER A N 1
ATOM 1078 C CA . SER A 1 144 ? -1.169 -19.094 -17 1 96.19 144 SER A CA 1
ATOM 1079 C C . SER A 1 144 ? 0.13 -19.672 -16.438 1 96.19 144 SER A C 1
ATOM 1081 O O . SER A 1 144 ? 1.217 -19.188 -16.766 1 96.19 144 SER A O 1
ATOM 1083 N N . GLN A 1 145 ? -0.011 -20.641 -15.57 1 96.75 145 GLN A N 1
ATOM 1084 C CA . GLN A 1 145 ? 1.195 -21.297 -15.078 1 96.75 145 GLN A CA 1
ATOM 1085 C C . GLN A 1 145 ? 1.944 -21.984 -16.203 1 96.75 145 GLN A C 1
ATOM 1087 O O . GLN A 1 145 ? 3.164 -21.844 -16.328 1 96.75 145 GLN A O 1
ATOM 1092 N N . GLN A 1 146 ? 1.171 -22.672 -16.984 1 94.25 146 GLN A N 1
ATOM 1093 C CA . GLN A 1 146 ? 1.733 -23.281 -18.203 1 94.25 146 GLN A CA 1
ATOM 1094 C C . GLN A 1 146 ? 1.577 -22.344 -19.391 1 94.25 146 GLN A C 1
ATOM 1096 O O . GLN A 1 146 ? 0.653 -21.531 -19.438 1 94.25 146 GLN A O 1
ATOM 1101 N N . ASP A 1 147 ? 2.494 -22.531 -20.359 1 91.5 147 ASP A N 1
ATOM 1102 C CA . ASP A 1 147 ? 2.441 -21.672 -21.547 1 91.5 147 ASP A CA 1
ATOM 1103 C C . ASP A 1 147 ? 1.072 -21.75 -22.219 1 91.5 147 ASP 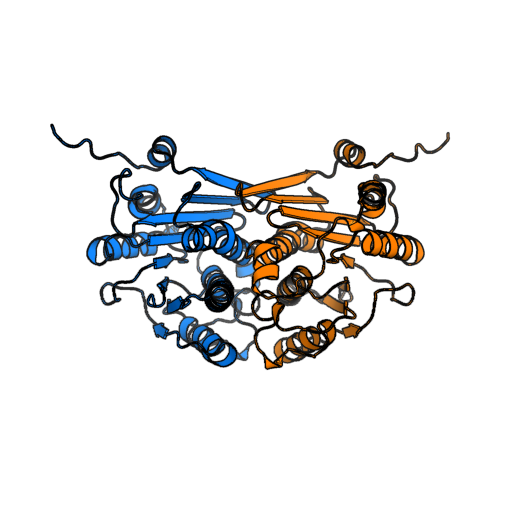A C 1
ATOM 1105 O O . ASP A 1 147 ? 0.53 -22.844 -22.406 1 91.5 147 ASP A O 1
ATOM 1109 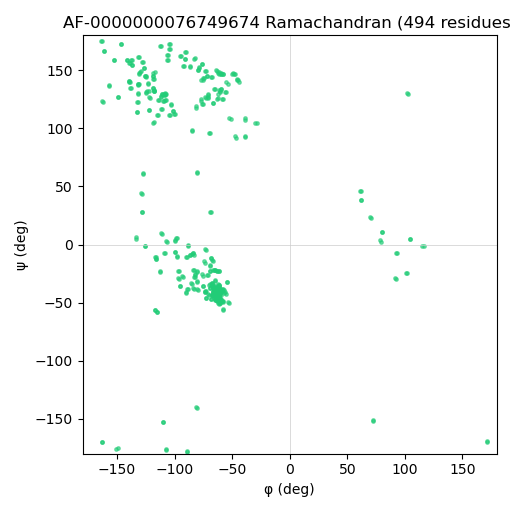N N . GLY A 1 148 ? 0.54 -20.562 -22.5 1 90.5 148 GLY A N 1
ATOM 1110 C CA . GLY A 1 148 ? -0.783 -20.484 -23.094 1 90.5 148 GLY A CA 1
ATOM 1111 C C . GLY A 1 148 ? -0.749 -20.141 -24.578 1 90.5 148 GLY A C 1
ATOM 1112 O O . GLY A 1 148 ? 0.306 -19.812 -25.125 1 90.5 148 GLY A O 1
ATOM 1113 N N . ASP A 1 149 ? -1.966 -20.234 -25.156 1 89.38 149 ASP A N 1
ATOM 1114 C CA . ASP A 1 149 ? -2.059 -20.031 -26.594 1 89.38 149 ASP A CA 1
ATOM 1115 C C . ASP A 1 149 ? -2.533 -18.609 -26.922 1 89.38 149 ASP A C 1
ATOM 1117 O O . ASP A 1 149 ? -2.598 -18.219 -28.094 1 89.38 149 ASP A O 1
ATOM 11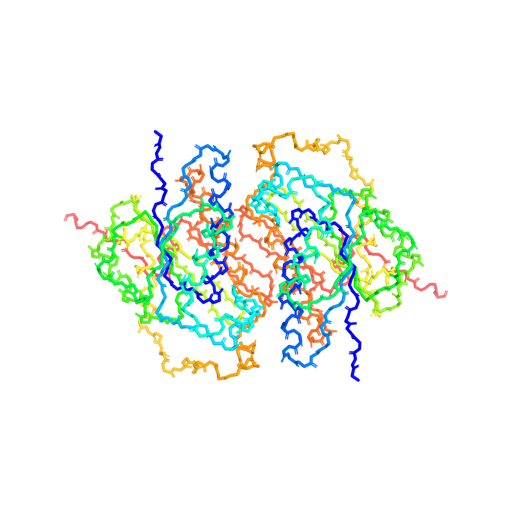21 N N . GLY A 1 150 ? -2.885 -17.875 -25.906 1 88.25 150 GLY A N 1
ATOM 1122 C CA . GLY A 1 150 ? -3.348 -16.516 -26.109 1 88.25 150 GLY A CA 1
ATOM 1123 C C . GLY A 1 150 ? -4.785 -16.438 -26.594 1 88.25 150 GLY A C 1
ATOM 1124 O O . GLY A 1 150 ? -5.285 -15.352 -26.891 1 88.25 150 GLY A O 1
ATOM 1125 N N . ILE A 1 151 ? -5.441 -17.531 -26.703 1 88 151 ILE A N 1
ATOM 1126 C CA . ILE A 1 151 ? -6.832 -17.594 -27.141 1 88 151 ILE A CA 1
ATOM 1127 C C . ILE A 1 151 ? -7.703 -18.125 -26 1 88 151 ILE A C 1
ATOM 1129 O O . ILE A 1 151 ? -8.602 -17.438 -25.516 1 88 151 ILE A O 1
ATOM 1133 N N . ASN A 1 152 ? -7.359 -19.281 -25.562 1 87.5 152 ASN A N 1
ATOM 1134 C CA . ASN A 1 152 ? -8.125 -19.922 -24.5 1 87.5 152 ASN A CA 1
ATOM 1135 C C . ASN A 1 152 ? -7.484 -19.703 -23.125 1 87.5 152 ASN A C 1
ATOM 1137 O O . ASN A 1 152 ? -8.156 -19.797 -22.094 1 87.5 152 ASN A O 1
ATOM 1141 N N . THR A 1 153 ? -6.152 -19.562 -23.281 1 91.19 153 THR A N 1
ATOM 1142 C CA . THR A 1 153 ? -5.387 -19.359 -22.062 1 91.19 153 THR A CA 1
ATOM 1143 C C . THR A 1 153 ? -4.434 -18.172 -22.219 1 91.19 153 THR A C 1
ATOM 1145 O O . THR A 1 153 ? -3.898 -17.938 -23.297 1 91.19 153 THR A O 1
ATOM 1148 N N . LEU A 1 154 ? -4.215 -17.484 -21.188 1 93.75 154 LEU A N 1
ATOM 1149 C CA . LEU A 1 154 ? -3.252 -16.391 -21.203 1 93.75 154 LEU A CA 1
ATOM 1150 C C . LEU A 1 154 ? -1.831 -16.922 -21.375 1 93.75 154 LEU A C 1
ATOM 1152 O O . LEU A 1 154 ? -1.481 -17.969 -20.828 1 93.75 154 LEU A O 1
ATOM 1156 N N . PRO A 1 155 ? -1.029 -16.141 -22.109 1 94.81 155 PRO A N 1
ATOM 1157 C CA . PRO A 1 155 ? 0.392 -16.484 -22.062 1 94.81 155 PRO A CA 1
ATOM 1158 C C . PRO A 1 155 ? 0.958 -16.453 -20.641 1 94.81 155 PRO A C 1
ATOM 1160 O O . PRO A 1 155 ? 0.523 -15.656 -19.812 1 94.81 155 PRO A O 1
ATOM 1163 N N . SER A 1 156 ? 1.907 -17.344 -20.422 1 95.62 156 SER A N 1
ATOM 1164 C CA . SER A 1 156 ? 2.561 -17.328 -19.109 1 95.62 156 SER A CA 1
ATOM 1165 C C . SER A 1 156 ? 3.555 -16.172 -19.016 1 95.62 156 SER A C 1
ATOM 1167 O O . SER A 1 156 ? 4.078 -15.711 -20.016 1 95.62 156 SER A O 1
ATOM 1169 N N . PRO A 1 157 ? 3.824 -15.734 -17.797 1 95.94 157 PRO A N 1
ATOM 1170 C CA . PRO A 1 157 ? 4.91 -14.766 -17.641 1 95.94 157 PRO A CA 1
ATOM 1171 C C . PRO A 1 157 ? 6.227 -15.242 -18.234 1 95.94 157 PRO A C 1
ATOM 1173 O O . PRO A 1 157 ? 7 -14.438 -18.766 1 95.94 157 PRO A O 1
ATOM 1176 N N . TYR A 1 158 ? 6.457 -16.531 -18.203 1 93.88 158 TYR A N 1
ATOM 1177 C CA . TYR A 1 158 ? 7.672 -17.094 -18.781 1 93.88 158 TYR A CA 1
ATOM 1178 C C . TYR A 1 158 ? 7.688 -16.922 -20.297 1 93.88 158 TYR A C 1
ATOM 1180 O O . TYR A 1 158 ? 8.719 -16.578 -20.875 1 93.88 158 TYR A O 1
ATOM 1188 N N . GLN A 1 159 ? 6.574 -17.141 -20.938 1 91.81 159 GLN A N 1
ATOM 1189 C CA . GLN A 1 159 ? 6.445 -16.953 -22.375 1 91.81 159 GLN A CA 1
ATOM 1190 C C . GLN A 1 159 ? 6.691 -15.492 -22.766 1 91.81 159 GLN A C 1
ATOM 1192 O O . GLN A 1 159 ? 7.254 -15.211 -23.828 1 91.81 159 GLN A O 1
ATOM 1197 N N . LEU A 1 160 ? 6.273 -14.656 -21.938 1 92.62 160 LEU A N 1
ATOM 1198 C CA . LEU A 1 160 ? 6.32 -13.234 -22.281 1 92.62 160 LEU A CA 1
ATOM 1199 C C . LEU A 1 160 ? 7.691 -12.648 -21.969 1 92.62 160 LEU A C 1
ATOM 1201 O O . LEU A 1 160 ? 8.227 -11.867 -22.766 1 92.62 160 LEU A O 1
ATOM 1205 N N . PHE A 1 161 ? 8.305 -13.086 -20.875 1 92.69 161 PHE A N 1
ATOM 1206 C CA . PHE A 1 161 ? 9.453 -12.336 -20.391 1 92.69 161 PHE A CA 1
ATOM 1207 C C . PHE A 1 161 ? 10.672 -13.242 -20.234 1 92.69 161 PHE A C 1
ATOM 1209 O O . PHE A 1 161 ? 11.758 -12.773 -19.891 1 92.69 161 PHE A O 1
ATOM 1216 N N . GLY A 1 162 ? 10.555 -14.508 -20.5 1 90.56 162 GLY A N 1
ATOM 1217 C CA . GLY A 1 162 ? 11.617 -15.477 -20.297 1 90.56 162 GLY A CA 1
ATOM 1218 C C . GLY A 1 162 ? 12.898 -15.125 -21.031 1 90.56 162 GLY A C 1
ATOM 1219 O O . GLY A 1 162 ? 13.992 -15.25 -20.484 1 90.56 162 GLY A O 1
ATOM 1220 N N . THR A 1 163 ? 12.734 -14.656 -22.219 1 88 163 THR A N 1
ATOM 1221 C CA . THR A 1 163 ? 13.898 -14.289 -23.016 1 88 163 THR A CA 1
ATOM 1222 C C . THR A 1 163 ? 14.617 -13.086 -22.406 1 88 163 THR A C 1
ATOM 1224 O O . THR A 1 163 ? 15.844 -13.055 -22.344 1 88 163 THR A O 1
ATOM 1227 N N . GLN A 1 164 ? 13.852 -12.156 -22.016 1 88.12 164 GLN A N 1
ATOM 1228 C CA . GLN A 1 164 ? 14.43 -10.984 -21.359 1 88.12 164 GLN A CA 1
ATOM 1229 C C . GLN A 1 164 ? 15.156 -11.367 -20.078 1 88.12 164 GLN A C 1
ATOM 1231 O O . GLN A 1 164 ? 16.234 -10.852 -19.781 1 88.12 164 GLN A O 1
ATOM 1236 N N . TRP A 1 165 ? 14.586 -12.258 -19.297 1 90.88 165 TRP A N 1
ATOM 1237 C CA . TRP A 1 165 ? 15.219 -12.719 -18.062 1 90.88 165 TRP A CA 1
ATOM 1238 C C . TRP A 1 165 ? 16.547 -13.398 -18.359 1 90.88 165 TRP A C 1
ATOM 1240 O O . TRP A 1 165 ? 17.531 -13.203 -17.625 1 90.88 165 TRP A O 1
ATOM 1250 N N . ALA A 1 166 ? 16.594 -14.133 -19.406 1 87.94 166 ALA A N 1
ATOM 1251 C CA . ALA A 1 166 ? 17.766 -14.914 -19.766 1 87.94 166 ALA A CA 1
ATOM 1252 C C . ALA A 1 166 ? 18.922 -14 -20.188 1 87.94 166 ALA A C 1
ATOM 1254 O O . ALA A 1 166 ? 20.094 -14.398 -20.141 1 87.94 166 ALA A O 1
ATOM 1255 N N . THR A 1 167 ? 18.594 -12.773 -20.516 1 86.5 167 THR A N 1
ATOM 1256 C CA . THR A 1 167 ? 19.609 -11.875 -21.047 1 86.5 167 THR A CA 1
ATOM 1257 C C . THR A 1 167 ? 20.156 -10.961 -19.953 1 86.5 167 THR A C 1
ATOM 1259 O O . THR A 1 167 ? 21.125 -10.234 -20.172 1 86.5 167 THR A O 1
ATOM 1262 N N . ILE A 1 168 ? 19.5 -11 -18.891 1 82.31 168 ILE A N 1
ATOM 1263 C CA . ILE A 1 168 ? 19.953 -10.164 -17.797 1 82.31 168 ILE A CA 1
ATOM 1264 C C . ILE A 1 168 ? 21.25 -10.719 -17.219 1 82.31 168 ILE A C 1
ATOM 1266 O O . ILE A 1 168 ? 21.359 -11.906 -16.922 1 82.31 168 ILE A O 1
ATOM 1270 N N . ASP A 1 169 ? 22.25 -9.828 -17.156 1 72.62 169 ASP A N 1
ATOM 1271 C CA . ASP A 1 169 ? 23.531 -10.164 -16.547 1 72.62 169 ASP A CA 1
ATOM 1272 C C . ASP A 1 169 ? 23.484 -9.961 -15.031 1 72.62 169 ASP A C 1
ATOM 1274 O O . ASP A 1 169 ? 23.641 -8.844 -14.547 1 72.62 169 ASP A O 1
ATOM 1278 N N . GLU A 1 170 ? 23.281 -10.961 -14.328 1 72.81 170 GLU A N 1
ATOM 1279 C CA . GLU A 1 170 ? 23.078 -10.898 -12.891 1 72.81 170 GLU A CA 1
ATOM 1280 C C . GLU A 1 170 ? 24.375 -10.602 -12.148 1 72.81 170 GLU A C 1
ATOM 1282 O O . GLU A 1 170 ? 24.375 -10.266 -10.969 1 72.81 170 GLU A O 1
ATOM 1287 N N . SER A 1 171 ? 25.391 -10.758 -12.797 1 64.75 171 SER A N 1
ATOM 1288 C CA . SER A 1 171 ? 26.672 -10.406 -12.188 1 64.75 171 SER A CA 1
ATOM 1289 C C . SER A 1 171 ? 26.766 -8.906 -11.93 1 64.75 171 SER A C 1
ATOM 1291 O O . SER A 1 171 ? 27.547 -8.461 -11.086 1 64.75 171 SER A O 1
ATOM 1293 N N . LYS A 1 172 ? 25.969 -8.18 -12.648 1 55.34 172 LYS A N 1
ATOM 1294 C CA . LYS A 1 172 ? 26 -6.73 -12.516 1 55.34 172 LYS A CA 1
ATOM 1295 C C . LYS A 1 172 ? 25.016 -6.254 -11.453 1 55.34 172 LYS A C 1
ATOM 1297 O O . LYS A 1 172 ? 24.953 -5.059 -11.148 1 55.34 172 LYS A O 1
ATOM 1302 N N . ILE A 1 173 ? 24.25 -7.16 -11.086 1 58.72 173 ILE A N 1
ATOM 1303 C CA . ILE A 1 173 ? 23.266 -6.84 -10.07 1 58.72 173 ILE A CA 1
ATOM 1304 C C . ILE A 1 173 ? 23.938 -6.781 -8.695 1 58.72 173 ILE A C 1
ATOM 1306 O O . ILE A 1 173 ? 24.719 -7.664 -8.352 1 58.72 173 ILE A O 1
ATOM 1310 N N . SER A 1 174 ? 23.766 -5.633 -8.078 1 54.47 174 SER A N 1
ATOM 1311 C CA . SER A 1 174 ? 24.484 -5.312 -6.844 1 54.47 174 SER A CA 1
ATOM 1312 C C . SER A 1 174 ? 24.281 -6.406 -5.797 1 54.47 174 SER A C 1
ATOM 1314 O O . SER A 1 174 ? 23.25 -7.062 -5.762 1 54.47 174 SER A O 1
ATOM 1316 N N . ALA A 1 175 ? 25.453 -6.734 -5.098 1 54 175 ALA A N 1
ATOM 1317 C CA . ALA A 1 175 ? 25.562 -7.641 -3.957 1 54 175 ALA A CA 1
ATOM 1318 C C . ALA A 1 175 ? 24.5 -7.348 -2.91 1 54 175 ALA A C 1
ATOM 1320 O O . ALA A 1 175 ? 24 -6.219 -2.814 1 54 175 ALA A O 1
ATOM 1321 N N . PRO A 1 176 ? 24.047 -8.477 -2.23 1 56.78 176 PRO A N 1
ATOM 1322 C CA . PRO A 1 176 ? 23.156 -8.25 -1.092 1 56.78 176 PRO A CA 1
ATOM 1323 C C . PRO A 1 176 ? 23.641 -7.109 -0.189 1 56.78 176 PRO A C 1
ATOM 1325 O O . PRO A 1 176 ? 24.828 -6.84 -0.116 1 56.78 176 PRO A O 1
ATOM 1328 N N . SER A 1 177 ? 22.703 -6.316 0.278 1 56.06 177 SER A N 1
ATOM 1329 C CA . SER A 1 177 ? 23.062 -5.188 1.135 1 56.06 177 SER A CA 1
ATOM 1330 C C . SER A 1 177 ? 23.719 -5.656 2.426 1 56.06 177 SER A C 1
ATOM 1332 O O . SER A 1 177 ? 23.219 -6.566 3.092 1 56.06 177 SER A O 1
ATOM 1334 N N . CYS A 1 178 ? 24.797 -5.105 2.572 1 62.5 178 CYS A N 1
ATOM 1335 C CA . CYS A 1 178 ? 25.547 -5.426 3.777 1 62.5 178 CYS A CA 1
ATOM 1336 C C . CYS A 1 178 ? 25.062 -4.598 4.961 1 62.5 178 CYS A C 1
ATOM 1338 O O . CYS A 1 178 ? 25.234 -4.996 6.113 1 62.5 178 CYS A O 1
ATOM 1340 N N . SER A 1 179 ? 24.484 -3.414 4.738 1 68.5 179 SER A N 1
ATOM 1341 C CA . SER A 1 179 ? 24.016 -2.555 5.816 1 68.5 179 SER A CA 1
ATOM 1342 C C . SER A 1 179 ? 22.578 -2.084 5.559 1 68.5 179 SER A C 1
ATOM 1344 O O . SER A 1 179 ? 22.094 -2.174 4.434 1 68.5 179 SER A O 1
ATOM 1346 N N . THR A 1 180 ? 22.016 -1.665 6.66 1 72.88 180 THR A N 1
ATOM 1347 C CA . THR A 1 180 ? 20.688 -1.084 6.582 1 72.88 180 THR A CA 1
ATOM 1348 C C . THR A 1 180 ? 20.672 0.131 5.66 1 72.88 180 THR A C 1
ATOM 1350 O O . THR A 1 180 ? 19.781 0.285 4.836 1 72.88 180 THR A O 1
ATOM 1353 N N . GLN A 1 181 ? 21.688 0.923 5.742 1 74.25 181 GLN A N 1
ATOM 1354 C CA . GLN A 1 181 ? 21.781 2.121 4.918 1 74.25 181 GLN A CA 1
ATOM 1355 C C . GLN A 1 181 ? 21.891 1.762 3.438 1 74.25 181 GLN A C 1
ATOM 1357 O O . GLN A 1 181 ? 21.266 2.402 2.592 1 74.25 181 GLN A O 1
ATOM 1362 N N . GLU A 1 182 ? 22.625 0.773 3.213 1 75.31 182 GLU A N 1
ATOM 1363 C CA . GLU A 1 182 ? 22.766 0.312 1.834 1 75.31 182 GLU A CA 1
ATOM 1364 C C . GLU A 1 182 ? 21.453 -0.248 1.305 1 75.31 182 GLU A C 1
ATOM 1366 O O . GLU A 1 182 ? 21.078 -0.001 0.154 1 75.31 182 GLU A O 1
ATOM 1371 N N . ALA A 1 183 ? 20.781 -0.945 2.104 1 76.19 183 ALA A N 1
ATOM 1372 C CA . ALA A 1 183 ? 19.5 -1.521 1.714 1 76.19 183 ALA A CA 1
ATOM 1373 C C . ALA A 1 183 ? 18.484 -0.43 1.39 1 76.19 183 ALA A C 1
ATOM 1375 O O . ALA A 1 183 ? 17.75 -0.529 0.403 1 76.19 183 ALA A O 1
ATOM 1376 N N . ILE A 1 184 ? 18.5 0.605 2.199 1 75.62 184 ILE A N 1
ATOM 1377 C CA . ILE A 1 184 ? 17.578 1.727 2.029 1 75.62 184 ILE A CA 1
ATOM 1378 C C . ILE A 1 184 ? 17.922 2.477 0.743 1 75.62 184 ILE A C 1
ATOM 1380 O O . ILE A 1 184 ? 17.016 2.939 0.035 1 75.62 184 ILE A O 1
ATOM 1384 N N . SER A 1 185 ? 19.125 2.531 0.384 1 77.69 185 SER A N 1
ATOM 1385 C CA . SER A 1 185 ? 19.547 3.256 -0.81 1 77.69 185 SER A CA 1
ATOM 1386 C C . SER A 1 185 ? 19.203 2.48 -2.078 1 77.69 185 SER A C 1
ATOM 1388 O O . SER A 1 185 ? 18.969 3.078 -3.131 1 77.69 185 SER A O 1
ATOM 1390 N N . LYS A 1 186 ? 19.094 1.23 -1.955 1 79 186 LYS A N 1
ATOM 1391 C CA . LYS A 1 186 ? 18.875 0.366 -3.111 1 79 186 LYS A CA 1
ATOM 1392 C C . LYS A 1 186 ? 17.406 0.312 -3.48 1 79 186 LYS A C 1
ATOM 1394 O O . LYS A 1 186 ? 17.047 0.143 -4.652 1 79 186 LYS A O 1
ATOM 1399 N N . GLN A 1 187 ? 16.594 0.511 -2.451 1 84.75 187 GLN A N 1
ATOM 1400 C CA . GLN A 1 187 ? 15.148 0.458 -2.676 1 84.75 187 GLN A CA 1
ATOM 1401 C C . GLN A 1 187 ? 14.445 1.655 -2.041 1 84.75 187 GLN A C 1
ATOM 1403 O O . GLN A 1 187 ? 14.531 1.859 -0.829 1 84.75 187 GLN A O 1
ATOM 1408 N N . SER A 1 188 ? 13.789 2.318 -2.896 1 90.88 188 SER A N 1
ATOM 1409 C CA . SER A 1 188 ? 13.055 3.465 -2.375 1 90.88 188 SER A CA 1
ATOM 1410 C C . SER A 1 188 ? 11.992 3.029 -1.368 1 90.88 188 SER A C 1
ATOM 1412 O O . SER A 1 188 ? 11.383 1.973 -1.524 1 90.88 188 SER A O 1
ATOM 1414 N N . PHE A 1 189 ? 11.766 3.854 -0.434 1 93.88 189 PHE A N 1
ATOM 1415 C CA . PHE A 1 189 ? 10.781 3.572 0.599 1 93.88 189 PHE A CA 1
ATOM 1416 C C . PHE A 1 189 ? 9.406 3.346 -0.016 1 93.88 189 PHE A C 1
ATOM 1418 O O . PHE A 1 189 ? 8.922 4.172 -0.792 1 93.88 189 PHE A O 1
ATOM 1425 N N . GLY A 1 190 ? 8.828 2.176 0.322 1 95.38 190 GLY A N 1
ATOM 1426 C CA . GLY A 1 190 ? 7.445 1.899 -0.037 1 95.38 190 GLY A CA 1
ATOM 1427 C C . GLY A 1 190 ? 7.309 1.171 -1.359 1 95.38 190 GLY A C 1
ATOM 1428 O O . GLY A 1 190 ? 6.199 0.798 -1.756 1 95.38 190 GLY A O 1
ATOM 1429 N N . VAL A 1 191 ? 8.406 0.985 -2.121 1 96.75 191 VAL A N 1
ATOM 1430 C CA . VAL A 1 191 ? 8.312 0.37 -3.441 1 96.75 191 VAL A CA 1
ATOM 1431 C C . VAL A 1 191 ? 7.73 -1.035 -3.32 1 96.75 191 VAL A C 1
ATOM 1433 O O . VAL A 1 191 ? 6.902 -1.443 -4.137 1 96.75 191 VAL A O 1
ATOM 1436 N N . ASN A 1 192 ? 8.141 -1.771 -2.285 1 96.81 192 ASN A N 1
ATOM 1437 C CA . ASN A 1 192 ? 7.641 -3.125 -2.076 1 96.81 192 ASN A CA 1
ATOM 1438 C C . ASN A 1 192 ? 6.156 -3.123 -1.722 1 96.81 192 ASN A C 1
ATOM 1440 O O . ASN A 1 192 ? 5.383 -3.904 -2.275 1 96.81 192 ASN A O 1
ATOM 1444 N N . GLN A 1 193 ? 5.762 -2.225 -0.856 1 96.81 193 GLN A N 1
ATOM 1445 C CA . GLN A 1 193 ? 4.367 -2.105 -0.441 1 96.81 193 GLN A CA 1
ATOM 1446 C C . GLN A 1 193 ? 3.482 -1.668 -1.604 1 96.81 193 GLN A C 1
ATOM 1448 O O . GLN A 1 193 ? 2.357 -2.15 -1.75 1 96.81 193 GLN A O 1
ATOM 1453 N N . THR A 1 194 ? 4.02 -0.748 -2.357 1 97.81 194 THR A N 1
ATOM 1454 C CA . THR A 1 194 ? 3.277 -0.273 -3.52 1 97.81 194 THR A CA 1
ATOM 1455 C C . THR A 1 194 ? 3.012 -1.415 -4.496 1 97.81 194 THR A C 1
ATOM 1457 O O . THR A 1 194 ? 1.874 -1.626 -4.918 1 97.81 194 THR A O 1
ATOM 1460 N N . LEU A 1 195 ? 4.035 -2.107 -4.789 1 98.38 195 LEU A N 1
ATOM 1461 C CA . LEU A 1 195 ? 3.902 -3.221 -5.719 1 98.38 195 LEU A CA 1
ATOM 1462 C C . LEU A 1 195 ? 2.887 -4.238 -5.211 1 98.38 195 LEU A C 1
ATOM 1464 O O . LEU A 1 195 ? 1.999 -4.664 -5.957 1 98.38 195 LEU A O 1
ATOM 1468 N N . ALA A 1 196 ? 2.979 -4.629 -3.992 1 98.5 196 ALA A N 1
ATOM 1469 C CA . ALA A 1 196 ? 2.076 -5.609 -3.396 1 98.5 196 ALA A CA 1
ATOM 1470 C C . ALA A 1 196 ? 0.632 -5.121 -3.43 1 98.5 196 ALA A C 1
ATOM 1472 O O . ALA A 1 196 ? -0.261 -5.832 -3.895 1 98.5 196 ALA A O 1
ATOM 1473 N N . THR A 1 197 ? 0.422 -3.934 -2.98 1 97.81 197 THR A N 1
ATOM 1474 C CA . THR A 1 197 ? -0.926 -3.393 -2.844 1 97.81 197 THR A CA 1
ATOM 1475 C C . THR A 1 197 ? -1.595 -3.254 -4.207 1 97.81 197 THR A C 1
ATOM 1477 O O . THR A 1 197 ? -2.744 -3.66 -4.387 1 97.81 197 THR A O 1
ATOM 1480 N N . LEU A 1 198 ? -0.877 -2.686 -5.137 1 98.19 198 LEU A N 1
ATOM 1481 C CA . LEU A 1 198 ? -1.441 -2.508 -6.473 1 98.19 198 LEU A CA 1
ATOM 1482 C C . LEU A 1 198 ? -1.729 -3.855 -7.125 1 98.19 198 LEU A C 1
ATOM 1484 O O . LEU A 1 198 ? -2.777 -4.039 -7.746 1 98.19 198 LEU A O 1
ATOM 1488 N N . SER A 1 199 ? -0.854 -4.816 -6.973 1 98.69 199 SER A N 1
ATOM 1489 C CA . SER A 1 199 ? -1.014 -6.117 -7.613 1 98.69 199 SER A CA 1
ATOM 1490 C C . SER A 1 199 ? -2.248 -6.844 -7.09 1 98.69 199 SER A C 1
ATOM 1492 O O . SER A 1 199 ? -3.027 -7.398 -7.871 1 98.69 199 SER A O 1
ATOM 1494 N N . ILE A 1 200 ? -2.418 -6.809 -5.801 1 98.31 200 ILE A N 1
ATOM 1495 C CA . ILE A 1 200 ? -3.523 -7.547 -5.199 1 98.31 200 ILE A CA 1
ATOM 1496 C C . ILE A 1 200 ? -4.836 -6.805 -5.445 1 98.31 200 ILE A C 1
ATOM 1498 O O . ILE A 1 200 ? -5.859 -7.422 -5.742 1 98.31 200 ILE A O 1
ATOM 1502 N N . SER A 1 201 ? -4.809 -5.508 -5.438 1 96.69 201 SER A N 1
ATOM 1503 C CA . SER A 1 201 ? -6.031 -4.719 -5.551 1 96.69 201 SER A CA 1
ATOM 1504 C C . SER A 1 201 ? -6.492 -4.613 -7 1 96.69 201 SER A C 1
ATOM 1506 O O . SER A 1 201 ? -7.688 -4.668 -7.285 1 96.69 201 SER A O 1
ATOM 1508 N N . MET A 1 202 ? -5.508 -4.473 -7.914 1 97.38 202 MET A N 1
ATOM 1509 C CA . MET A 1 202 ? -5.871 -4.129 -9.289 1 97.38 202 MET A CA 1
ATOM 1510 C C . MET A 1 202 ? -5.938 -5.375 -10.164 1 97.38 202 MET A C 1
ATOM 1512 O O . MET A 1 202 ? -6.562 -5.363 -11.227 1 97.38 202 MET A O 1
ATOM 1516 N N . VAL A 1 203 ? -5.234 -6.422 -9.734 1 97.88 203 VAL A N 1
ATOM 1517 C CA . VAL A 1 203 ? -5.133 -7.574 -10.625 1 97.88 203 VAL A CA 1
ATOM 1518 C C . VAL A 1 203 ? -5.793 -8.789 -9.977 1 97.88 203 VAL A C 1
ATOM 1520 O O . VAL A 1 203 ? -6.793 -9.305 -10.484 1 97.88 203 VAL A O 1
ATOM 1523 N N . LEU A 1 204 ? -5.348 -9.141 -8.82 1 97.75 204 LEU A N 1
ATOM 1524 C CA . LEU A 1 204 ? -5.781 -10.406 -8.25 1 97.75 204 LEU A CA 1
ATOM 1525 C C . LEU A 1 204 ? -7.234 -10.328 -7.789 1 97.75 204 LEU A C 1
ATOM 1527 O O . LEU A 1 204 ? -8.031 -11.219 -8.086 1 97.75 204 LEU A O 1
ATOM 1531 N N . TYR A 1 205 ? -7.59 -9.266 -7.082 1 95.94 205 TYR A N 1
ATOM 1532 C CA . TYR A 1 205 ? -8.938 -9.156 -6.535 1 95.94 205 TYR A CA 1
ATOM 1533 C C . TYR A 1 205 ? -9.977 -9.141 -7.645 1 95.94 205 TYR A C 1
ATOM 1535 O O . TYR A 1 205 ? -10.93 -9.922 -7.629 1 95.94 205 TYR A O 1
ATOM 1543 N N . PRO A 1 206 ? -9.789 -8.258 -8.648 1 93.94 206 PRO A N 1
ATOM 1544 C CA . PRO A 1 206 ? -10.781 -8.281 -9.727 1 93.94 206 PRO A CA 1
ATOM 1545 C C . PRO A 1 206 ? -10.883 -9.648 -10.406 1 93.94 206 PRO A C 1
ATOM 1547 O O . PRO A 1 206 ? -11.977 -10.086 -10.773 1 93.94 206 PRO A O 1
ATOM 1550 N N . LEU A 1 207 ? -9.805 -10.305 -10.586 1 94.81 207 LEU A N 1
ATOM 1551 C CA . LEU A 1 207 ? -9.82 -11.625 -11.195 1 94.81 207 LEU A CA 1
ATOM 1552 C C . LEU A 1 207 ? -10.625 -12.602 -10.344 1 94.81 207 LEU A C 1
ATOM 1554 O O . LEU A 1 207 ? -11.453 -13.359 -10.875 1 94.81 207 LEU A O 1
ATOM 1558 N N . MET A 1 208 ? -10.414 -12.57 -9.062 1 93.5 208 MET A N 1
ATOM 1559 C CA . MET A 1 208 ? -11.07 -13.516 -8.164 1 93.5 208 MET A CA 1
ATOM 1560 C C . MET A 1 208 ? -12.562 -13.195 -8.039 1 93.5 208 MET A C 1
ATOM 1562 O O . MET A 1 208 ? -13.375 -14.094 -7.836 1 93.5 208 MET A O 1
ATOM 1566 N N . ARG A 1 209 ? -12.914 -11.992 -8.234 1 90.88 209 ARG A N 1
ATOM 1567 C CA . ARG A 1 209 ? -14.305 -11.578 -8.047 1 90.88 209 ARG A CA 1
ATOM 1568 C C . ARG A 1 209 ? -15.109 -11.758 -9.328 1 90.88 209 ARG A C 1
ATOM 1570 O O . ARG A 1 209 ? -16.281 -12.156 -9.289 1 90.88 209 ARG A O 1
ATOM 1577 N N . THR A 1 210 ? -14.477 -11.469 -10.469 1 90.94 210 THR A N 1
ATOM 1578 C CA . THR A 1 210 ? -15.273 -11.406 -11.695 1 90.94 210 THR A CA 1
ATOM 1579 C C . THR A 1 210 ? -14.906 -12.547 -12.641 1 90.94 210 THR A C 1
ATOM 1581 O O . THR A 1 210 ? -15.648 -12.844 -13.578 1 90.94 210 THR A O 1
ATOM 1584 N N . GLY A 1 211 ? -13.719 -13.07 -12.477 1 90.69 211 GLY A N 1
ATOM 1585 C CA . GLY A 1 211 ? -13.234 -14.102 -13.375 1 90.69 211 GLY A CA 1
ATOM 1586 C C . GLY A 1 211 ? -12.711 -13.562 -14.688 1 90.69 211 GLY A C 1
ATOM 1587 O O . GLY A 1 211 ? -12.492 -14.32 -15.641 1 90.69 211 GLY A O 1
ATOM 1588 N N . SER A 1 212 ? -12.57 -12.219 -14.719 1 89.88 212 SER A N 1
ATOM 1589 C CA . SER A 1 212 ? -12.102 -11.594 -15.953 1 89.88 212 SER A CA 1
ATOM 1590 C C . SER A 1 212 ? -11.062 -10.516 -15.664 1 89.88 212 SER A C 1
ATOM 1592 O O . SER A 1 212 ? -10.961 -10.023 -14.539 1 89.88 212 SER A O 1
ATOM 1594 N N . LEU A 1 213 ? -10.227 -10.297 -16.688 1 90.94 213 LEU A N 1
ATOM 1595 C CA . LEU A 1 213 ? -9.203 -9.258 -16.625 1 90.94 213 LEU A CA 1
ATOM 1596 C C . LEU A 1 213 ? -9.219 -8.391 -17.875 1 90.94 213 LEU A C 1
ATOM 1598 O O . LEU A 1 213 ? -9.258 -8.914 -18.984 1 90.94 213 LEU A O 1
ATOM 1602 N N . GLU A 1 214 ? -9.234 -7.133 -17.688 1 92.56 214 GLU A N 1
ATOM 1603 C CA . GLU A 1 214 ? -9 -6.211 -18.797 1 92.56 214 GLU A CA 1
ATOM 1604 C C . GLU A 1 214 ? -7.512 -5.973 -19 1 92.56 214 GLU A C 1
ATOM 1606 O O . GLU A 1 214 ? -7.074 -5.738 -20.141 1 92.56 214 GLU A O 1
ATOM 1611 N N . ASN A 1 215 ? -6.809 -5.988 -18 1 95.94 215 ASN A N 1
ATOM 1612 C CA . ASN A 1 215 ? -5.359 -5.828 -17.984 1 95.94 215 ASN A CA 1
ATOM 1613 C C . ASN A 1 215 ? -4.672 -7.016 -17.312 1 95.94 215 ASN A C 1
ATOM 1615 O O . ASN A 1 215 ? -5.152 -7.523 -16.297 1 95.94 215 ASN A O 1
ATOM 1619 N N . PHE A 1 216 ? -3.549 -7.453 -17.906 1 95.38 216 PHE A N 1
ATOM 1620 C CA . PHE A 1 216 ? -2.875 -8.609 -17.328 1 95.38 216 PHE A CA 1
ATOM 1621 C C . PHE A 1 216 ? -1.714 -8.18 -16.453 1 95.38 216 PHE A C 1
ATOM 1623 O O . PHE A 1 216 ? -0.916 -9.016 -16.016 1 95.38 216 PHE A O 1
ATOM 1630 N N . GLY A 1 217 ? -1.572 -6.84 -16.266 1 96.81 217 GLY A N 1
ATOM 1631 C CA . GLY A 1 217 ? -0.513 -6.32 -15.414 1 96.81 217 GLY A CA 1
ATOM 1632 C C . GLY A 1 217 ? -0.376 -4.812 -15.492 1 96.81 217 GLY A C 1
ATOM 1633 O O . GLY A 1 217 ? -1.275 -4.125 -15.984 1 96.81 217 GLY A O 1
ATOM 1634 N N . PHE A 1 218 ? 0.715 -4.371 -14.906 1 97.62 218 PHE A N 1
ATOM 1635 C CA . PHE A 1 218 ? 1.021 -2.945 -14.906 1 97.62 218 PHE A CA 1
ATOM 1636 C C . PHE A 1 218 ? 2.492 -2.707 -14.594 1 97.62 218 PHE A C 1
ATOM 1638 O O . PHE A 1 218 ? 3.211 -3.635 -14.211 1 97.62 218 PHE A O 1
ATOM 1645 N N . MET A 1 219 ? 2.859 -1.558 -14.836 1 97.12 219 MET A N 1
ATOM 1646 C CA . MET A 1 219 ? 4.129 -1.034 -14.344 1 97.12 219 MET A CA 1
ATOM 1647 C C . MET A 1 219 ? 3.934 0.311 -13.656 1 97.12 219 MET A C 1
ATOM 1649 O O . MET A 1 219 ? 3.006 1.053 -13.984 1 97.12 219 MET A O 1
ATOM 1653 N N . PHE A 1 220 ? 4.785 0.568 -12.656 1 97.38 220 PHE A N 1
ATOM 1654 C CA . PHE A 1 220 ? 4.699 1.867 -12 1 97.38 220 PHE A CA 1
ATOM 1655 C C . PHE A 1 220 ? 6.086 2.447 -11.758 1 97.38 220 PHE A C 1
ATOM 1657 O O . PHE A 1 220 ? 7.082 1.724 -11.805 1 97.38 220 PHE A O 1
ATOM 1664 N N . ASN A 1 221 ? 6.133 3.76 -11.578 1 96.19 221 ASN A N 1
ATOM 1665 C CA . ASN A 1 221 ? 7.309 4.535 -11.203 1 96.19 221 ASN A CA 1
ATOM 1666 C C . ASN A 1 221 ? 7.004 5.508 -10.07 1 96.19 221 ASN A C 1
ATOM 1668 O O . ASN A 1 221 ? 6.223 6.445 -10.242 1 96.19 221 ASN A O 1
ATOM 1672 N N . LEU A 1 222 ? 7.598 5.285 -8.953 1 95.44 222 LEU A N 1
ATOM 1673 C CA . LEU A 1 222 ? 7.336 6.105 -7.777 1 95.44 222 LEU A CA 1
ATOM 1674 C C . LEU A 1 222 ? 7.848 7.527 -7.98 1 95.44 222 LEU A C 1
ATOM 1676 O O . LEU A 1 222 ? 7.262 8.484 -7.473 1 95.44 222 LEU A O 1
ATOM 1680 N N . LYS A 1 223 ? 8.914 7.668 -8.664 1 92.31 223 LYS A N 1
ATOM 1681 C CA . LYS A 1 223 ? 9.523 8.977 -8.859 1 92.31 223 LYS A CA 1
ATOM 1682 C C . LYS A 1 223 ? 8.648 9.867 -9.742 1 92.31 223 LYS A C 1
ATOM 1684 O O . LYS A 1 223 ? 8.398 11.023 -9.406 1 92.31 223 LYS A O 1
ATOM 1689 N N . THR A 1 224 ? 8.18 9.305 -10.852 1 93.19 224 THR A N 1
ATOM 1690 C CA . THR A 1 224 ? 7.363 10.094 -11.766 1 93.19 224 THR A CA 1
ATOM 1691 C C . THR A 1 224 ? 5.895 10.047 -11.352 1 93.19 224 THR A C 1
ATOM 1693 O O . THR A 1 224 ? 5.066 10.766 -11.922 1 93.19 224 THR A O 1
ATOM 1696 N N . MET A 1 225 ? 5.496 9.227 -10.414 1 96.69 225 MET A N 1
ATOM 1697 C CA . MET A 1 225 ? 4.145 9.055 -9.891 1 96.69 225 MET A CA 1
ATOM 1698 C C . MET A 1 225 ? 3.193 8.586 -10.992 1 96.69 225 MET A C 1
ATOM 1700 O O . MET A 1 225 ? 2.107 9.148 -11.156 1 96.69 225 MET A O 1
ATOM 1704 N N . GLU A 1 226 ? 3.697 7.59 -11.742 1 95 226 GLU A N 1
ATOM 1705 C CA . GLU A 1 226 ? 2.898 7.086 -12.852 1 95 226 GLU A CA 1
ATOM 1706 C C . GLU A 1 226 ? 2.709 5.574 -12.75 1 95 226 GLU A C 1
ATOM 1708 O O . GLU A 1 226 ? 3.6 4.859 -12.281 1 95 226 GLU A O 1
ATOM 1713 N N . THR A 1 227 ? 1.608 5.109 -13.148 1 96.5 227 THR A N 1
ATOM 1714 C CA . THR A 1 227 ? 1.279 3.703 -13.336 1 96.5 227 THR A CA 1
ATOM 1715 C C . THR A 1 227 ? 0.612 3.484 -14.695 1 96.5 227 THR A C 1
ATOM 1717 O O . THR A 1 227 ? -0.26 4.258 -15.094 1 96.5 227 THR A O 1
ATOM 1720 N N . PHE A 1 228 ? 1.009 2.42 -15.398 1 94.19 228 PHE A N 1
ATOM 1721 C CA . PHE A 1 228 ? 0.462 2.107 -16.703 1 94.19 228 PHE A CA 1
ATOM 1722 C C . PHE A 1 228 ? 0.035 0.646 -16.781 1 94.19 228 PHE A C 1
ATOM 1724 O O . PHE A 1 228 ? 0.76 -0.242 -16.328 1 94.19 228 PHE A O 1
ATOM 1731 N N . PRO A 1 229 ? -1.101 0.406 -17.391 1 96.12 229 PRO A N 1
ATOM 1732 C CA . PRO A 1 229 ? -1.596 -0.969 -17.5 1 96.12 229 PRO A CA 1
ATOM 1733 C C . PRO A 1 229 ? -1.037 -1.704 -18.719 1 96.12 229 PRO A C 1
ATOM 1735 O O . PRO A 1 229 ? -0.6 -1.068 -19.672 1 96.12 229 PRO A O 1
ATOM 1738 N N . PHE A 1 230 ? -0.962 -3.004 -18.609 1 95.38 230 PHE A N 1
ATOM 1739 C CA . PHE A 1 230 ? -0.748 -3.895 -19.75 1 95.38 230 PHE A CA 1
ATOM 1740 C C . PHE A 1 230 ? -2.062 -4.516 -20.203 1 95.38 230 PHE A C 1
ATOM 1742 O O . PHE A 1 230 ? -2.602 -5.402 -19.531 1 95.38 230 PHE A O 1
ATOM 1749 N N . LYS A 1 231 ? -2.529 -4.16 -21.359 1 94.31 231 LYS A N 1
ATOM 1750 C CA . LYS A 1 231 ? -3.828 -4.621 -21.844 1 94.31 231 LYS A CA 1
ATOM 1751 C C . LYS A 1 231 ? -3.762 -6.074 -22.297 1 94.31 231 LYS A C 1
ATOM 1753 O O . LYS A 1 231 ? -2.787 -6.484 -22.938 1 94.31 231 LYS A O 1
ATOM 1758 N N . VAL A 1 232 ? -4.82 -6.777 -22 1 94.25 232 VAL A N 1
ATOM 1759 C CA . VAL A 1 232 ? -4.965 -8.102 -22.594 1 94.25 232 VAL A CA 1
ATOM 1760 C C . VAL A 1 232 ? -5.238 -7.973 -24.094 1 94.25 232 VAL A C 1
ATOM 1762 O O . VAL A 1 232 ? -6.379 -7.75 -24.5 1 94.25 232 VAL A O 1
ATOM 1765 N N . ASP A 1 233 ? -4.176 -8.086 -24.719 1 91.62 233 ASP A N 1
ATOM 1766 C CA . ASP A 1 233 ? -4.203 -7.852 -26.156 1 91.62 233 ASP A CA 1
ATOM 1767 C C . ASP A 1 233 ? -3.035 -8.555 -26.859 1 91.62 233 ASP A C 1
ATOM 1769 O O . ASP A 1 233 ? -1.898 -8.492 -26.375 1 91.62 233 ASP A O 1
ATOM 1773 N N . LYS A 1 234 ? -3.338 -9.148 -27.953 1 90.19 234 LYS A N 1
ATOM 1774 C CA . LYS A 1 234 ? -2.326 -9.922 -28.672 1 90.19 234 LYS A CA 1
ATOM 1775 C C . LYS A 1 234 ? -1.174 -9.031 -29.125 1 90.19 234 LYS A C 1
ATOM 1777 O O . LYS A 1 234 ? -0.023 -9.469 -29.172 1 90.19 234 LYS A O 1
ATOM 1782 N N . ASN A 1 235 ? -1.5 -7.844 -29.438 1 89.81 235 ASN A N 1
ATOM 1783 C CA . ASN A 1 235 ? -0.459 -6.922 -29.891 1 89.81 235 ASN A CA 1
ATOM 1784 C C . ASN A 1 235 ? 0.474 -6.539 -28.734 1 89.81 235 ASN A C 1
ATOM 1786 O O . ASN A 1 235 ? 1.678 -6.371 -28.953 1 89.81 235 ASN A O 1
ATOM 1790 N N . VAL A 1 236 ? -0.084 -6.445 -27.625 1 90.62 236 VAL A N 1
ATOM 1791 C CA . VAL A 1 236 ? 0.721 -6.113 -26.453 1 90.62 236 VAL A CA 1
ATOM 1792 C C . VAL A 1 236 ? 1.621 -7.289 -26.094 1 90.62 236 VAL A C 1
ATOM 1794 O O . VAL A 1 236 ? 2.816 -7.113 -25.844 1 90.62 236 VAL A O 1
ATOM 1797 N N . TRP A 1 237 ? 1.063 -8.469 -26.141 1 91.81 237 TRP A N 1
ATOM 1798 C CA . TRP A 1 237 ? 1.848 -9.656 -25.828 1 91.81 237 TRP A CA 1
ATOM 1799 C C . TRP A 1 237 ? 3.016 -9.812 -26.797 1 91.81 237 TRP A C 1
ATOM 1801 O O . TRP A 1 237 ? 4.109 -10.227 -26.406 1 91.81 237 TRP A O 1
ATOM 1811 N N . ALA A 1 238 ? 2.781 -9.445 -28 1 88.5 238 ALA A N 1
ATOM 1812 C CA . ALA A 1 238 ? 3.807 -9.57 -29.031 1 88.5 238 ALA A CA 1
ATOM 1813 C C . ALA A 1 238 ? 5.004 -8.672 -28.734 1 88.5 238 ALA A C 1
ATOM 1815 O O . ALA A 1 238 ? 6.145 -9.016 -29.062 1 88.5 238 ALA A O 1
ATOM 1816 N N . MET A 1 239 ? 4.719 -7.602 -28.109 1 87.44 239 MET A N 1
ATOM 1817 C CA . MET A 1 239 ? 5.789 -6.68 -27.734 1 87.44 239 MET A CA 1
ATOM 1818 C C . MET A 1 239 ? 6.738 -7.316 -26.734 1 87.44 239 MET A C 1
ATOM 1820 O O . MET A 1 239 ? 7.891 -6.902 -26.609 1 87.44 239 MET A O 1
ATOM 1824 N N . TYR A 1 240 ? 6.207 -8.305 -26.078 1 85.75 240 TYR A N 1
ATOM 1825 C CA . TYR A 1 240 ? 7.02 -8.906 -25.016 1 85.75 240 TYR A CA 1
ATOM 1826 C C . TYR A 1 240 ? 7.449 -10.32 -25.391 1 85.75 240 TYR A C 1
ATOM 1828 O O . TYR A 1 240 ? 7.848 -11.102 -24.531 1 85.75 240 TYR A O 1
ATOM 1836 N N . GLY A 1 241 ? 7.242 -10.688 -26.531 1 79.12 241 GLY A N 1
ATOM 1837 C CA . GLY A 1 241 ? 7.855 -11.93 -26.984 1 79.12 241 GLY A CA 1
ATOM 1838 C C . GLY A 1 241 ? 6.844 -13.008 -27.312 1 79.12 241 GLY A C 1
ATOM 1839 O O . GLY A 1 241 ? 7.215 -14.117 -27.719 1 79.12 241 GLY A O 1
ATOM 1840 N N . PHE A 1 242 ? 5.578 -12.703 -27.125 1 87.69 242 PHE A N 1
ATOM 1841 C CA . PHE A 1 242 ? 4.586 -13.727 -27.422 1 87.69 242 PHE A CA 1
ATOM 1842 C C . PHE A 1 242 ? 4.379 -13.883 -28.922 1 87.69 242 PHE A C 1
ATOM 1844 O O . PHE A 1 242 ? 4.141 -12.891 -29.625 1 87.69 242 PHE A O 1
ATOM 1851 N N . SER A 1 243 ? 4.605 -15.039 -29.469 1 80.81 243 SER A N 1
ATOM 1852 C CA . SER A 1 243 ? 4.289 -15.398 -30.844 1 80.81 243 SER A CA 1
ATOM 1853 C C . SER A 1 243 ? 3.273 -16.531 -30.906 1 80.81 243 SER A C 1
ATOM 1855 O O . SER A 1 243 ? 3.543 -17.641 -30.422 1 80.81 243 SER A O 1
ATOM 1857 N N . PRO A 1 244 ? 2.059 -16.172 -31.25 1 68.38 244 PRO A N 1
ATOM 1858 C CA . PRO A 1 244 ? 1.056 -17.234 -31.297 1 68.38 244 PRO A CA 1
ATOM 1859 C C . PRO A 1 244 ? 1.503 -18.422 -32.156 1 68.38 244 PRO A C 1
ATOM 1861 O O . PRO A 1 244 ? 2.232 -18.25 -33.125 1 68.38 244 PRO A O 1
ATOM 1864 N N . GLN A 1 245 ? 1.823 -19.531 -31.656 1 56.97 245 GLN A N 1
ATOM 1865 C CA . GLN A 1 245 ? 2.098 -20.656 -32.531 1 56.97 245 GLN A CA 1
ATOM 1866 C C . GLN A 1 245 ? 1.016 -20.812 -33.594 1 56.97 245 GLN A C 1
ATOM 1868 O O . GLN A 1 245 ? -0.175 -20.844 -33.281 1 56.97 245 GLN A O 1
ATOM 1873 N N . VAL A 1 246 ? 1.185 -20.266 -34.719 1 47 246 VAL A N 1
ATOM 1874 C CA . VAL A 1 246 ? 0.375 -20.562 -35.906 1 47 246 VAL A CA 1
ATOM 1875 C C . VAL A 1 246 ? 0.077 -22.047 -35.969 1 47 246 VAL A C 1
ATOM 1877 O O . VAL A 1 246 ? 0.99 -22.875 -35.875 1 47 246 VAL A O 1
ATOM 1880 N N . GLU A 1 247 ? -1.003 -22.562 -35.469 1 44.22 247 GLU A N 1
ATOM 1881 C CA . GLU A 1 247 ? -1.414 -23.891 -35.906 1 44.22 247 GLU A CA 1
ATOM 1882 C C . GLU A 1 247 ? -0.948 -24.188 -37.312 1 44.22 247 GLU A C 1
ATOM 1884 O O . GLU A 1 247 ? -1.164 -23.391 -38.219 1 44.22 247 GLU A O 1
ATOM 1889 N N . ALA A 1 248 ? 0.14 -25.062 -37.531 1 38.94 248 ALA A N 1
ATOM 1890 C CA . ALA A 1 248 ? 0.334 -25.719 -38.844 1 38.94 248 ALA A CA 1
ATOM 1891 C C . ALA A 1 248 ? -1.001 -26.141 -39.438 1 38.94 248 ALA A C 1
ATOM 1893 O O . ALA A 1 248 ? -1.782 -26.859 -38.812 1 38.94 248 ALA A O 1
ATOM 1894 N N . ALA A 1 249 ? -1.527 -25.438 -40.531 1 36.81 249 ALA A N 1
ATOM 1895 C CA . ALA A 1 249 ? -2.467 -26.094 -41.438 1 36.81 249 ALA A CA 1
ATOM 1896 C C . ALA A 1 249 ? -1.927 -27.438 -41.906 1 36.81 249 ALA A C 1
ATOM 1898 O O . ALA A 1 249 ? -0.741 -27.562 -42.219 1 36.81 249 ALA A O 1
ATOM 1899 N N . MET B 1 1 ? 20.844 17.688 17.422 1 40.5 1 MET B N 1
ATOM 1900 C CA . MET B 1 1 ? 20.188 16.516 16.859 1 40.5 1 MET B CA 1
ATOM 1901 C C . MET B 1 1 ? 18.672 16.641 16.938 1 40.5 1 MET B C 1
ATOM 1903 O O . MET B 1 1 ? 18.109 16.891 18 1 40.5 1 MET B O 1
ATOM 1907 N N . SER B 1 2 ? 18.031 17.031 15.734 1 65.75 2 SER B N 1
ATOM 1908 C CA . SER B 1 2 ? 16.734 17.672 15.516 1 65.75 2 SER B CA 1
ATOM 1909 C C . SER B 1 2 ? 15.602 16.812 16.047 1 65.75 2 SER B C 1
ATOM 1911 O O . SER B 1 2 ? 15.773 15.602 16.25 1 65.75 2 SER B O 1
ATOM 1913 N N . LYS B 1 3 ? 14.648 17.391 16.828 1 89.56 3 LYS B N 1
ATOM 1914 C CA . LYS B 1 3 ? 13.43 16.875 17.438 1 89.56 3 LYS B CA 1
ATOM 1915 C C . LYS B 1 3 ? 12.633 16.047 16.438 1 89.56 3 LYS B C 1
ATOM 1917 O O . LYS B 1 3 ? 12.781 16.203 15.227 1 89.56 3 LYS B O 1
ATOM 1922 N N . PRO B 1 4 ? 12.031 14.938 16.969 1 95.88 4 PRO B N 1
ATOM 1923 C CA . PRO B 1 4 ? 11.141 14.203 16.078 1 95.88 4 PRO B CA 1
ATOM 1924 C C . PRO B 1 4 ? 10.148 15.102 15.352 1 95.88 4 PRO B C 1
ATOM 1926 O O . PRO B 1 4 ? 9.812 16.188 15.844 1 95.88 4 PRO B O 1
ATOM 1929 N N . VAL B 1 5 ? 9.828 14.75 14.18 1 96.56 5 VAL B N 1
ATOM 1930 C CA . VAL B 1 5 ? 8.781 15.461 13.461 1 96.56 5 VAL B CA 1
ATOM 1931 C C . VAL B 1 5 ? 7.434 15.227 14.141 1 96.56 5 VAL B C 1
ATOM 1933 O O . VAL B 1 5 ? 7.023 14.086 14.352 1 96.56 5 VAL B O 1
ATOM 1936 N N . GLU B 1 6 ? 6.809 16.297 14.539 1 97.38 6 GLU B N 1
ATOM 1937 C CA . GLU B 1 6 ? 5.5 16.219 15.18 1 97.38 6 GLU B CA 1
ATOM 1938 C C . GLU B 1 6 ? 4.387 16.078 14.148 1 97.38 6 GLU B C 1
ATOM 1940 O O . GLU B 1 6 ? 4.16 16.984 13.344 1 97.38 6 GLU B O 1
ATOM 1945 N N . VAL B 1 7 ? 3.627 14.922 14.195 1 98.38 7 VAL B N 1
ATOM 1946 C CA . VAL B 1 7 ? 2.607 14.609 13.203 1 98.38 7 VAL B CA 1
ATOM 1947 C C . VAL B 1 7 ? 1.258 14.414 13.883 1 98.38 7 VAL B C 1
ATOM 1949 O O . VAL B 1 7 ? 1.171 13.734 14.914 1 98.38 7 VAL B O 1
ATOM 1952 N N . ILE B 1 8 ? 0.272 15.039 13.344 1 98.56 8 ILE B N 1
ATOM 1953 C CA . ILE B 1 8 ? -1.099 14.75 13.75 1 98.56 8 ILE B CA 1
ATOM 1954 C C . ILE B 1 8 ? -1.831 14.023 12.625 1 98.56 8 ILE B C 1
ATOM 1956 O O . ILE B 1 8 ? -1.846 14.5 11.484 1 98.56 8 ILE B O 1
ATOM 1960 N N . LEU B 1 9 ? -2.355 12.867 12.922 1 98.81 9 LEU B N 1
ATOM 1961 C CA . LEU B 1 9 ? -3.221 12.125 12.008 1 98.81 9 LEU B CA 1
ATOM 1962 C C . LEU B 1 9 ? -4.684 12.266 12.422 1 98.81 9 LEU B C 1
ATOM 1964 O O . LEU B 1 9 ? -5.062 11.883 13.531 1 98.81 9 LEU B O 1
ATOM 1968 N N . VAL B 1 10 ? -5.504 12.789 11.516 1 98.75 10 VAL B N 1
ATOM 1969 C CA . VAL B 1 10 ? -6.93 12.969 11.781 1 98.75 10 VAL B CA 1
ATOM 1970 C C . VAL B 1 10 ? -7.727 11.898 11.039 1 98.75 10 VAL B C 1
ATOM 1972 O O . VAL B 1 10 ? -7.863 11.953 9.812 1 98.75 10 VAL B O 1
ATOM 1975 N N . GLY B 1 11 ? -8.312 11 11.805 1 98.12 11 GLY B N 1
ATOM 1976 C CA . GLY B 1 11 ? -9.008 9.844 11.25 1 98.12 11 GLY B CA 1
ATOM 1977 C C . GLY B 1 11 ? -8.195 8.562 11.336 1 98.12 11 GLY B C 1
ATOM 1978 O O . GLY B 1 11 ? -7.043 8.523 10.906 1 98.12 11 GLY B O 1
ATOM 1979 N N . ALA B 1 12 ? -8.844 7.531 11.852 1 97.94 12 ALA B N 1
ATOM 1980 C CA . ALA B 1 12 ? -8.18 6.238 12.023 1 97.94 12 ALA B CA 1
ATOM 1981 C C . ALA B 1 12 ? -9.008 5.113 11.406 1 97.94 12 ALA B C 1
ATOM 1983 O O . ALA B 1 12 ? -8.969 3.977 11.875 1 97.94 12 ALA B O 1
ATOM 1984 N N . GLY B 1 13 ? -9.789 5.434 10.383 1 95.5 13 GLY B N 1
ATOM 1985 C CA . GLY B 1 13 ? -10.578 4.441 9.672 1 95.5 13 GLY B CA 1
ATOM 1986 C C . GLY B 1 13 ? -9.773 3.67 8.641 1 95.5 13 GLY B C 1
ATOM 1987 O O . GLY B 1 13 ? -8.648 3.24 8.922 1 95.5 13 GLY B O 1
ATOM 1988 N N . GLY B 1 14 ? -10.383 3.42 7.496 1 94.5 14 GLY B N 1
ATOM 1989 C CA . GLY B 1 14 ? -9.734 2.637 6.457 1 94.5 14 GLY B CA 1
ATOM 1990 C C . GLY B 1 14 ? -8.414 3.234 5.992 1 94.5 14 GLY B C 1
ATOM 1991 O O . GLY B 1 14 ? -7.367 2.596 6.094 1 94.5 14 GLY B O 1
ATOM 1992 N N . THR B 1 15 ? -8.516 4.453 5.566 1 97.38 15 THR B N 1
ATOM 1993 C CA . THR B 1 15 ? -7.305 5.102 5.074 1 97.38 15 THR B CA 1
ATOM 1994 C C . THR B 1 15 ? -6.375 5.457 6.23 1 97.38 15 THR B C 1
ATOM 1996 O O . THR B 1 15 ? -5.16 5.266 6.141 1 97.38 15 THR B O 1
ATOM 1999 N N . GLY B 1 16 ? -6.914 5.918 7.305 1 98.31 16 GLY B N 1
ATOM 2000 C CA . GLY B 1 16 ? -6.113 6.34 8.438 1 98.31 16 GLY B CA 1
ATOM 2001 C C . GLY B 1 16 ? -5.297 5.211 9.047 1 98.31 16 GLY B C 1
ATOM 2002 O O . GLY B 1 16 ? -4.129 5.398 9.391 1 98.31 16 GLY B O 1
ATOM 2003 N N . SER B 1 17 ? -5.902 4.086 9.234 1 97.25 17 SER B N 1
ATOM 2004 C CA . SER B 1 17 ? -5.188 2.951 9.805 1 97.25 17 SER B CA 1
ATOM 2005 C C . SER B 1 17 ? -4.074 2.479 8.875 1 97.25 17 SER B C 1
ATOM 2007 O O . SER B 1 17 ? -3.006 2.068 9.336 1 97.25 17 SER B O 1
ATOM 2009 N N . ALA B 1 18 ? -4.324 2.525 7.574 1 96.75 18 ALA B N 1
ATOM 2010 C CA . ALA B 1 18 ? -3.291 2.184 6.598 1 96.75 18 ALA B CA 1
ATOM 2011 C C . ALA B 1 18 ? -2.15 3.197 6.629 1 96.75 18 ALA B C 1
ATOM 2013 O O . ALA B 1 18 ? -0.977 2.822 6.559 1 96.75 18 ALA B O 1
ATOM 2014 N N . VAL B 1 19 ? -2.486 4.43 6.754 1 98.56 19 VAL B N 1
ATOM 2015 C CA . VAL B 1 19 ? -1.489 5.492 6.832 1 98.56 19 VAL B CA 1
ATOM 2016 C C . VAL B 1 19 ? -0.618 5.293 8.07 1 98.56 19 VAL B C 1
ATOM 2018 O O . VAL B 1 19 ? 0.608 5.414 8 1 98.56 19 VAL B O 1
ATOM 2021 N N . LEU B 1 20 ? -1.263 5.004 9.133 1 97.38 20 LEU B N 1
ATOM 2022 C CA . LEU B 1 20 ? -0.521 4.836 10.383 1 97.38 20 LEU B CA 1
ATOM 2023 C C . LEU B 1 20 ? 0.487 3.699 10.266 1 97.38 20 LEU B C 1
ATOM 2025 O O . LEU B 1 20 ? 1.594 3.787 10.805 1 97.38 20 LEU B O 1
ATOM 2029 N N . THR B 1 21 ? 0.1 2.678 9.609 1 92.94 21 THR B N 1
ATOM 2030 C CA . THR B 1 21 ? 1.006 1.559 9.367 1 92.94 21 THR B CA 1
ATOM 2031 C C . THR B 1 21 ? 2.219 2.008 8.562 1 92.94 21 THR B C 1
ATOM 2033 O O . THR B 1 21 ? 3.357 1.696 8.914 1 92.94 21 THR B O 1
ATOM 2036 N N . MET B 1 22 ? 1.994 2.744 7.52 1 95.75 22 MET B N 1
ATOM 2037 C CA . MET B 1 22 ? 3.082 3.248 6.688 1 95.75 22 MET B CA 1
ATOM 2038 C C . MET B 1 22 ? 3.957 4.223 7.465 1 95.75 22 MET B C 1
ATOM 2040 O O . MET B 1 22 ? 5.176 4.254 7.281 1 95.75 22 MET B O 1
ATOM 2044 N N . LEU B 1 23 ? 3.314 4.992 8.328 1 97.06 23 LEU B N 1
ATOM 2045 C CA . LEU B 1 23 ? 4.07 5.949 9.125 1 97.06 23 LEU B CA 1
ATOM 2046 C C . LEU B 1 23 ? 4.992 5.234 10.109 1 97.06 23 LEU B C 1
ATOM 2048 O O . LEU B 1 23 ? 6.086 5.723 10.398 1 97.06 23 LEU B O 1
ATOM 2052 N N . PHE B 1 24 ? 4.535 4.176 10.609 1 93.5 24 PHE B N 1
ATOM 2053 C CA . PHE B 1 24 ? 5.375 3.387 11.508 1 93.5 24 PHE B CA 1
ATOM 2054 C C . PHE B 1 24 ? 6.633 2.914 10.789 1 93.5 24 PHE B C 1
ATOM 2056 O O . PHE B 1 24 ? 7.738 3.031 11.32 1 93.5 24 PHE B O 1
ATOM 2063 N N . GLN B 1 25 ? 6.461 2.408 9.633 1 91.12 25 GLN B N 1
ATOM 2064 C CA . GLN B 1 25 ? 7.605 1.982 8.836 1 91.12 25 GLN B CA 1
ATOM 2065 C C . GLN B 1 25 ? 8.508 3.164 8.5 1 91.12 25 GLN B C 1
ATOM 2067 O O . GLN B 1 25 ? 9.734 3.037 8.508 1 91.12 25 GLN B O 1
ATOM 2072 N N . LEU B 1 26 ? 7.875 4.27 8.188 1 94.19 26 LEU B N 1
ATOM 2073 C CA . LEU B 1 26 ? 8.641 5.473 7.883 1 94.19 26 LEU B CA 1
ATOM 2074 C C . LEU B 1 26 ? 9.453 5.918 9.094 1 94.19 26 LEU B C 1
ATOM 2076 O O . LEU B 1 26 ? 10.625 6.277 8.961 1 94.19 26 LEU B O 1
ATOM 2080 N N . HIS B 1 27 ? 8.789 5.902 10.25 1 94.12 27 HIS B N 1
ATOM 2081 C CA . HIS B 1 27 ? 9.477 6.223 11.492 1 94.12 27 HIS B CA 1
ATOM 2082 C C . HIS B 1 27 ? 10.727 5.363 11.672 1 94.12 27 HIS B C 1
ATOM 2084 O O . HIS B 1 27 ? 11.812 5.887 11.938 1 94.12 27 HIS B O 1
ATOM 2090 N N . THR B 1 28 ? 10.57 4.109 11.508 1 88.5 28 THR B N 1
ATOM 2091 C CA . THR B 1 28 ? 11.672 3.17 11.68 1 88.5 28 THR B CA 1
ATOM 2092 C C . THR B 1 28 ? 12.797 3.459 10.688 1 88.5 28 THR B C 1
ATOM 2094 O O . THR B 1 28 ? 13.969 3.445 11.047 1 88.5 28 THR B O 1
ATOM 2097 N N . THR B 1 29 ? 12.406 3.717 9.484 1 88 29 THR B N 1
ATOM 2098 C CA . THR B 1 29 ? 13.367 4.02 8.43 1 88 29 THR B CA 1
ATOM 2099 C C . THR B 1 29 ? 14.141 5.293 8.75 1 88 29 THR B C 1
ATOM 2101 O O . THR B 1 29 ? 15.367 5.324 8.641 1 88 29 THR B O 1
ATOM 2104 N N . LEU B 1 30 ? 13.438 6.305 9.172 1 91.12 30 LEU B N 1
ATOM 2105 C CA . LEU B 1 30 ? 14.062 7.582 9.492 1 91.12 30 LEU B CA 1
ATOM 2106 C C . LEU B 1 30 ? 15.039 7.43 10.656 1 91.12 30 LEU B C 1
ATOM 2108 O O . LEU B 1 30 ? 16.141 7.992 10.633 1 91.12 30 LEU B O 1
ATOM 2112 N N . VAL B 1 31 ? 14.617 6.66 11.617 1 89.69 31 VAL B N 1
ATOM 2113 C CA . VAL B 1 31 ? 15.469 6.438 12.781 1 89.69 31 VAL B CA 1
ATOM 2114 C C . VAL B 1 31 ? 16.719 5.676 12.367 1 89.69 31 VAL B C 1
ATOM 2116 O O . VAL B 1 31 ? 17.828 6.027 12.781 1 89.69 31 VAL B O 1
ATOM 2119 N N . LYS B 1 32 ? 16.641 4.727 11.547 1 85.06 32 LYS B N 1
ATOM 2120 C CA . LYS B 1 32 ? 17.781 3.922 11.094 1 85.06 32 LYS B CA 1
ATOM 2121 C C . LYS B 1 32 ? 18.719 4.742 10.219 1 85.06 32 LYS B C 1
ATOM 2123 O O . LYS B 1 32 ? 19.906 4.434 10.125 1 85.06 32 LYS B O 1
ATOM 2128 N N . LEU B 1 33 ? 18.203 5.758 9.656 1 86.12 33 LEU B N 1
ATOM 2129 C CA . LEU B 1 33 ? 19.016 6.648 8.836 1 86.12 33 LEU B CA 1
ATOM 2130 C C . LEU B 1 33 ? 19.656 7.742 9.68 1 86.12 33 LEU B C 1
ATOM 2132 O O . LEU B 1 33 ? 20.297 8.656 9.148 1 86.12 33 LEU B O 1
ATOM 2136 N N . GLY B 1 34 ? 19.391 7.73 10.953 1 87.75 34 GLY B N 1
ATOM 2137 C CA . GLY B 1 34 ? 20.047 8.641 11.875 1 87.75 34 GLY B CA 1
ATOM 2138 C C . GLY B 1 34 ? 19.172 9.781 12.328 1 87.75 34 GLY B C 1
ATOM 2139 O O . GLY B 1 34 ? 19.625 10.68 13.047 1 87.75 34 GLY B O 1
ATOM 2140 N N . GLY B 1 35 ? 17.938 9.766 11.922 1 90.81 35 GLY B N 1
ATOM 2141 C CA . GLY B 1 35 ? 17.016 10.812 12.344 1 90.81 35 GLY B CA 1
ATOM 2142 C C . GLY B 1 35 ? 16.297 10.477 13.641 1 90.81 35 GLY B C 1
ATOM 2143 O O . GLY B 1 35 ? 16.562 9.445 14.258 1 90.81 35 GLY B O 1
ATOM 2144 N N . ASN B 1 36 ? 15.398 11.422 14.055 1 93.25 36 ASN B N 1
ATOM 2145 C CA . ASN B 1 36 ? 14.688 11.266 15.32 1 93.25 36 ASN B CA 1
ATOM 2146 C C . ASN B 1 36 ? 13.273 10.734 15.109 1 93.25 36 ASN B C 1
ATOM 2148 O O . ASN B 1 36 ? 12.484 10.656 16.047 1 93.25 36 ASN B O 1
ATOM 2152 N N . GLY B 1 37 ? 12.969 10.445 13.891 1 95 37 GLY B N 1
ATOM 2153 C CA . GLY B 1 37 ? 11.711 9.781 13.586 1 95 37 GLY B CA 1
ATOM 2154 C C . GLY B 1 37 ? 10.508 10.688 13.742 1 95 37 GLY B C 1
ATOM 2155 O O . GLY B 1 37 ? 10.578 11.883 13.438 1 95 37 GLY B O 1
ATOM 2156 N N . LEU B 1 38 ? 9.383 10.023 14.078 1 97.38 38 LEU B N 1
ATOM 2157 C CA . LEU B 1 38 ? 8.094 10.703 14.164 1 97.38 38 LEU B CA 1
ATOM 2158 C C . LEU B 1 38 ? 7.52 10.609 15.57 1 97.38 38 LEU B C 1
ATOM 2160 O O . LEU B 1 38 ? 7.715 9.602 16.266 1 97.38 38 LEU B O 1
ATOM 2164 N N . ASN B 1 39 ? 6.906 11.664 15.977 1 98 39 ASN B N 1
ATOM 2165 C CA . ASN B 1 39 ? 5.98 11.672 17.109 1 98 39 ASN B CA 1
ATOM 2166 C C . ASN B 1 39 ? 4.543 11.914 16.656 1 98 39 ASN B C 1
ATOM 2168 O O . ASN B 1 39 ? 4.223 13 16.156 1 98 39 ASN B O 1
ATOM 2172 N N . ILE B 1 40 ? 3.686 10.891 16.891 1 98.5 40 ILE B N 1
ATOM 2173 C CA . ILE B 1 40 ? 2.395 10.93 16.219 1 98.5 40 ILE B CA 1
ATOM 2174 C C . ILE B 1 40 ? 1.27 11 17.25 1 98.5 40 ILE B C 1
ATOM 2176 O O . ILE B 1 40 ? 1.287 10.273 18.234 1 98.5 40 ILE B O 1
ATOM 2180 N N . THR B 1 41 ? 0.358 11.906 17.031 1 98.75 41 THR B N 1
ATOM 2181 C CA . THR B 1 41 ? -0.924 11.938 17.719 1 98.75 41 THR B CA 1
ATOM 2182 C C . THR B 1 41 ? -2.068 11.633 16.766 1 98.75 41 THR B C 1
ATOM 2184 O O . THR B 1 41 ? -2.188 12.273 15.711 1 98.75 41 THR B O 1
ATOM 2187 N N . VAL B 1 42 ? -2.906 10.648 17.141 1 98.75 42 VAL B N 1
ATOM 2188 C CA . VAL B 1 42 ? -4.004 10.219 16.281 1 98.75 42 VAL B CA 1
ATOM 2189 C C . VAL B 1 42 ? -5.332 10.688 16.875 1 98.75 42 VAL B C 1
ATOM 2191 O O . VAL B 1 42 ? -5.617 10.445 18.047 1 98.75 42 VAL B O 1
ATOM 2194 N N . TYR B 1 43 ? -6.148 11.359 16.031 1 98.69 43 TYR B N 1
ATOM 2195 C CA . TYR B 1 43 ? -7.488 11.789 16.406 1 98.69 43 TYR B CA 1
ATOM 2196 C C . TYR B 1 43 ? -8.547 10.945 15.711 1 98.69 43 TYR B C 1
ATOM 2198 O O . TYR B 1 43 ? -8.555 10.828 14.484 1 98.69 43 TYR B O 1
ATOM 2206 N N . ASP B 1 44 ? -9.43 10.336 16.422 1 98.38 44 ASP B N 1
ATOM 2207 C CA . ASP B 1 44 ? -10.625 9.68 15.898 1 98.38 44 ASP B CA 1
ATOM 2208 C C . ASP B 1 44 ? -11.641 9.438 17.016 1 98.38 44 ASP B C 1
ATOM 2210 O O . ASP B 1 44 ? -11.344 8.773 18 1 98.38 44 ASP B O 1
ATOM 2214 N N . PRO B 1 45 ? -12.852 9.953 16.859 1 97.62 45 PRO B N 1
ATOM 2215 C CA . PRO B 1 45 ? -13.844 9.789 17.922 1 97.62 45 PRO B CA 1
ATOM 2216 C C . PRO B 1 45 ? -14.586 8.453 17.859 1 97.62 45 PRO B C 1
ATOM 2218 O O . PRO B 1 45 ? -15.375 8.133 18.75 1 97.62 45 PRO B O 1
ATOM 2221 N N . LYS B 1 46 ? -14.406 7.641 16.828 1 96.94 46 LYS B N 1
ATOM 2222 C CA . LYS B 1 46 ? -15.266 6.492 16.547 1 96.94 46 LYS B CA 1
ATOM 2223 C C . LYS B 1 46 ? -14.68 5.211 17.125 1 96.94 46 LYS B C 1
ATOM 2225 O O . LYS B 1 46 ? -13.477 5.141 17.391 1 96.94 46 LYS B O 1
ATOM 2230 N N . ARG B 1 47 ? -15.555 4.293 17.219 1 97.69 47 ARG B N 1
ATOM 2231 C CA . ARG B 1 47 ? -15.203 2.953 17.672 1 97.69 47 ARG B CA 1
ATOM 2232 C C . ARG B 1 47 ? -15.195 1.961 16.516 1 97.69 47 ARG B C 1
ATOM 2234 O O . ARG B 1 47 ? -15.828 2.203 15.484 1 97.69 47 ARG B O 1
ATOM 2241 N N . VAL B 1 48 ? -14.469 0.836 16.719 1 96.06 48 VAL B N 1
ATOM 2242 C CA . VAL B 1 48 ? -14.438 -0.238 15.734 1 96.06 48 VAL B CA 1
ATOM 2243 C C . VAL B 1 48 ? -15.789 -0.958 15.711 1 96.06 48 VAL B C 1
ATOM 2245 O O . VAL B 1 48 ? -16.344 -1.288 16.766 1 96.06 48 VAL B O 1
ATOM 2248 N N . THR B 1 49 ? -16.328 -1.105 14.531 1 93.88 49 THR B N 1
ATOM 2249 C CA . THR B 1 49 ? -17.531 -1.907 14.32 1 93.88 49 THR B CA 1
ATOM 2250 C C . THR B 1 49 ? -17.219 -3.148 13.492 1 93.88 49 THR B C 1
ATOM 2252 O O . THR B 1 49 ? -16.125 -3.262 12.93 1 93.88 49 THR B O 1
ATOM 2255 N N . ALA B 1 50 ? -18.125 -4.055 13.367 1 88.06 50 ALA B N 1
ATOM 2256 C CA . ALA B 1 50 ? -17.922 -5.34 12.703 1 88.06 50 ALA B CA 1
ATOM 2257 C C . ALA B 1 50 ? -17.5 -5.152 11.25 1 88.06 50 ALA B C 1
ATOM 2259 O O . ALA B 1 50 ? -16.578 -5.812 10.773 1 88.06 50 ALA B O 1
ATOM 2260 N N . PRO B 1 51 ? -18.094 -4.168 10.562 1 87.31 51 PRO B N 1
ATOM 2261 C CA . PRO B 1 51 ? -17.719 -3.99 9.164 1 87.31 51 PRO B CA 1
ATOM 2262 C C . PRO B 1 51 ? -16.281 -3.492 8.992 1 87.31 51 PRO B C 1
ATOM 2264 O O . PRO B 1 51 ? -15.727 -3.557 7.895 1 87.31 51 PRO B O 1
ATOM 2267 N N . ASN B 1 52 ? -15.68 -3.066 10.102 1 89.44 52 ASN B N 1
ATOM 2268 C CA . ASN B 1 52 ? -14.328 -2.533 10.023 1 89.44 52 ASN B CA 1
ATOM 2269 C C . ASN B 1 52 ? -13.281 -3.646 10.055 1 89.44 52 ASN B C 1
ATOM 2271 O O . ASN B 1 52 ? -12.141 -3.443 9.648 1 89.44 52 ASN B O 1
ATOM 2275 N N . VAL B 1 53 ? -13.695 -4.773 10.578 1 85.62 53 VAL B N 1
ATOM 2276 C CA . VAL B 1 53 ? -12.75 -5.855 10.828 1 85.62 53 VAL B CA 1
ATOM 2277 C C . VAL B 1 53 ? -12.344 -6.504 9.508 1 85.62 53 VAL B C 1
ATOM 2279 O O . VAL B 1 53 ? -13.203 -6.875 8.703 1 85.62 53 VAL B O 1
ATOM 2282 N N . GLY B 1 54 ? -11.023 -6.59 9.266 1 78.25 54 GLY B N 1
ATOM 2283 C CA . GLY B 1 54 ? -10.5 -7.219 8.062 1 78.25 54 GLY B CA 1
ATOM 2284 C C . GLY B 1 54 ? -10.297 -6.242 6.918 1 78.25 54 GLY B C 1
ATOM 2285 O O . GLY B 1 54 ? -9.453 -6.473 6.043 1 78.25 54 GLY B O 1
ATOM 2286 N N . ARG B 1 55 ? -11.055 -5.266 6.902 1 81.38 55 ARG B N 1
ATOM 2287 C CA . ARG B 1 55 ? -11.008 -4.293 5.82 1 81.38 55 ARG B CA 1
ATOM 2288 C C . ARG B 1 55 ? -10.125 -3.102 6.195 1 81.38 55 ARG B C 1
ATOM 2290 O O . ARG B 1 55 ? -9.547 -2.455 5.32 1 81.38 55 ARG B O 1
ATOM 2297 N N . GLN B 1 56 ? -10.242 -2.82 7.473 1 87.44 56 GLN B N 1
ATOM 2298 C CA . GLN B 1 56 ? -9.406 -1.752 8.008 1 87.44 56 GLN B CA 1
ATOM 2299 C C . GLN B 1 56 ? -8.297 -2.314 8.891 1 87.44 56 GLN B C 1
ATOM 2301 O O . GLN B 1 56 ? -8.031 -3.518 8.867 1 87.44 56 GLN B O 1
ATOM 2306 N N . GLY B 1 57 ? -7.473 -1.527 9.523 1 86.56 57 GLY B N 1
ATOM 2307 C CA . GLY B 1 57 ? -6.328 -1.957 10.312 1 86.56 57 GLY B CA 1
ATOM 2308 C C . GLY B 1 57 ? -6.719 -2.684 11.586 1 86.56 57 GLY B C 1
ATOM 2309 O O . GLY B 1 57 ? -6.016 -2.598 12.594 1 86.56 57 GLY B O 1
ATOM 2310 N N . PHE B 1 58 ? -7.938 -3.338 11.516 1 85.88 58 PHE B N 1
ATOM 2311 C CA . PHE B 1 58 ? -8.422 -4.109 12.656 1 85.88 58 PHE B CA 1
ATOM 2312 C C . PHE B 1 58 ? -8.57 -5.582 12.289 1 85.88 58 PHE B C 1
ATOM 2314 O O . PHE B 1 58 ? -9.203 -5.914 11.281 1 85.88 58 PHE B O 1
ATOM 2321 N N . TRP B 1 59 ? -8.07 -6.473 13.109 1 78.06 59 TRP B N 1
ATOM 2322 C CA . TRP B 1 59 ? -7.809 -7.801 12.562 1 78.06 59 TRP B CA 1
ATOM 2323 C C . TRP B 1 59 ? -8.688 -8.852 13.242 1 78.06 59 TRP B C 1
ATOM 2325 O O . TRP B 1 59 ? -8.781 -9.984 12.766 1 78.06 59 TRP B O 1
ATOM 2335 N N . SER B 1 60 ? -9.312 -8.461 14.336 1 80.19 60 SER B N 1
ATOM 2336 C CA . SER B 1 60 ? -10.07 -9.5 15.031 1 80.19 60 SER B CA 1
ATOM 2337 C C . SER B 1 60 ? -11.383 -8.961 15.578 1 80.19 60 SER B C 1
ATOM 2339 O O . SER B 1 60 ? -11.531 -7.75 15.758 1 80.19 60 SER B O 1
ATOM 2341 N N . ASP B 1 61 ? -12.25 -9.891 15.797 1 84 61 ASP B N 1
ATOM 2342 C CA . ASP B 1 61 ? -13.523 -9.523 16.406 1 84 61 ASP B CA 1
ATOM 2343 C C . ASP B 1 61 ? -13.312 -8.922 17.797 1 84 61 ASP B C 1
ATOM 2345 O O . ASP B 1 61 ? -14.148 -8.156 18.281 1 84 61 ASP B O 1
ATOM 2349 N N . GLY B 1 62 ? -12.227 -9.227 18.391 1 88.88 62 GLY B N 1
ATOM 2350 C CA . GLY B 1 62 ? -11.891 -8.656 19.688 1 88.88 62 GLY B CA 1
ATOM 2351 C C . GLY B 1 62 ? -11.617 -7.164 19.625 1 88.88 62 GLY B C 1
ATOM 2352 O O . GLY B 1 62 ? -11.602 -6.488 20.656 1 88.88 62 GLY B O 1
ATOM 2353 N N . ASP B 1 63 ? -11.453 -6.672 18.5 1 91.44 63 ASP B N 1
ATOM 2354 C CA . ASP B 1 63 ? -11.195 -5.246 18.328 1 91.44 63 ASP B CA 1
ATOM 2355 C C . ASP B 1 63 ? -12.492 -4.441 18.391 1 91.44 63 ASP B C 1
ATOM 2357 O O . ASP B 1 63 ? -12.469 -3.238 18.656 1 91.44 63 ASP B O 1
ATOM 2361 N N . VAL B 1 64 ? -13.633 -5.121 18.109 1 94.25 64 VAL B N 1
ATOM 2362 C CA . VAL B 1 64 ? -14.922 -4.441 18 1 94.25 64 VAL B CA 1
ATOM 2363 C C . VAL B 1 64 ? -15.258 -3.781 19.328 1 94.25 64 VAL B C 1
ATOM 2365 O O . VAL B 1 64 ? -15.086 -4.387 20.391 1 94.25 64 VAL B O 1
ATOM 2368 N N . GLY B 1 65 ? -15.672 -2.523 19.281 1 97.19 65 GLY B N 1
ATOM 2369 C CA . GLY B 1 65 ? -16.094 -1.796 20.469 1 97.19 65 GLY B CA 1
ATOM 2370 C C . GLY B 1 65 ? -15.023 -0.856 21 1 97.19 65 GLY B C 1
ATOM 2371 O O . GLY B 1 65 ? -15.328 0.083 21.734 1 97.19 65 GLY B O 1
ATOM 2372 N N . HIS B 1 66 ? -13.805 -1.105 20.719 1 97.5 66 HIS B N 1
ATOM 2373 C CA . HIS B 1 66 ? -12.711 -0.242 21.156 1 97.5 66 HIS B CA 1
ATOM 2374 C C . HIS B 1 66 ? -12.609 1 20.266 1 97.5 66 HIS B C 1
ATOM 2376 O O . HIS B 1 66 ? -12.992 0.967 19.094 1 97.5 66 HIS B O 1
ATOM 2382 N N . TYR B 1 67 ? -12.094 2.057 20.891 1 98.38 67 TYR B N 1
ATOM 2383 C CA . TYR B 1 67 ? -11.844 3.252 20.094 1 98.38 67 TYR B CA 1
ATOM 2384 C C . TYR B 1 67 ? -10.766 2.996 19.047 1 98.38 67 TYR B C 1
ATOM 2386 O O . TYR B 1 67 ? -9.703 2.445 19.359 1 98.38 67 TYR B O 1
ATOM 2394 N N . LYS B 1 68 ? -11.016 3.422 17.859 1 97.81 68 LYS B N 1
ATOM 2395 C CA . LYS B 1 68 ? -10.109 3.164 16.75 1 97.81 68 LYS B CA 1
ATOM 2396 C C . LYS B 1 68 ? -8.719 3.734 17.031 1 97.81 68 LYS B C 1
ATOM 2398 O O . LYS B 1 68 ? -7.719 3.023 16.922 1 97.81 68 LYS B O 1
ATOM 2403 N N . ALA B 1 69 ? -8.695 4.988 17.453 1 98.5 69 ALA B N 1
ATOM 2404 C CA . ALA B 1 69 ? -7.422 5.676 17.641 1 98.5 69 ALA B CA 1
ATOM 2405 C C . ALA B 1 69 ? -6.602 5.008 18.75 1 98.5 69 ALA B C 1
ATOM 2407 O O . ALA B 1 69 ? -5.418 4.715 18.562 1 98.5 69 ALA B O 1
ATOM 2408 N N . SER B 1 70 ? -7.215 4.758 19.828 1 98.19 70 SER B N 1
ATOM 2409 C CA . SER B 1 70 ? -6.516 4.188 20.969 1 98.19 70 SER B CA 1
ATOM 2410 C C . SER B 1 70 ? -6.023 2.775 20.672 1 98.19 70 SER B C 1
ATOM 2412 O O . SER B 1 70 ? -4.906 2.412 21.047 1 98.19 70 SER B O 1
ATOM 2414 N N . LEU B 1 71 ? -6.84 2.014 20.062 1 96.94 71 LEU B N 1
ATOM 2415 C CA . LEU B 1 71 ? -6.484 0.635 19.75 1 96.94 71 LEU B CA 1
ATOM 2416 C C . LEU B 1 71 ? -5.254 0.585 18.844 1 96.94 71 LEU B C 1
ATOM 2418 O O . LEU B 1 71 ? -4.305 -0.151 19.125 1 96.94 71 LEU B O 1
ATOM 2422 N N . LEU B 1 72 ? -5.246 1.335 17.828 1 96.62 72 LEU B N 1
ATOM 2423 C CA . LEU B 1 72 ? -4.141 1.342 16.875 1 96.62 72 LEU B CA 1
ATOM 2424 C C . LEU B 1 72 ? -2.863 1.855 17.531 1 96.62 72 LEU B C 1
ATOM 2426 O O . LEU B 1 72 ? -1.803 1.24 17.406 1 96.62 72 LEU B O 1
ATOM 2430 N N . VAL B 1 73 ? -3.012 2.957 18.234 1 97.69 73 VAL B N 1
ATOM 2431 C CA . VAL B 1 73 ? -1.846 3.576 18.859 1 97.69 73 VAL B CA 1
ATOM 2432 C C . VAL B 1 73 ? -1.229 2.615 19.859 1 97.69 73 VAL B C 1
ATOM 2434 O O . VAL B 1 73 ? -0.007 2.461 19.922 1 97.69 73 VAL B O 1
ATOM 2437 N N . ASN B 1 74 ? -2.043 1.966 20.609 1 95.69 74 ASN B N 1
ATOM 2438 C CA . ASN B 1 74 ? -1.543 1.014 21.609 1 95.69 74 ASN B CA 1
ATOM 2439 C C . ASN B 1 74 ? -0.779 -0.13 20.938 1 95.69 74 ASN B C 1
ATOM 2441 O O . ASN B 1 74 ? 0.248 -0.576 21.453 1 95.69 74 ASN B O 1
ATOM 2445 N N . ARG B 1 75 ? -1.271 -0.58 19.875 1 90.88 75 ARG B N 1
ATOM 2446 C CA . ARG B 1 75 ? -0.598 -1.652 19.156 1 90.88 75 ARG B CA 1
ATOM 2447 C C . ARG B 1 75 ? 0.799 -1.226 18.719 1 90.88 75 ARG B C 1
ATOM 2449 O O . ARG B 1 75 ? 1.769 -1.961 18.922 1 90.88 75 ARG B O 1
ATOM 2456 N N . PHE B 1 76 ? 0.895 -0.06 18.141 1 91.94 76 PHE B N 1
ATOM 2457 C CA . PHE B 1 76 ? 2.184 0.405 17.641 1 91.94 76 PHE B CA 1
ATOM 2458 C C . PHE B 1 76 ? 3.131 0.718 18.797 1 91.94 76 PHE B C 1
ATOM 2460 O O . PHE B 1 76 ? 4.336 0.493 18.688 1 91.94 76 PHE B O 1
ATOM 2467 N N . ASN B 1 77 ? 2.592 1.27 19.859 1 94.19 77 ASN B N 1
ATOM 2468 C CA . ASN B 1 77 ? 3.422 1.529 21.031 1 94.19 77 ASN B CA 1
ATOM 2469 C C . ASN B 1 77 ? 3.994 0.239 21.609 1 94.19 77 ASN B C 1
ATOM 2471 O O . ASN B 1 77 ? 5.16 0.194 22 1 94.19 77 ASN B O 1
ATOM 2475 N N . GLN B 1 78 ? 3.227 -0.75 21.594 1 87.44 78 GLN B N 1
ATOM 2476 C CA . GLN B 1 78 ? 3.633 -2.025 22.172 1 87.44 78 GLN B CA 1
ATOM 2477 C C . GLN B 1 78 ? 4.656 -2.732 21.297 1 87.44 78 GLN B C 1
ATOM 2479 O O . GLN B 1 78 ? 5.66 -3.246 21.797 1 87.44 78 GLN B O 1
ATOM 2484 N N . PHE B 1 79 ? 4.496 -2.709 20.094 1 76.62 79 PHE B N 1
ATOM 2485 C CA . PHE B 1 79 ? 5.324 -3.502 19.188 1 76.62 79 PHE B CA 1
ATOM 2486 C C . PHE B 1 79 ? 6.52 -2.693 18.703 1 76.62 79 PHE B C 1
ATOM 2488 O O . PHE B 1 79 ? 7.562 -3.258 18.375 1 76.62 79 PHE B O 1
ATOM 2495 N N . GLY B 1 80 ? 6.441 -1.436 18.625 1 79.56 80 GLY B N 1
ATOM 2496 C CA . GLY B 1 80 ? 7.438 -0.618 17.953 1 79.56 80 GLY B CA 1
ATOM 2497 C C . GLY B 1 80 ? 8.289 0.195 18.906 1 79.56 80 GLY B C 1
ATOM 2498 O O . GLY B 1 80 ? 9.219 0.89 18.5 1 79.56 80 GLY B O 1
ATOM 2499 N N . GLU B 1 81 ? 7.93 0.171 20.125 1 82.06 81 GLU B N 1
ATOM 2500 C CA . GLU B 1 81 ? 8.648 0.945 21.141 1 82.06 81 GLU B CA 1
ATOM 2501 C C . GLU B 1 81 ? 8.57 2.441 20.844 1 82.06 81 GLU B C 1
ATOM 2503 O O . GLU B 1 81 ? 9.586 3.137 20.859 1 82.06 81 GLU B O 1
ATOM 2508 N N . VAL B 1 82 ? 7.477 2.861 20.391 1 91.5 82 VAL B N 1
ATOM 2509 C CA . VAL B 1 82 ? 7.184 4.277 20.203 1 91.5 82 VAL B CA 1
ATOM 2510 C C . VAL B 1 82 ? 6.25 4.766 21.297 1 91.5 82 VAL B C 1
ATOM 2512 O O . VAL B 1 82 ? 5.801 3.979 22.141 1 91.5 82 VAL B O 1
ATOM 2515 N N . ASN B 1 83 ? 6.07 6.066 21.406 1 95.44 83 ASN B N 1
ATOM 2516 C CA . ASN B 1 83 ? 5.184 6.684 22.391 1 95.44 83 ASN B CA 1
ATOM 2517 C C . ASN B 1 83 ? 4.207 7.652 21.734 1 95.44 83 ASN B C 1
ATOM 2519 O O . ASN B 1 83 ? 4.191 8.844 22.062 1 95.44 83 ASN B O 1
ATOM 2523 N N . TRP B 1 84 ? 3.436 7.082 20.891 1 98.19 84 TRP B N 1
ATOM 2524 C CA . TRP B 1 84 ? 2.449 7.875 20.156 1 98.19 84 TRP B CA 1
ATOM 2525 C C . TRP B 1 84 ? 1.192 8.078 21 1 98.19 84 TRP B C 1
ATOM 2527 O O . TRP B 1 84 ? 0.99 7.395 22 1 98.19 84 TRP B O 1
ATOM 2537 N N . LYS B 1 85 ? 0.417 9.086 20.656 1 98.5 85 LYS B N 1
ATOM 2538 C CA . LYS B 1 85 ? -0.745 9.445 21.453 1 98.5 85 LYS B CA 1
ATOM 2539 C C . LYS B 1 85 ? -2.037 9.289 20.656 1 98.5 85 LYS B C 1
ATOM 2541 O O . LYS B 1 85 ? -2.043 9.453 19.438 1 98.5 85 LYS B O 1
ATOM 2546 N N . ALA B 1 86 ? -3.047 8.945 21.422 1 98.62 86 ALA B N 1
ATOM 2547 C CA . ALA B 1 86 ? -4.387 8.867 20.844 1 98.62 86 ALA B CA 1
ATOM 2548 C C . ALA B 1 86 ? -5.332 9.852 21.531 1 98.62 86 ALA B C 1
ATOM 2550 O O . ALA B 1 86 ? -5.281 10.031 22.75 1 98.62 86 ALA B O 1
ATOM 2551 N N . VAL B 1 87 ? -6.094 10.547 20.7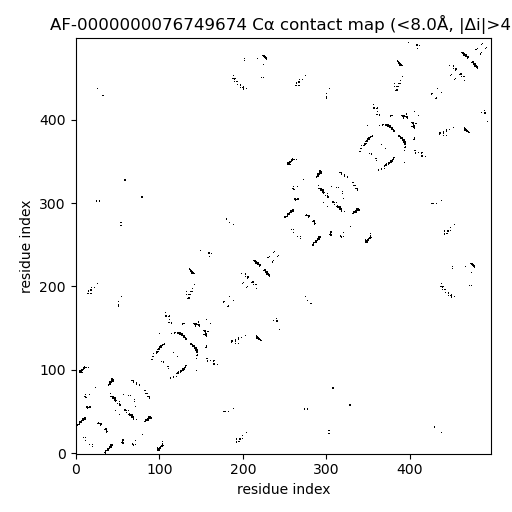5 1 98.56 87 VAL B N 1
ATOM 2552 C CA . VAL B 1 87 ? -7.199 11.367 21.234 1 98.56 87 VAL B CA 1
ATOM 2553 C C . VAL B 1 87 ? -8.523 10.805 20.719 1 98.56 87 VAL B C 1
ATOM 2555 O O . VAL B 1 87 ? -8.812 10.875 19.516 1 98.56 87 VAL B O 1
ATOM 2558 N N . CYS B 1 88 ? -9.336 10.266 21.609 1 98.31 88 CYS B N 1
ATOM 2559 C CA . CYS B 1 88 ? -10.625 9.703 21.25 1 98.31 88 CYS B CA 1
ATOM 2560 C C . CYS B 1 88 ? -11.672 10.805 21.094 1 98.31 88 CYS B C 1
ATOM 2562 O O . CYS B 1 88 ? -12.688 10.805 21.797 1 98.31 88 CYS B O 1
ATOM 2564 N N . GLY B 1 89 ? -11.43 11.664 20.188 1 97.38 89 GLY B N 1
ATOM 2565 C CA . GLY B 1 89 ? -12.242 12.836 19.906 1 97.38 89 GLY B CA 1
ATOM 2566 C C . GLY B 1 89 ? -11.961 13.445 18.547 1 97.38 89 GLY B C 1
ATOM 2567 O O . GLY B 1 89 ? -11.109 12.961 17.797 1 97.38 89 GLY B O 1
ATOM 2568 N N . LYS B 1 90 ? -12.75 14.438 18.234 1 96.25 90 LYS B N 1
ATOM 2569 C CA . LYS B 1 90 ? -12.562 15.172 16.984 1 96.25 90 LYS B CA 1
ATOM 2570 C C . LYS B 1 90 ? -11.352 16.094 17.078 1 96.25 90 LYS B C 1
ATOM 2572 O O . LYS B 1 90 ? -11.023 16.609 18.156 1 96.25 90 LYS B O 1
ATOM 2577 N N . TYR B 1 91 ? -10.688 16.188 15.984 1 97.12 91 TYR B N 1
ATOM 2578 C CA . TYR B 1 91 ? -9.672 17.234 15.898 1 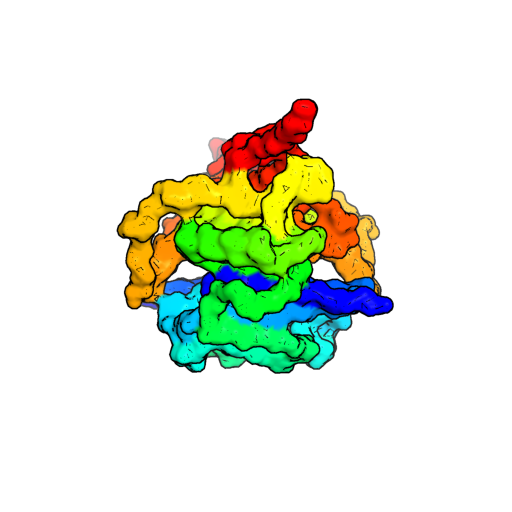97.12 91 TYR B CA 1
ATOM 2579 C C . TYR B 1 91 ? -10.297 18.625 16.094 1 97.12 91 TYR B C 1
ATOM 2581 O O . TYR B 1 91 ? -11.328 18.922 15.492 1 97.12 91 TYR B O 1
ATOM 2589 N N . ASP B 1 92 ? -9.664 19.406 16.906 1 95.06 92 ASP B N 1
ATOM 2590 C CA . ASP B 1 92 ? -10.219 20.734 17.172 1 95.06 92 ASP B CA 1
ATOM 2591 C C . ASP B 1 92 ? -9.109 21.734 17.5 1 95.06 92 ASP B C 1
ATOM 2593 O O . ASP B 1 92 ? -7.926 21.406 17.406 1 95.06 92 ASP B O 1
ATOM 2597 N N . SER B 1 93 ? -9.562 22.922 17.828 1 93.25 93 SER B N 1
ATOM 2598 C CA . SER B 1 93 ? -8.641 24.031 17.953 1 93.25 93 SER B CA 1
ATOM 2599 C C . SER B 1 93 ? -7.781 23.922 19.203 1 93.25 93 SER B C 1
ATOM 2601 O O . SER B 1 93 ? -6.844 24.688 19.391 1 93.25 93 SER B O 1
ATOM 2603 N N . ASN B 1 94 ? -8.023 22.938 20.031 1 93 94 ASN B N 1
ATOM 2604 C CA . ASN B 1 94 ? -7.199 22.703 21.219 1 93 94 ASN B CA 1
ATOM 2605 C C . ASN B 1 94 ? -5.945 21.906 20.891 1 93 94 ASN B C 1
ATOM 2607 O O . ASN B 1 94 ? -5.062 21.734 21.734 1 93 94 ASN B O 1
ATOM 26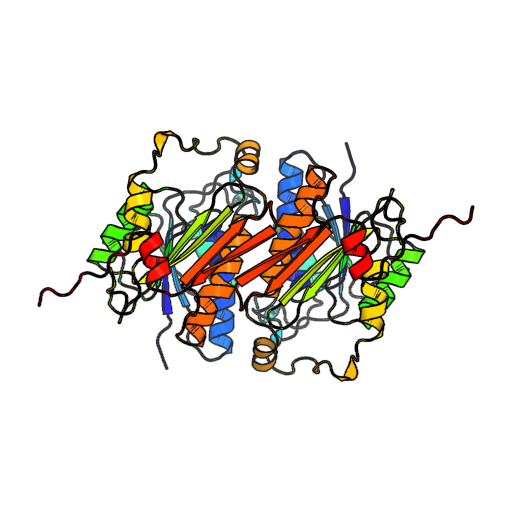11 N N . ALA B 1 95 ? -5.914 21.422 19.688 1 92.38 95 ALA B N 1
ATOM 2612 C CA . ALA B 1 95 ? -4.75 20.641 19.281 1 92.38 95 ALA B CA 1
ATOM 2613 C C . ALA B 1 95 ? -3.486 21.5 19.281 1 92.38 95 ALA B C 1
ATOM 2615 O O . ALA B 1 95 ? -3.545 22.703 19.031 1 92.38 95 ALA B O 1
ATOM 2616 N N . LYS B 1 96 ? -2.412 20.891 19.531 1 89.56 96 LYS B N 1
ATOM 2617 C CA . LYS B 1 96 ? -1.131 21.594 19.516 1 89.56 96 LYS B CA 1
ATOM 2618 C C . LYS B 1 96 ? -0.62 21.781 18.094 1 89.56 96 LYS B C 1
ATOM 2620 O O . LYS B 1 96 ? -0.878 20.953 17.219 1 89.56 96 LYS B O 1
ATOM 2625 N N . ALA B 1 97 ? 0.124 22.891 17.984 1 89.38 97 ALA B N 1
ATOM 2626 C CA . ALA B 1 97 ? 0.795 23.078 16.703 1 89.38 97 ALA B CA 1
ATOM 2627 C C . ALA B 1 97 ? 1.75 21.922 16.406 1 89.38 97 ALA B C 1
ATOM 2629 O O . ALA B 1 97 ? 2.318 21.328 17.328 1 89.38 97 ALA B O 1
ATOM 2630 N N . CYS B 1 98 ? 1.858 21.609 15.125 1 95.19 98 CYS B N 1
ATOM 2631 C CA . CYS B 1 98 ? 2.695 20.484 14.719 1 95.19 98 CYS B CA 1
ATOM 2632 C C . CYS B 1 98 ? 3.344 20.75 13.367 1 95.19 98 CYS B C 1
ATOM 2634 O O . CYS B 1 98 ? 3.125 21.797 12.758 1 95.19 98 CYS B O 1
ATOM 2636 N N . ASP B 1 99 ? 4.234 19.859 13 1 96.75 99 ASP B N 1
ATOM 2637 C CA . ASP B 1 99 ? 4.961 20.016 11.742 1 96.75 99 ASP B CA 1
ATOM 2638 C C . ASP B 1 99 ? 4.117 19.547 10.555 1 96.75 99 ASP B C 1
ATOM 2640 O O . ASP B 1 99 ? 4.262 20.062 9.445 1 96.75 99 ASP B O 1
ATOM 2644 N N . LEU B 1 100 ? 3.275 18.578 10.781 1 98.19 100 LEU B N 1
ATOM 2645 C CA . LEU B 1 100 ? 2.527 17.938 9.703 1 98.19 100 LEU B CA 1
ATOM 2646 C C . LEU B 1 100 ? 1.173 17.453 10.203 1 98.19 100 LEU B C 1
ATOM 2648 O O . LEU B 1 100 ? 1.095 16.766 11.227 1 98.19 100 LEU B O 1
ATOM 2652 N N . VAL B 1 101 ? 0.141 17.859 9.523 1 98.56 101 VAL B N 1
ATOM 2653 C CA . VAL B 1 101 ? -1.188 17.281 9.719 1 98.56 101 VAL B CA 1
ATOM 2654 C C . VAL B 1 101 ? -1.562 16.422 8.523 1 98.56 101 VAL B C 1
ATOM 2656 O O . VAL B 1 101 ? -1.41 16.828 7.371 1 98.56 101 VAL B O 1
ATOM 2659 N N . ILE B 1 102 ? -2.006 15.211 8.797 1 98.88 102 ILE B N 1
ATOM 2660 C CA . ILE B 1 102 ? -2.527 14.312 7.773 1 98.88 102 ILE B CA 1
ATOM 2661 C C . ILE B 1 102 ? -4.016 14.07 8.008 1 98.88 102 ILE B C 1
ATOM 2663 O O . ILE B 1 102 ? -4.422 13.656 9.094 1 98.88 102 ILE B O 1
ATOM 2667 N N . THR B 1 103 ? -4.805 14.344 6.996 1 98.75 103 THR B N 1
ATOM 2668 C CA . THR B 1 103 ? -6.242 14.156 7.129 1 98.75 103 THR B CA 1
ATOM 2669 C C . THR B 1 103 ? -6.719 12.992 6.254 1 98.75 103 THR B C 1
ATOM 2671 O O . THR B 1 103 ? -6.371 12.922 5.074 1 98.75 103 THR B O 1
ATOM 2674 N N . THR B 1 104 ? -7.445 12.109 6.824 1 98.44 104 THR B N 1
ATOM 2675 C CA . THR B 1 104 ? -8.07 10.977 6.148 1 98.44 104 THR B CA 1
ATOM 2676 C C . THR B 1 104 ? -9.555 10.898 6.492 1 98.44 104 THR B C 1
ATOM 2678 O O . THR B 1 104 ? -10.078 9.812 6.758 1 98.44 104 THR B O 1
ATOM 2681 N N . VAL B 1 105 ? -10.227 11.961 6.477 1 95.19 105 VAL B N 1
ATOM 2682 C CA . VAL B 1 105 ? -11.633 12.039 6.852 1 95.19 105 VAL B CA 1
ATOM 2683 C C . VAL B 1 105 ? -12.508 11.836 5.617 1 95.19 105 VAL B C 1
ATOM 2685 O O . VAL B 1 105 ? -12.055 12.055 4.488 1 95.19 105 VAL B O 1
ATOM 2688 N N . ASP B 1 106 ? -13.766 11.477 5.773 1 86.81 106 ASP B N 1
ATOM 2689 C CA . ASP B 1 106 ? -14.594 11.062 4.641 1 86.81 106 ASP B CA 1
ATOM 2690 C C . ASP B 1 106 ? -15.625 12.133 4.293 1 86.81 106 ASP B C 1
ATOM 2692 O O . ASP B 1 106 ? -16.406 11.969 3.355 1 86.81 106 ASP B O 1
ATOM 2696 N N . SER B 1 107 ? -15.609 13.312 5.004 1 89.38 107 SER B N 1
ATOM 2697 C CA . SER B 1 107 ? -16.641 14.305 4.703 1 89.38 107 SER B CA 1
ATOM 2698 C C . SER B 1 107 ? -16.016 15.648 4.344 1 89.38 107 SER B C 1
ATOM 2700 O O . SER B 1 107 ? -15 16.047 4.926 1 89.38 107 SER B O 1
ATOM 2702 N N . ALA B 1 108 ? -16.672 16.281 3.445 1 91.75 108 ALA B N 1
ATOM 2703 C CA . ALA B 1 108 ? -16.25 17.609 3.012 1 91.75 108 ALA B CA 1
ATOM 2704 C C . ALA B 1 108 ? -16.344 18.609 4.156 1 91.75 108 ALA B C 1
ATOM 2706 O O . ALA B 1 108 ? -15.461 19.469 4.316 1 91.75 108 ALA B O 1
ATOM 2707 N N . SER B 1 109 ? -17.375 18.484 4.938 1 92.38 109 SER B N 1
ATOM 2708 C CA . SER B 1 109 ? -17.578 19.406 6.055 1 92.38 109 SER B CA 1
ATOM 2709 C C . SER B 1 109 ? -16.438 19.297 7.066 1 92.38 109 SER B C 1
ATOM 2711 O O . SER B 1 109 ? -15.977 20.312 7.605 1 92.38 109 SER B O 1
ATOM 2713 N N . ALA B 1 110 ? -16.016 18.094 7.32 1 93.62 110 ALA B N 1
ATOM 2714 C CA . ALA B 1 110 ? -14.891 17.891 8.234 1 93.62 110 ALA B CA 1
ATOM 2715 C C . ALA B 1 110 ? -13.625 18.547 7.707 1 93.62 110 ALA B C 1
ATOM 2717 O O . ALA B 1 110 ? -12.867 19.156 8.469 1 93.62 110 ALA B O 1
ATOM 2718 N N . ARG B 1 111 ? -13.391 18.484 6.457 1 95.31 111 ARG B N 1
ATOM 2719 C CA . ARG B 1 111 ? -12.211 19.094 5.844 1 95.31 111 ARG B CA 1
ATOM 2720 C C . ARG B 1 111 ? -12.25 20.609 5.961 1 95.31 111 ARG B C 1
ATOM 2722 O O . ARG B 1 111 ? -11.234 21.25 6.242 1 95.31 111 ARG B O 1
ATOM 2729 N N . ILE B 1 112 ? -13.438 21.125 5.719 1 94.69 112 ILE B N 1
ATOM 2730 C CA . ILE B 1 112 ? -13.617 22.562 5.832 1 94.69 112 ILE B CA 1
ATOM 2731 C C . ILE B 1 112 ? -13.32 23.016 7.262 1 94.69 112 ILE B C 1
ATOM 2733 O O . ILE B 1 112 ? -12.586 23.984 7.477 1 94.69 112 ILE B O 1
ATOM 2737 N N . ASP B 1 113 ? -13.867 22.297 8.203 1 95.25 113 ASP B N 1
ATOM 2738 C CA . ASP B 1 113 ? -13.641 22.609 9.602 1 95.25 113 ASP B CA 1
ATOM 2739 C C . ASP B 1 113 ? -12.156 22.547 9.953 1 95.25 113 ASP B C 1
ATOM 2741 O O . ASP B 1 113 ? -11.625 23.422 10.625 1 95.25 113 ASP B O 1
ATOM 2745 N N . ILE B 1 114 ? -11.492 21.578 9.5 1 96.62 114 ILE B N 1
ATOM 2746 C CA . ILE B 1 114 ? -10.07 21.375 9.773 1 96.62 114 ILE B CA 1
ATOM 2747 C C . ILE B 1 114 ? -9.273 22.5 9.117 1 96.62 114 ILE B C 1
ATOM 2749 O O . ILE B 1 114 ? -8.336 23.047 9.727 1 96.62 114 ILE B O 1
ATOM 2753 N N . GLY B 1 115 ? -9.641 22.797 7.883 1 95.25 115 GLY B N 1
ATOM 2754 C CA . GLY B 1 115 ? -8.984 23.906 7.203 1 95.25 115 GLY B CA 1
ATOM 2755 C C . GLY B 1 115 ? -9.062 25.203 7.973 1 95.25 115 GLY B C 1
ATOM 2756 O O . GLY B 1 115 ? -8.07 25.938 8.078 1 95.25 115 GLY B O 1
ATOM 2757 N N . LYS B 1 116 ? -10.219 25.453 8.508 1 94.44 116 LYS B N 1
ATOM 2758 C CA . LYS B 1 116 ? -10.406 26.656 9.312 1 94.44 116 LYS B CA 1
ATOM 2759 C C . LYS B 1 116 ? -9.523 26.625 10.562 1 94.44 116 LYS B C 1
ATOM 2761 O O . LYS B 1 116 ? -8.906 27.625 10.914 1 94.44 116 LYS B O 1
ATOM 2766 N N . ILE B 1 117 ? -9.492 25.5 11.188 1 95.94 117 ILE B N 1
ATOM 2767 C CA . ILE B 1 117 ? -8.68 25.328 12.391 1 95.94 117 ILE B CA 1
ATOM 2768 C C . ILE B 1 117 ? -7.211 25.562 12.055 1 95.94 117 ILE B C 1
ATOM 2770 O O . ILE B 1 117 ? -6.508 26.281 12.773 1 95.94 117 ILE B O 1
ATOM 2774 N N . LEU B 1 118 ? -6.719 24.984 11.008 1 96.06 118 LEU B N 1
ATOM 2775 C CA . LEU B 1 118 ? -5.312 25.078 10.625 1 96.06 118 LEU B CA 1
ATOM 2776 C C . LEU B 1 118 ? -4.934 26.5 10.258 1 96.06 118 LEU B C 1
ATOM 2778 O O . LEU B 1 118 ? -3.822 26.953 10.555 1 96.06 118 LEU B O 1
ATOM 2782 N N . ASN B 1 119 ? -5.848 27.172 9.609 1 92 119 ASN B N 1
ATOM 2783 C CA . ASN B 1 119 ? -5.582 28.562 9.289 1 92 119 ASN B CA 1
ATOM 2784 C C . ASN B 1 119 ? -5.438 29.406 10.547 1 92 119 ASN B C 1
ATOM 2786 O O . ASN B 1 119 ? -4.781 30.453 10.523 1 92 119 ASN B O 1
ATOM 2790 N N . GLN B 1 120 ? -6.004 28.906 11.602 1 90.88 120 GLN B N 1
ATOM 2791 C CA . GLN B 1 120 ? -5.977 29.641 12.867 1 90.88 120 GLN B CA 1
ATOM 2792 C C . GLN B 1 120 ? -4.746 29.266 13.688 1 90.88 120 GLN B C 1
ATOM 2794 O O . GLN B 1 120 ? -4.082 30.125 14.25 1 90.88 120 GLN B O 1
ATOM 2799 N N . ILE B 1 121 ? -4.398 27.969 13.727 1 89.56 121 ILE B N 1
ATOM 2800 C CA . ILE B 1 121 ? -3.414 27.547 14.719 1 89.56 121 ILE B CA 1
ATOM 2801 C C . ILE B 1 121 ? -2.166 27.031 14.016 1 89.56 121 ILE B C 1
ATOM 2803 O O . ILE B 1 121 ? -1.149 26.75 14.656 1 89.56 121 ILE B O 1
ATOM 2807 N N . GLY B 1 122 ? -2.232 26.844 12.789 1 86.12 122 GLY B N 1
ATOM 2808 C CA . GLY B 1 122 ? -1.102 26.312 12.047 1 86.12 122 GLY B CA 1
ATOM 2809 C C . GLY B 1 122 ? 0.138 27.172 12.133 1 86.12 122 GLY B C 1
ATOM 2810 O O . GLY B 1 122 ? 0.037 28.406 12.219 1 86.12 122 GLY B O 1
ATOM 2811 N N . ARG B 1 123 ? 1.276 26.516 12.094 1 87.19 123 ARG B N 1
ATOM 2812 C CA . ARG B 1 123 ? 2.547 27.234 12.102 1 87.19 123 ARG B CA 1
ATOM 2813 C C . ARG B 1 123 ? 3.016 27.547 10.68 1 87.19 123 ARG B C 1
ATOM 2815 O O . ARG B 1 123 ? 2.586 26.891 9.727 1 87.19 123 ARG B O 1
ATOM 2822 N N . LYS B 1 124 ? 3.99 28.469 10.82 1 84.06 124 LYS B N 1
ATOM 2823 C CA . LYS B 1 124 ? 4.676 28.719 9.555 1 84.06 124 LYS B CA 1
ATOM 2824 C C . LYS B 1 124 ? 5.555 27.531 9.164 1 84.06 124 LYS B C 1
ATOM 2826 O O . LYS B 1 124 ? 6.086 26.828 10.023 1 84.06 124 LYS B O 1
ATOM 2831 N N . ASP B 1 125 ? 5.746 27.156 8.047 1 87.5 125 ASP B N 1
ATOM 2832 C CA . ASP B 1 125 ? 6.609 26.094 7.535 1 87.5 125 ASP B CA 1
ATOM 2833 C C . ASP B 1 125 ? 6.082 24.719 7.93 1 87.5 125 ASP B C 1
ATOM 2835 O O . ASP B 1 125 ? 6.848 23.844 8.344 1 87.5 125 ASP B O 1
ATOM 2839 N N . SER B 1 126 ? 4.828 24.641 8.188 1 95.44 126 SER B N 1
ATOM 2840 C CA . SER B 1 126 ? 4.184 23.359 8.469 1 95.44 126 SER B CA 1
ATOM 2841 C C . SER B 1 126 ? 3.332 22.906 7.293 1 95.44 126 SER B C 1
ATOM 2843 O O . SER B 1 126 ? 3.023 23.688 6.398 1 95.44 126 SER B O 1
ATOM 2845 N N . TYR B 1 127 ? 3.012 21.625 7.312 1 97.69 127 TYR B N 1
ATOM 2846 C CA . TYR B 1 127 ? 2.377 21.062 6.129 1 97.69 127 TYR B CA 1
ATOM 2847 C C . TYR B 1 127 ? 1.073 20.359 6.492 1 97.69 127 TYR B C 1
ATOM 2849 O O . TYR B 1 127 ? 0.903 19.891 7.621 1 97.69 127 TYR B O 1
ATOM 2857 N N . TRP B 1 128 ? 0.219 20.359 5.535 1 98.44 128 TRP B N 1
ATOM 2858 C CA . TRP B 1 128 ? -1.033 19.609 5.566 1 98.44 128 TRP B CA 1
ATOM 2859 C C . TRP B 1 128 ? -1.115 18.641 4.391 1 98.44 128 TRP B C 1
ATOM 2861 O O . TRP B 1 128 ? -1.09 19.062 3.23 1 98.44 128 TRP B O 1
ATOM 2871 N N . LEU B 1 129 ? -1.142 17.359 4.68 1 98.75 129 LEU B N 1
ATOM 2872 C CA . LEU B 1 129 ? -1.365 16.297 3.715 1 98.75 129 LEU B CA 1
ATOM 2873 C C . LEU B 1 129 ? -2.805 15.789 3.781 1 98.75 129 LEU B C 1
ATOM 2875 O O . LEU B 1 129 ? -3.203 15.164 4.766 1 98.75 129 LEU B O 1
ATOM 2879 N N . ASP B 1 130 ? -3.541 16 2.715 1 98.62 130 ASP B N 1
ATOM 2880 C CA . ASP B 1 130 ? -4.941 15.586 2.684 1 98.62 130 ASP B CA 1
ATOM 2881 C C . ASP B 1 130 ? -5.145 14.391 1.754 1 98.62 130 ASP B C 1
ATOM 2883 O O . ASP B 1 130 ? -4.715 14.422 0.598 1 98.62 130 ASP B O 1
ATOM 2887 N N . LEU B 1 131 ? -5.824 13.359 2.301 1 98.69 131 LEU B N 1
ATOM 2888 C CA . LEU B 1 131 ? -6.086 12.133 1.564 1 98.69 131 LEU B CA 1
ATOM 2889 C C . LEU B 1 131 ? -7.582 11.859 1.477 1 98.69 131 LEU B C 1
ATOM 2891 O O . LEU B 1 131 ? -8.273 11.844 2.496 1 98.69 131 LEU B O 1
ATOM 2895 N N . GLY B 1 132 ? -8.055 11.656 0.273 1 96.25 132 GLY B N 1
ATOM 2896 C CA . GLY B 1 132 ? -9.453 11.312 0.04 1 96.25 132 GLY B CA 1
ATOM 2897 C C . GLY B 1 132 ? -9.633 10.258 -1.035 1 96.25 132 GLY B C 1
ATOM 2898 O O . GLY B 1 132 ? -8.898 10.242 -2.025 1 96.25 132 GLY B O 1
ATOM 2899 N N . ASN B 1 133 ? -10.562 9.375 -0.765 1 94.12 133 ASN B N 1
ATOM 2900 C CA . ASN B 1 133 ? -10.852 8.375 -1.788 1 94.12 133 ASN B CA 1
ATOM 2901 C C . ASN B 1 133 ? -12.344 8.117 -1.925 1 94.12 133 ASN B C 1
ATOM 2903 O O . ASN B 1 133 ? -13.125 8.461 -1.03 1 94.12 133 ASN B O 1
ATOM 2907 N N . ALA B 1 134 ? -12.734 7.656 -3.057 1 92.75 134 ALA B N 1
ATOM 2908 C CA . ALA B 1 134 ? -14.047 7.066 -3.32 1 92.75 134 ALA B CA 1
ATOM 2909 C C . ALA B 1 134 ? -13.938 5.566 -3.557 1 92.75 134 ALA B C 1
ATOM 2911 O O . ALA B 1 134 ? -13.164 4.879 -2.879 1 92.75 134 ALA B O 1
ATOM 2912 N N . LYS B 1 135 ? -14.812 5.02 -4.281 1 92.25 135 LYS B N 1
ATOM 2913 C CA . LYS B 1 135 ? -14.875 3.568 -4.445 1 92.25 135 LYS B CA 1
ATOM 2914 C C . LYS B 1 135 ? -13.586 3.025 -5.051 1 92.25 135 LYS B C 1
ATOM 2916 O O . LYS B 1 135 ? -12.992 2.088 -4.52 1 92.25 135 LYS B O 1
ATOM 2921 N N . GLU B 1 136 ? -13.102 3.672 -6.148 1 95.06 136 GLU B N 1
ATOM 2922 C CA . GLU B 1 136 ? -11.977 3.098 -6.883 1 95.06 136 GLU B CA 1
ATOM 2923 C C . GLU B 1 136 ? -10.922 4.156 -7.195 1 95.06 136 GLU B C 1
ATOM 2925 O O . GLU B 1 136 ? -9.992 3.902 -7.957 1 95.06 136 GLU B O 1
ATOM 2930 N N . VAL B 1 137 ? -11.164 5.34 -6.664 1 95.56 137 VAL B N 1
ATOM 2931 C CA . VAL B 1 137 ? -10.258 6.445 -6.957 1 95.56 137 VAL B CA 1
ATOM 2932 C C . VAL B 1 137 ? -9.781 7.082 -5.652 1 95.56 137 VAL B C 1
ATOM 2934 O O . VAL B 1 137 ? -10.422 6.926 -4.609 1 95.56 137 VAL B O 1
ATOM 2937 N N . GLY B 1 138 ? -8.688 7.73 -5.688 1 96.75 138 GLY B N 1
ATOM 2938 C CA . GLY B 1 138 ? -8.141 8.461 -4.551 1 96.75 138 GLY B CA 1
ATOM 2939 C C . GLY B 1 138 ? -7.27 9.633 -4.957 1 96.75 138 GLY B C 1
ATOM 2940 O O . GLY B 1 138 ? -6.828 9.711 -6.105 1 96.75 138 GLY B O 1
ATOM 2941 N N . GLN B 1 139 ? -7.141 10.523 -4.051 1 96.62 139 GLN B N 1
ATOM 2942 C CA . GLN B 1 139 ? -6.359 11.734 -4.27 1 96.62 139 GLN B CA 1
ATOM 2943 C C . GLN B 1 139 ? -5.539 12.094 -3.031 1 96.62 139 GLN B C 1
ATOM 2945 O O . GLN B 1 139 ? -6.012 11.945 -1.902 1 96.62 139 GLN B O 1
ATOM 2950 N N . CYS B 1 140 ? -4.363 12.523 -3.266 1 98.38 140 CYS B N 1
ATOM 2951 C CA . CYS B 1 140 ? -3.449 13.039 -2.254 1 98.38 140 CYS B CA 1
ATOM 2952 C C . CYS B 1 140 ? -2.977 14.445 -2.611 1 98.38 140 CYS B C 1
ATOM 2954 O O . CYS B 1 140 ? -2.559 14.695 -3.744 1 98.38 140 CYS B O 1
ATOM 2956 N N . VAL B 1 141 ? -3.045 15.375 -1.671 1 97.31 141 VAL B N 1
ATOM 2957 C CA . VAL B 1 141 ? -2.547 16.734 -1.89 1 97.31 141 VAL B CA 1
ATOM 2958 C C . VAL B 1 141 ? -1.809 17.219 -0.645 1 97.31 141 VAL B C 1
ATOM 2960 O O . VAL B 1 141 ? -2.275 17.016 0.479 1 97.31 141 VAL B O 1
ATOM 2963 N N . ILE B 1 142 ? -0.684 17.797 -0.87 1 98.12 142 ILE B N 1
ATOM 2964 C CA . ILE B 1 142 ? 0.051 18.375 0.245 1 98.12 142 ILE B CA 1
ATOM 2965 C C . ILE B 1 142 ? 0.214 19.891 0.023 1 98.12 142 ILE B C 1
ATOM 2967 O O . ILE B 1 142 ? 0.334 20.344 -1.116 1 98.12 142 ILE B O 1
ATOM 2971 N N . GLY B 1 143 ? 0.185 20.641 1.048 1 96.69 143 GLY B N 1
ATOM 2972 C CA . GLY B 1 143 ? 0.439 22.078 1.075 1 96.69 143 GLY B CA 1
ATOM 2973 C C . GLY B 1 143 ? 0.722 22.609 2.469 1 96.69 143 GLY B C 1
ATOM 2974 O O . GLY B 1 143 ? 0.957 21.828 3.398 1 96.69 143 GLY B O 1
ATOM 2975 N N . SER B 1 144 ? 0.757 23.922 2.574 1 96.19 144 SER B N 1
ATOM 2976 C CA . SER B 1 144 ? 0.954 24.547 3.875 1 96.19 144 SER B CA 1
ATOM 2977 C C . SER B 1 144 ? -0.294 24.422 4.742 1 96.19 144 SER B C 1
ATOM 2979 O O . SER B 1 144 ? -1.41 24.344 4.227 1 96.19 144 SER B O 1
ATOM 2981 N N . GLN B 1 145 ? -0.082 24.359 6.031 1 96.75 145 GLN B N 1
ATOM 2982 C CA . GLN B 1 145 ? -1.239 24.359 6.918 1 96.75 145 GLN B CA 1
ATOM 2983 C C . GLN B 1 145 ? -2.035 25.656 6.801 1 96.75 145 GLN B C 1
ATOM 2985 O O . GLN B 1 145 ? -3.264 25.625 6.691 1 96.75 145 GLN B O 1
ATOM 2990 N N . GLN B 1 146 ? -1.29 26.703 6.805 1 94.19 146 GLN B N 1
ATOM 2991 C CA . GLN B 1 146 ? -1.907 28 6.555 1 94.19 146 GLN B CA 1
ATOM 2992 C C . GLN B 1 146 ? -1.843 28.359 5.07 1 94.19 146 GLN B C 1
ATOM 2994 O O . GLN B 1 146 ? -0.939 27.922 4.359 1 94.19 146 GLN B O 1
ATOM 2999 N N . ASP B 1 147 ? -2.816 29.203 4.66 1 91.5 147 ASP B N 1
ATOM 3000 C CA . ASP B 1 147 ? -2.857 29.594 3.252 1 91.5 147 ASP B CA 1
ATOM 3001 C C . ASP B 1 147 ? -1.531 30.203 2.812 1 91.5 147 ASP B C 1
ATOM 3003 O O . ASP B 1 147 ? -0.976 31.062 3.51 1 91.5 147 ASP B O 1
ATOM 3007 N N . GLY B 1 148 ? -1.049 29.688 1.679 1 90.56 148 GLY B N 1
ATOM 3008 C CA . GLY B 1 148 ? 0.235 30.141 1.169 1 90.56 148 GLY B CA 1
ATOM 3009 C C . GLY B 1 148 ? 0.107 31.094 -0.011 1 90.56 148 GLY B C 1
ATOM 3010 O O . GLY B 1 148 ? -0.985 31.281 -0.552 1 90.56 148 GLY B O 1
ATOM 3011 N N . ASP B 1 149 ? 1.285 31.641 -0.374 1 89.44 149 ASP B N 1
ATOM 3012 C CA . ASP B 1 149 ? 1.289 32.625 -1.441 1 89.44 149 ASP B CA 1
ATOM 3013 C C . ASP B 1 149 ? 1.705 32 -2.771 1 89.44 149 ASP B C 1
ATOM 3015 O O . ASP B 1 149 ? 1.685 32.688 -3.809 1 89.44 149 ASP B O 1
ATOM 3019 N N . GLY B 1 150 ? 2.1 30.781 -2.73 1 88.19 150 GLY B N 1
ATOM 3020 C CA . GLY B 1 150 ? 2.512 30.094 -3.947 1 88.19 150 GLY B CA 1
ATOM 3021 C C . GLY B 1 150 ? 3.918 30.453 -4.387 1 88.19 150 GLY B C 1
ATOM 3022 O O . GLY B 1 150 ? 4.379 30 -5.441 1 88.19 150 GLY B O 1
ATOM 3023 N N . ILE B 1 151 ? 4.594 31.25 -3.656 1 88.19 151 ILE B N 1
ATOM 3024 C CA . ILE B 1 151 ? 5.957 31.672 -3.959 1 88.19 151 ILE B CA 1
ATOM 3025 C C . ILE B 1 151 ? 6.906 31.141 -2.881 1 88.19 151 ILE B C 1
ATOM 3027 O O . ILE B 1 151 ? 7.809 30.359 -3.17 1 88.19 151 ILE B O 1
ATOM 3031 N N . ASN B 1 152 ? 6.633 31.516 -1.682 1 87.62 152 ASN B N 1
ATOM 3032 C CA . ASN B 1 152 ? 7.477 31.109 -0.564 1 87.62 152 ASN B CA 1
ATOM 3033 C C . ASN B 1 152 ? 6.91 29.875 0.146 1 87.62 152 ASN B C 1
ATOM 3035 O O . ASN B 1 152 ? 7.641 29.156 0.828 1 87.62 152 ASN B O 1
ATOM 3039 N N . THR B 1 153 ? 5.566 29.875 0.017 1 91.25 153 THR B N 1
ATOM 3040 C CA . THR B 1 153 ? 4.867 28.766 0.66 1 91.25 153 THR B CA 1
ATOM 3041 C C . THR B 1 153 ? 3.875 28.125 -0.302 1 91.25 153 THR B C 1
ATOM 3043 O O . THR B 1 153 ? 3.281 28.812 -1.14 1 91.25 153 THR B O 1
ATOM 3046 N N . LEU B 1 154 ? 3.688 26.891 -0.167 1 93.75 154 LEU B N 1
ATOM 3047 C CA . LEU B 1 154 ? 2.697 26.188 -0.971 1 93.75 154 LEU B CA 1
ATOM 3048 C C . LEU B 1 154 ? 1.283 26.609 -0.587 1 93.75 154 LEU B C 1
ATOM 3050 O O . LEU B 1 154 ? 0.996 26.828 0.591 1 93.75 154 LEU B O 1
ATOM 3054 N N . PRO B 1 155 ? 0.42 26.672 -1.615 1 94.75 155 PRO B N 1
ATOM 3055 C CA . PRO B 1 155 ? -0.986 26.812 -1.231 1 94.75 155 PRO B CA 1
ATOM 3056 C C . PRO B 1 155 ? -1.468 25.672 -0.333 1 94.75 155 PRO B C 1
ATOM 3058 O O . PRO B 1 155 ? -1.007 24.547 -0.469 1 94.75 155 PRO B O 1
ATOM 3061 N N . SER B 1 156 ? -2.373 26.031 0.551 1 95.62 156 SER B N 1
ATOM 3062 C CA . SER B 1 156 ? -2.947 24.984 1.39 1 95.62 156 SER B CA 1
ATOM 3063 C C . SER B 1 156 ? -3.965 24.141 0.616 1 95.62 156 SER B C 1
ATOM 3065 O O . SER B 1 156 ? -4.559 24.625 -0.351 1 95.62 156 SER B O 1
ATOM 3067 N N . PRO B 1 157 ? -4.176 22.906 1.061 1 95.94 157 PRO B N 1
ATOM 3068 C CA . PRO B 1 157 ? -5.277 22.156 0.465 1 95.94 157 PRO B CA 1
ATOM 3069 C C . PRO B 1 157 ? -6.613 22.891 0.539 1 95.94 157 PRO B C 1
ATOM 3071 O O . PRO B 1 157 ? -7.438 22.766 -0.37 1 95.94 157 PRO B O 1
ATOM 3074 N N . TYR B 1 158 ? -6.805 23.656 1.561 1 93.94 158 TYR B N 1
ATOM 3075 C CA . TYR B 1 158 ? -8.031 24.438 1.714 1 93.94 158 TYR B CA 1
ATOM 3076 C C . TYR B 1 158 ? -8.148 25.5 0.631 1 93.94 158 TYR B C 1
ATOM 3078 O O . TYR B 1 158 ? -9.227 25.703 0.07 1 93.94 158 TYR B O 1
ATOM 3086 N N . GLN B 1 159 ? -7.062 26.172 0.331 1 91.88 159 GLN B N 1
ATOM 3087 C CA . GLN B 1 159 ? -7.027 27.172 -0.728 1 91.88 159 GLN B CA 1
ATOM 3088 C C . GLN B 1 159 ? -7.344 26.547 -2.086 1 91.88 159 GLN B C 1
ATOM 3090 O O . GLN B 1 159 ? -7.977 27.188 -2.932 1 91.88 159 GLN B O 1
ATOM 3095 N N . LEU B 1 160 ? -6.906 25.406 -2.242 1 92.69 160 LEU B N 1
ATOM 3096 C CA . LEU B 1 160 ? -7.012 24.766 -3.553 1 92.69 160 LEU B CA 1
ATOM 3097 C C . LEU B 1 160 ? -8.383 24.125 -3.734 1 92.69 160 LEU B C 1
ATOM 3099 O O . LEU B 1 160 ? -8.984 24.234 -4.805 1 92.69 160 LEU B O 1
ATOM 3103 N N . PHE B 1 161 ? -8.914 23.531 -2.67 1 92.75 161 PHE B N 1
ATOM 3104 C CA . PHE B 1 161 ? -10.062 22.641 -2.887 1 92.75 161 PHE B CA 1
ATOM 3105 C C . PHE B 1 161 ? -11.234 23.047 -2.006 1 92.75 161 PHE B C 1
ATOM 3107 O O . PHE B 1 161 ? -12.312 22.453 -2.084 1 92.75 161 PHE B O 1
ATOM 3114 N N . GLY B 1 162 ? -11.086 24.062 -1.192 1 90.69 162 GLY B N 1
ATOM 3115 C CA . GLY B 1 162 ? -12.109 24.469 -0.247 1 90.69 162 GLY B CA 1
ATOM 3116 C C . GLY B 1 162 ? -13.438 24.797 -0.907 1 90.69 162 GLY B C 1
ATOM 3117 O O . GLY B 1 162 ? -14.492 24.406 -0.4 1 90.69 162 GLY B O 1
ATOM 3118 N N . THR B 1 163 ? -13.359 25.422 -2.018 1 88.12 163 THR B N 1
ATOM 3119 C CA . THR B 1 163 ? -14.586 25.781 -2.725 1 88.12 163 THR B CA 1
ATOM 3120 C C . THR B 1 163 ? -15.297 24.531 -3.24 1 88.12 163 THR B C 1
ATOM 3122 O O . THR B 1 163 ? -16.516 24.438 -3.162 1 88.12 163 THR B O 1
ATOM 3125 N N . GLN B 1 164 ? -14.539 23.672 -3.768 1 88.19 164 GLN B N 1
ATOM 3126 C CA . GLN B 1 164 ? -15.109 22.406 -4.234 1 88.19 164 GLN B CA 1
ATOM 3127 C C . GLN B 1 164 ? -15.75 21.641 -3.088 1 88.19 164 GLN B C 1
ATOM 3129 O O . GLN B 1 164 ? -16.828 21.062 -3.248 1 88.19 164 GLN B O 1
ATOM 3134 N N . TRP B 1 165 ? -15.117 21.609 -1.951 1 90.94 165 TRP B N 1
ATOM 3135 C CA . TRP B 1 165 ? -15.656 20.922 -0.785 1 90.94 165 TRP B CA 1
ATOM 3136 C C . TRP B 1 165 ? -16.984 21.531 -0.35 1 90.94 165 TRP B C 1
ATOM 3138 O O . TRP B 1 165 ? -17.922 20.828 0.008 1 90.94 165 TRP B O 1
ATOM 3148 N N . ALA B 1 166 ? -17.047 22.812 -0.44 1 87.94 166 ALA B N 1
ATOM 3149 C CA . ALA B 1 166 ? -18.234 23.547 0.016 1 87.94 166 ALA B CA 1
ATOM 3150 C C . ALA B 1 166 ? -19.422 23.281 -0.893 1 87.94 166 ALA B C 1
ATOM 3152 O O . ALA B 1 166 ? -20.578 23.469 -0.486 1 87.94 166 ALA B O 1
ATOM 3153 N N . THR B 1 167 ? -19.156 22.781 -2.074 1 86.56 167 THR B N 1
ATOM 3154 C CA . THR B 1 167 ? -20.234 22.594 -3.041 1 86.56 167 THR B CA 1
ATOM 3155 C C . THR B 1 167 ? -20.734 21.156 -3.039 1 86.56 167 THR B C 1
ATOM 3157 O O . THR B 1 167 ? -21.75 20.844 -3.682 1 86.56 167 THR B O 1
ATOM 3160 N N . ILE B 1 168 ? -20.031 20.375 -2.387 1 82.56 168 ILE B N 1
ATOM 3161 C CA . ILE B 1 168 ? -20.438 18.969 -2.316 1 82.56 168 ILE B CA 1
ATOM 3162 C C . ILE B 1 168 ? -21.688 18.844 -1.457 1 82.56 168 ILE B C 1
ATOM 3164 O O . ILE B 1 168 ? -21.734 19.344 -0.332 1 82.56 168 ILE B O 1
ATOM 3168 N N . ASP B 1 169 ? -22.703 18.219 -2.049 1 72.69 169 ASP B N 1
ATOM 3169 C CA . ASP B 1 169 ? -23.922 17.922 -1.319 1 72.69 169 ASP B CA 1
ATOM 3170 C C . ASP B 1 169 ? -23.797 16.609 -0.537 1 72.69 169 ASP B C 1
ATOM 3172 O O . ASP B 1 169 ? -23.969 15.523 -1.096 1 72.69 169 ASP B O 1
ATOM 3176 N N . GLU B 1 170 ? -23.531 16.703 0.651 1 73.12 170 GLU B N 1
ATOM 3177 C CA . GLU B 1 170 ? -23.234 15.539 1.484 1 73.12 170 GLU B CA 1
ATOM 3178 C C . GLU B 1 170 ? -24.5 14.75 1.798 1 73.12 170 GLU B C 1
ATOM 3180 O O . GLU B 1 170 ? -24.422 13.617 2.285 1 73.12 170 GLU B O 1
ATOM 3185 N N . SER B 1 171 ? -25.516 15.328 1.557 1 65.38 171 SER B N 1
ATOM 3186 C CA . SER B 1 171 ? -26.766 14.602 1.75 1 65.38 171 SER B CA 1
ATOM 3187 C C . SER B 1 171 ? -26.891 13.445 0.76 1 65.38 171 SER B C 1
ATOM 3189 O O . SER B 1 171 ? -27.641 12.5 0.994 1 65.38 171 SER B O 1
ATOM 3191 N N . LYS B 1 172 ? -26.172 13.562 -0.31 1 55.62 172 LYS B N 1
ATOM 3192 C CA . LYS B 1 172 ? -26.25 12.539 -1.347 1 55.62 172 LYS B CA 1
ATOM 3193 C C . LYS B 1 172 ? -25.234 11.43 -1.104 1 55.62 172 LYS B C 1
ATOM 3195 O O . LYS B 1 172 ? -25.188 10.445 -1.851 1 55.62 172 LYS B O 1
ATOM 3200 N N . ILE B 1 173 ? -24.422 11.734 -0.206 1 58.47 173 ILE B N 1
ATOM 3201 C CA . ILE B 1 173 ? -23.391 10.766 0.124 1 58.47 173 ILE B CA 1
ATOM 3202 C C . ILE B 1 173 ? -23.984 9.641 0.974 1 58.47 173 ILE B C 1
ATOM 3204 O O . ILE B 1 173 ? -24.719 9.898 1.924 1 58.47 173 ILE B O 1
ATOM 3208 N N . SER B 1 174 ? -23.781 8.469 0.472 1 54.75 174 SER B N 1
ATOM 3209 C CA . SER B 1 174 ? -24.438 7.289 1.031 1 54.75 174 SER B CA 1
ATOM 3210 C C . SER B 1 174 ? -24.156 7.156 2.523 1 54.75 174 SER B C 1
ATOM 3212 O O . SER B 1 174 ? -23.094 7.566 3 1 54.75 174 SER B O 1
ATOM 3214 N N . ALA B 1 175 ? -25.25 6.746 3.275 1 54.69 175 ALA B N 1
ATOM 3215 C CA . ALA B 1 175 ? -25.266 6.422 4.699 1 54.69 175 ALA B CA 1
ATOM 3216 C C . ALA B 1 175 ? -24.156 5.449 5.059 1 54.69 175 ALA B C 1
ATOM 3218 O O . ALA B 1 175 ? -23.688 4.691 4.203 1 54.69 175 ALA B O 1
ATOM 3219 N N . PRO B 1 176 ? -23.641 5.637 6.336 1 57.81 176 PRO B N 1
ATOM 3220 C CA . PRO B 1 176 ? -22.688 4.629 6.809 1 57.81 176 PRO B CA 1
ATOM 3221 C C . PRO B 1 176 ? -23.156 3.203 6.512 1 57.81 176 PRO B C 1
ATOM 3223 O O . PRO B 1 176 ? -24.344 2.941 6.414 1 57.81 176 PRO B O 1
ATOM 3226 N N . SER B 1 177 ? -22.219 2.369 6.148 1 57.03 177 SER B N 1
ATOM 3227 C CA . SER B 1 177 ? -22.547 0.985 5.816 1 57.03 177 SER B CA 1
ATOM 3228 C C . SER B 1 177 ? -23.109 0.246 7.023 1 57.03 177 SER B C 1
ATOM 3230 O O . SER B 1 177 ? -22.547 0.312 8.117 1 57.03 177 SER B O 1
ATOM 3232 N N . CYS B 1 178 ? -24.188 -0.244 6.746 1 63.22 178 CYS B N 1
ATOM 3233 C CA . CYS B 1 178 ? -24.859 -1.013 7.785 1 63.22 178 CYS B CA 1
ATOM 3234 C C . CYS B 1 178 ? -24.328 -2.438 7.844 1 63.22 178 CYS B C 1
ATOM 3236 O O . CYS B 1 178 ? -24.422 -3.1 8.875 1 63.22 178 CYS B O 1
ATOM 3238 N N . SER B 1 179 ? -23.781 -2.98 6.754 1 69.31 179 SER B N 1
ATOM 3239 C CA . SER B 1 179 ? -23.266 -4.34 6.723 1 69.31 179 SER B CA 1
ATOM 3240 C C . SER B 1 179 ? -21.875 -4.383 6.105 1 69.31 179 SER B C 1
ATOM 3242 O O . SER B 1 179 ? -21.453 -3.432 5.441 1 69.31 179 SER B O 1
ATOM 3244 N N . THR B 1 180 ? -21.25 -5.484 6.422 1 73.81 180 THR B N 1
ATOM 3245 C CA . THR B 1 180 ? -19.938 -5.738 5.84 1 73.81 180 THR B CA 1
ATOM 3246 C C . THR B 1 180 ? -20.016 -5.781 4.316 1 73.81 180 THR B C 1
ATOM 3248 O O . THR B 1 180 ? -19.172 -5.207 3.627 1 73.81 180 THR B O 1
ATOM 3251 N N . GLN B 1 181 ? -21.047 -6.379 3.812 1 74.88 181 GLN B N 1
ATOM 3252 C CA . GLN B 1 181 ? -21.234 -6.484 2.369 1 74.88 181 GLN B CA 1
ATOM 3253 C C . GLN B 1 181 ? -21.422 -5.109 1.737 1 74.88 181 GLN B C 1
ATOM 3255 O O . GLN B 1 181 ? -20.875 -4.828 0.671 1 74.88 181 GLN B O 1
ATOM 3260 N N . GLU B 1 182 ? -22.141 -4.344 2.41 1 76.12 182 GLU B N 1
ATOM 3261 C CA . GLU B 1 182 ? -22.359 -2.984 1.924 1 76.12 182 GLU B CA 1
ATOM 3262 C C . GLU B 1 182 ? -21.062 -2.18 1.949 1 76.12 182 GLU B C 1
ATOM 3264 O O . GLU B 1 182 ? -20.781 -1.423 1.02 1 76.12 182 GLU B O 1
ATOM 3269 N N . ALA B 1 183 ? -20.328 -2.342 2.947 1 76.12 183 ALA B N 1
ATOM 3270 C CA . ALA B 1 183 ? -19.062 -1.636 3.074 1 76.12 183 ALA B CA 1
ATOM 3271 C C . ALA B 1 183 ? -18.094 -2.031 1.957 1 76.12 183 ALA B C 1
ATOM 3273 O O . ALA B 1 183 ? -17.422 -1.175 1.375 1 76.12 183 ALA B O 1
ATOM 3274 N N . ILE B 1 184 ? -18.094 -3.314 1.657 1 75.81 184 ILE B N 1
ATOM 3275 C CA . ILE B 1 184 ? -17.219 -3.854 0.619 1 75.81 184 ILE B CA 1
ATOM 3276 C C . ILE B 1 184 ? -17.656 -3.326 -0.746 1 75.81 184 ILE B C 1
ATOM 3278 O O . ILE B 1 184 ? -16.812 -3.035 -1.604 1 75.81 184 ILE B O 1
ATOM 3282 N N . SER B 1 185 ? -18.875 -3.123 -0.93 1 77.81 185 SER B N 1
ATOM 3283 C CA . SER B 1 185 ? -19.406 -2.652 -2.209 1 77.81 185 SER B CA 1
ATOM 3284 C C . SER B 1 185 ? -19.109 -1.17 -2.412 1 77.81 185 SER B C 1
ATOM 3286 O O . SER B 1 185 ? -18.969 -0.711 -3.547 1 77.81 185 SER B O 1
ATOM 3288 N N . LYS B 1 186 ? -18.969 -0.474 -1.37 1 79.19 186 LYS B N 1
ATOM 3289 C CA . LYS B 1 186 ? -18.781 0.975 -1.427 1 79.19 186 LYS B CA 1
ATOM 3290 C C . LYS B 1 186 ? -17.328 1.341 -1.709 1 79.19 186 LYS B C 1
ATOM 3292 O O . LYS B 1 186 ? -17.047 2.371 -2.324 1 79.19 186 LYS B O 1
ATOM 3297 N N . GLN B 1 187 ? -16.469 0.427 -1.276 1 84.88 187 GLN B N 1
ATOM 3298 C CA . GLN B 1 187 ? -15.039 0.682 -1.462 1 84.88 187 GLN B CA 1
ATOM 3299 C C . GLN B 1 187 ? -14.336 -0.541 -2.041 1 84.88 187 GLN B C 1
ATOM 3301 O O . GLN B 1 187 ? -14.352 -1.616 -1.437 1 84.88 187 GLN B O 1
ATOM 3306 N N . SER B 1 188 ? -13.75 -0.269 -3.139 1 91 188 SER B N 1
ATOM 3307 C CA . SER B 1 188 ? -13.008 -1.372 -3.75 1 91 188 SER B CA 1
ATOM 3308 C C . SER B 1 188 ? -11.883 -1.853 -2.844 1 91 188 SER B C 1
ATOM 3310 O O . SER B 1 188 ? -11.242 -1.05 -2.16 1 91 188 SER B O 1
ATOM 3312 N N . PHE B 1 189 ? -11.633 -3.1 -2.908 1 93.94 189 PHE B N 1
ATOM 3313 C CA . PHE B 1 189 ? -10.57 -3.699 -2.104 1 93.94 189 PHE B CA 1
ATOM 3314 C C . PHE B 1 189 ? -9.227 -3.039 -2.398 1 93.94 189 PHE B C 1
ATOM 3316 O O . PHE B 1 189 ? -8.82 -2.941 -3.559 1 93.94 189 PHE B O 1
ATOM 3323 N N . GLY B 1 190 ? -8.594 -2.547 -1.306 1 95.44 190 GLY B N 1
ATOM 3324 C CA . GLY B 1 190 ? -7.23 -2.055 -1.402 1 95.44 190 GLY B CA 1
ATOM 3325 C C . GLY B 1 190 ? -7.148 -0.564 -1.667 1 95.44 190 GLY B C 1
ATOM 3326 O O . GLY B 1 190 ? -6.059 0.009 -1.693 1 95.44 190 GLY B O 1
ATOM 3327 N N . VAL B 1 191 ? -8.289 0.109 -1.931 1 96.81 191 VAL B N 1
ATOM 3328 C CA . VAL B 1 191 ? -8.258 1.525 -2.279 1 96.81 191 VAL B CA 1
ATOM 3329 C C . VAL B 1 191 ? -7.629 2.326 -1.143 1 96.81 191 VAL B C 1
ATOM 3331 O O . VAL B 1 191 ? -6.84 3.24 -1.383 1 96.81 191 VAL B O 1
ATOM 3334 N N . ASN B 1 192 ? -7.953 1.979 0.098 1 96.88 192 ASN B N 1
ATOM 3335 C CA . ASN B 1 192 ? -7.402 2.674 1.255 1 96.88 192 ASN B CA 1
ATOM 3336 C C . ASN B 1 192 ? -5.898 2.439 1.387 1 96.88 192 ASN B C 1
ATOM 3338 O O . ASN B 1 192 ? -5.137 3.383 1.604 1 96.88 192 ASN B O 1
ATOM 3342 N N . GLN B 1 193 ? -5.48 1.209 1.204 1 96.81 193 GLN B N 1
ATOM 3343 C CA . GLN B 1 193 ? -4.07 0.849 1.285 1 96.81 193 GLN B CA 1
ATOM 3344 C C . GLN B 1 193 ? -3.268 1.509 0.167 1 96.81 193 GLN B C 1
ATOM 3346 O O . GLN B 1 193 ? -2.141 1.955 0.385 1 96.81 193 GLN B O 1
ATOM 3351 N N . THR B 1 194 ? -3.875 1.509 -0.985 1 97.88 194 THR B N 1
ATOM 3352 C CA . THR B 1 194 ? -3.213 2.137 -2.123 1 97.88 194 THR B CA 1
ATOM 3353 C C . THR B 1 194 ? -2.977 3.621 -1.859 1 97.88 194 THR B C 1
ATOM 3355 O O . THR B 1 194 ? -1.859 4.117 -2.029 1 97.88 194 THR B O 1
ATOM 3358 N N . LEU B 1 195 ? -3.996 4.254 -1.446 1 98.38 195 LEU B N 1
ATOM 3359 C CA . LEU B 1 195 ? -3.891 5.684 -1.167 1 98.38 195 LEU B CA 1
ATOM 3360 C C . LEU B 1 195 ? -2.816 5.953 -0.118 1 98.38 195 LEU B C 1
ATOM 3362 O O . LEU B 1 195 ? -1.967 6.828 -0.304 1 98.38 195 LEU B O 1
ATOM 3366 N N . ALA B 1 196 ? -2.824 5.242 0.951 1 98.5 196 ALA B N 1
ATOM 3367 C CA . ALA B 1 196 ? -1.86 5.418 2.033 1 98.5 196 ALA B CA 1
ATOM 3368 C C . ALA B 1 196 ? -0.436 5.18 1.543 1 98.5 196 ALA B C 1
ATOM 3370 O O . ALA B 1 196 ? 0.448 6.012 1.753 1 98.5 196 ALA B O 1
ATOM 3371 N N . THR B 1 197 ? -0.232 4.086 0.881 1 97.81 197 THR B N 1
ATOM 3372 C CA . THR B 1 197 ? 1.105 3.68 0.466 1 97.81 197 THR B CA 1
ATOM 3373 C C . THR B 1 197 ? 1.688 4.672 -0.535 1 97.81 197 THR B C 1
ATOM 3375 O O . THR B 1 197 ? 2.836 5.098 -0.398 1 97.81 197 THR B O 1
ATOM 3378 N N . LEU B 1 198 ? 0.906 5.023 -1.511 1 98.19 198 LEU B N 1
ATOM 3379 C CA . LEU B 1 198 ? 1.383 5.969 -2.514 1 98.19 198 LEU B CA 1
ATOM 3380 C C . LEU B 1 198 ? 1.671 7.328 -1.888 1 98.19 198 LEU B C 1
ATOM 3382 O O . LEU B 1 198 ? 2.689 7.957 -2.193 1 98.19 198 LEU B O 1
ATOM 3386 N N . SER B 1 199 ? 0.84 7.789 -0.993 1 98.69 199 SER B N 1
ATOM 3387 C CA . SER B 1 199 ? 0.998 9.109 -0.387 1 98.69 199 SER B CA 1
ATOM 3388 C C . SER B 1 199 ? 2.283 9.188 0.43 1 98.69 199 SER B C 1
ATOM 3390 O O . SER B 1 199 ? 3.029 10.164 0.324 1 98.69 199 SER B O 1
ATOM 3392 N N . ILE B 1 200 ? 2.525 8.172 1.196 1 98.31 200 ILE B N 1
ATOM 3393 C CA . ILE B 1 200 ? 3.686 8.195 2.082 1 98.31 200 ILE B CA 1
ATOM 3394 C C . ILE B 1 200 ? 4.957 7.957 1.271 1 98.31 200 ILE B C 1
ATOM 3396 O O . ILE B 1 200 ? 5.98 8.609 1.505 1 98.31 200 ILE B O 1
ATOM 3400 N N . SER B 1 201 ? 4.902 7.137 0.272 1 96.62 201 SER B N 1
ATOM 3401 C CA . SER B 1 201 ? 6.09 6.766 -0.488 1 96.62 201 SER B CA 1
ATOM 3402 C C . SER B 1 201 ? 6.457 7.844 -1.501 1 96.62 201 SER B C 1
ATOM 3404 O O . SER B 1 201 ? 7.641 8.133 -1.71 1 96.62 201 SER B O 1
ATOM 3406 N N . MET B 1 202 ? 5.414 8.438 -2.125 1 97.38 202 MET B N 1
ATOM 3407 C CA . MET B 1 202 ? 5.684 9.305 -3.268 1 97.38 202 MET B CA 1
ATOM 3408 C C . MET B 1 202 ? 5.738 10.766 -2.844 1 97.38 202 MET B C 1
ATOM 3410 O O . MET B 1 202 ? 6.301 11.609 -3.551 1 97.38 202 MET B O 1
ATOM 3414 N N . VAL B 1 203 ? 5.09 11.07 -1.715 1 97.88 203 VAL B N 1
ATOM 3415 C CA . VAL B 1 203 ? 4.969 12.484 -1.366 1 97.88 203 VAL B CA 1
ATOM 3416 C C . VAL B 1 203 ? 5.703 12.758 -0.055 1 97.88 203 VAL B C 1
ATOM 3418 O O . VAL B 1 203 ? 6.68 13.508 -0.028 1 97.88 203 VAL B O 1
ATOM 3421 N N . LEU B 1 204 ? 5.336 12.055 0.963 1 97.75 204 LEU B N 1
ATOM 3422 C CA . LEU B 1 204 ? 5.84 12.422 2.285 1 97.75 204 LEU B CA 1
ATOM 3423 C C . LEU B 1 204 ? 7.312 12.055 2.424 1 97.75 204 LEU B C 1
ATOM 3425 O O . LEU B 1 204 ? 8.117 12.867 2.885 1 97.75 204 LEU B O 1
ATOM 3429 N N . TYR B 1 205 ? 7.688 10.852 2.02 1 95.94 205 TYR B N 1
ATOM 3430 C CA . TYR B 1 205 ? 9.055 10.391 2.197 1 95.94 205 TYR B CA 1
ATOM 3431 C C . TYR B 1 205 ? 10.031 11.273 1.425 1 95.94 205 TYR B C 1
ATOM 3433 O O . TYR B 1 205 ? 11.008 11.781 1.992 1 95.94 205 TYR B O 1
ATOM 3441 N N . PRO B 1 206 ? 9.758 11.508 0.126 1 94.06 206 PRO B N 1
ATOM 3442 C CA . PRO B 1 206 ? 10.688 12.391 -0.583 1 94.06 206 PRO B CA 1
ATOM 3443 C C . PRO B 1 206 ? 10.781 13.773 0.048 1 94.06 206 PRO B C 1
ATOM 3445 O O . PRO B 1 206 ? 11.867 14.359 0.096 1 94.06 206 PRO B O 1
ATOM 3448 N N . LEU B 1 207 ? 9.711 14.289 0.511 1 94.88 207 LEU B N 1
ATOM 3449 C CA . LEU B 1 207 ? 9.734 15.594 1.159 1 94.88 207 LEU B CA 1
ATOM 3450 C C . LEU B 1 207 ? 10.609 15.57 2.406 1 94.88 207 LEU B C 1
ATOM 3452 O O . LEU B 1 207 ? 11.422 16.469 2.617 1 94.88 207 LEU B O 1
ATOM 3456 N N . MET B 1 208 ? 10.477 14.539 3.186 1 93.62 208 MET B N 1
ATOM 3457 C CA . MET B 1 208 ? 11.211 14.445 4.441 1 93.62 208 MET B CA 1
ATOM 3458 C C . MET B 1 208 ? 12.695 14.195 4.188 1 93.62 208 MET B C 1
ATOM 3460 O O . MET B 1 208 ? 13.547 14.625 4.969 1 93.62 208 MET B O 1
ATOM 3464 N N . ARG B 1 209 ? 13 13.617 3.104 1 91.06 209 ARG B N 1
ATOM 3465 C CA . ARG B 1 209 ? 14.383 13.25 2.814 1 91.06 209 ARG B CA 1
ATOM 3466 C C . ARG B 1 209 ? 15.117 14.391 2.111 1 91.06 209 ARG B C 1
ATOM 3468 O O . ARG B 1 209 ? 16.297 14.633 2.379 1 91.06 209 ARG B O 1
ATOM 3475 N N . THR B 1 210 ? 14.406 15.078 1.217 1 91.19 210 THR B N 1
ATOM 3476 C CA . THR B 1 210 ? 15.117 16.016 0.353 1 91.19 210 THR B CA 1
ATOM 3477 C C . THR B 1 210 ? 14.727 17.453 0.676 1 91.19 210 THR B C 1
ATOM 3479 O O . THR B 1 210 ? 15.422 18.391 0.279 1 91.19 210 THR B O 1
ATOM 3482 N N . GLY B 1 211 ? 13.57 17.625 1.254 1 90.81 211 GLY B N 1
ATOM 3483 C CA . GLY B 1 211 ? 13.07 18.953 1.532 1 90.81 211 GLY B CA 1
ATOM 3484 C C . GLY B 1 211 ? 12.453 19.625 0.32 1 90.81 211 GLY B C 1
ATOM 3485 O O . GLY B 1 211 ? 12.195 20.828 0.334 1 90.81 211 GLY B O 1
ATOM 3486 N N . SER B 1 212 ? 12.266 18.797 -0.74 1 90.12 212 SER B N 1
ATOM 3487 C CA . SER B 1 212 ? 11.711 19.359 -1.969 1 90.12 212 SER B CA 1
ATOM 3488 C C . SER B 1 212 ? 10.656 18.422 -2.568 1 90.12 212 SER B C 1
ATOM 3490 O O . SER B 1 212 ? 10.617 17.234 -2.24 1 90.12 212 SER B O 1
ATOM 3492 N N . LEU B 1 213 ? 9.758 19.047 -3.332 1 91.06 213 LEU B N 1
ATOM 3493 C CA . LEU B 1 213 ? 8.711 18.328 -4.031 1 91.06 213 LEU B CA 1
ATOM 3494 C C . LEU B 1 213 ? 8.625 18.75 -5.492 1 91.06 213 LEU B C 1
ATOM 3496 O O . LEU B 1 213 ? 8.609 19.953 -5.789 1 91.06 213 LEU B O 1
ATOM 3500 N N . GLU B 1 214 ? 8.617 17.812 -6.348 1 92.62 214 GLU B N 1
ATOM 3501 C CA . GLU B 1 214 ? 8.289 18.094 -7.742 1 92.62 214 GLU B CA 1
ATOM 3502 C C . GLU B 1 214 ? 6.781 18.078 -7.977 1 92.62 214 GLU B C 1
ATOM 3504 O O . GLU B 1 214 ? 6.273 18.797 -8.836 1 92.62 214 GLU B O 1
ATOM 3509 N N . ASN B 1 215 ? 6.145 17.281 -7.301 1 95.94 215 ASN B N 1
ATOM 3510 C CA . ASN B 1 215 ? 4.691 17.125 -7.328 1 95.94 215 ASN B CA 1
ATOM 3511 C C . ASN B 1 215 ? 4.082 17.328 -5.945 1 95.94 215 ASN B C 1
ATOM 3513 O O . ASN B 1 215 ? 4.633 16.875 -4.941 1 95.94 215 ASN B O 1
ATOM 3517 N N . PHE B 1 216 ? 2.936 18.047 -5.91 1 95.38 216 PHE B N 1
ATOM 3518 C CA . PHE B 1 216 ? 2.328 18.297 -4.609 1 95.38 216 PHE B CA 1
ATOM 3519 C C . PHE B 1 216 ? 1.208 17.312 -4.328 1 95.38 216 PHE B C 1
ATOM 3521 O O . PHE B 1 216 ? 0.452 17.469 -3.367 1 95.38 216 PHE B O 1
ATOM 3528 N N . GLY B 1 217 ? 1.041 16.328 -5.242 1 96.81 217 GLY B N 1
ATOM 3529 C CA . GLY B 1 217 ? 0.018 15.305 -5.059 1 96.81 217 GLY B CA 1
ATOM 3530 C C . GLY B 1 217 ? -0.166 14.414 -6.277 1 96.81 217 GLY B C 1
ATOM 3531 O O . GLY B 1 217 ? 0.683 14.398 -7.168 1 96.81 217 GLY B O 1
ATOM 3532 N N . PHE B 1 218 ? -1.229 13.648 -6.184 1 97.62 218 PHE B N 1
ATOM 3533 C CA . PHE B 1 218 ? -1.573 12.75 -7.281 1 97.62 218 PHE B CA 1
ATOM 3534 C C . PHE B 1 218 ? -3.029 12.312 -7.184 1 97.62 218 PHE B C 1
ATOM 3536 O O . PHE B 1 218 ? -3.701 12.586 -6.184 1 97.62 218 PHE B O 1
ATOM 3543 N N . MET B 1 219 ? -3.443 11.773 -8.211 1 97.19 219 MET B N 1
ATOM 3544 C CA . MET B 1 219 ? -4.695 11.023 -8.234 1 97.19 219 MET B CA 1
ATOM 3545 C C . MET B 1 219 ? -4.496 9.648 -8.859 1 97.19 219 MET B C 1
ATOM 3547 O O . MET B 1 219 ? -3.615 9.469 -9.703 1 97.19 219 MET B O 1
ATOM 3551 N N . PHE B 1 220 ? -5.297 8.688 -8.391 1 97.38 220 PHE B N 1
ATOM 3552 C CA . PHE B 1 220 ? -5.207 7.367 -9 1 97.38 220 PHE B CA 1
ATOM 3553 C C . PHE B 1 220 ? -6.598 6.773 -9.211 1 97.38 220 PHE B C 1
ATOM 3555 O O . PHE B 1 220 ? -7.57 7.23 -8.609 1 97.38 220 PHE B O 1
ATOM 3562 N N . ASN B 1 221 ? -6.672 5.812 -10.117 1 96.25 221 ASN B N 1
ATOM 3563 C CA . ASN B 1 221 ? -7.848 5 -10.414 1 96.25 221 ASN B CA 1
ATOM 3564 C C . ASN B 1 221 ? -7.5 3.518 -10.484 1 96.25 221 ASN B C 1
ATOM 3566 O O . ASN B 1 221 ? -6.762 3.088 -11.375 1 96.25 221 ASN B O 1
ATOM 3570 N N . LEU B 1 222 ? -8.016 2.768 -9.578 1 95.5 222 LEU B N 1
ATOM 3571 C CA . LEU B 1 222 ? -7.699 1.344 -9.508 1 95.5 222 LEU B CA 1
ATOM 3572 C C . LEU B 1 222 ? -8.266 0.597 -10.703 1 95.5 222 LEU B C 1
ATOM 3574 O O . LEU B 1 222 ? -7.68 -0.381 -11.172 1 95.5 222 LEU B O 1
ATOM 3578 N N . LYS B 1 223 ? -9.383 1.013 -11.172 1 92.38 223 LYS B N 1
ATOM 3579 C CA . LYS B 1 223 ? -10.039 0.325 -12.273 1 92.38 223 LYS B CA 1
ATOM 3580 C C . LYS B 1 223 ? -9.25 0.476 -13.57 1 92.38 223 LYS B C 1
ATOM 3582 O O . LYS B 1 223 ? -9.016 -0.506 -14.273 1 92.38 223 LYS B O 1
ATOM 3587 N N . THR B 1 224 ? -8.828 1.712 -13.852 1 93.19 224 THR B N 1
ATOM 3588 C CA . THR B 1 224 ? -8.094 1.95 -15.086 1 93.19 224 THR B CA 1
ATOM 3589 C C . THR B 1 224 ? -6.602 1.7 -14.891 1 93.19 224 THR B C 1
ATOM 3591 O O . THR B 1 224 ? -5.832 1.721 -15.852 1 93.19 224 THR B O 1
ATOM 3594 N N . MET B 1 225 ? -6.121 1.494 -13.695 1 96.69 225 MET B N 1
ATOM 3595 C CA . MET B 1 225 ? -4.734 1.24 -13.32 1 96.69 225 MET B CA 1
ATOM 3596 C C . MET B 1 225 ? -3.842 2.416 -13.703 1 96.69 225 MET B C 1
ATOM 3598 O O . MET B 1 225 ? -2.785 2.227 -14.305 1 96.69 225 MET B O 1
ATOM 3602 N N . GLU B 1 226 ? -4.359 3.607 -13.352 1 95.06 226 GLU B N 1
ATOM 3603 C CA . GLU B 1 226 ? -3.619 4.816 -13.703 1 95.06 226 GLU B CA 1
ATOM 3604 C C . GLU B 1 226 ? -3.377 5.688 -12.469 1 95.06 226 GLU B C 1
ATOM 3606 O O . GLU B 1 226 ? -4.215 5.746 -11.57 1 95.06 226 GLU B O 1
ATOM 3611 N N . THR B 1 227 ? -2.297 6.305 -12.43 1 96.56 227 THR B N 1
ATOM 3612 C CA . THR B 1 227 ? -1.938 7.344 -11.469 1 96.56 227 THR B CA 1
ATOM 3613 C C . THR B 1 227 ? -1.345 8.555 -12.188 1 96.56 227 THR B C 1
ATOM 3615 O O . THR B 1 227 ? -0.521 8.406 -13.086 1 96.56 227 THR B O 1
ATOM 3618 N N . PHE B 1 228 ? -1.738 9.766 -11.766 1 94.38 228 PHE B N 1
ATOM 3619 C CA . PHE B 1 228 ? -1.262 11 -12.375 1 94.38 228 PHE B CA 1
ATOM 3620 C C . PHE B 1 228 ? -0.799 11.992 -11.312 1 94.38 228 PHE B C 1
ATOM 3622 O O . PHE B 1 228 ? -1.468 12.172 -10.289 1 94.38 228 PHE B O 1
ATOM 3629 N N . PRO B 1 229 ? 0.298 12.648 -11.562 1 96.12 229 PRO B N 1
ATOM 3630 C CA . PRO B 1 229 ? 0.824 13.602 -10.586 1 96.12 229 PRO B CA 1
ATOM 3631 C C . PRO B 1 229 ? 0.214 15 -10.742 1 96.12 229 PRO B C 1
ATOM 3633 O O . PRO B 1 229 ? -0.298 15.336 -11.812 1 96.12 229 PRO B O 1
ATOM 3636 N N . PHE B 1 230 ? 0.19 15.727 -9.664 1 95.38 230 PHE B N 1
ATOM 3637 C CA . PHE B 1 230 ? -0.064 17.156 -9.664 1 95.38 230 PHE B CA 1
ATOM 3638 C C . PHE B 1 230 ? 1.239 17.938 -9.539 1 95.38 230 PHE B C 1
ATOM 3640 O O . PHE B 1 230 ? 1.841 18 -8.469 1 95.38 230 PHE B O 1
ATOM 3647 N N . LYS B 1 231 ? 1.612 18.641 -10.57 1 94.38 231 LYS B N 1
ATOM 3648 C CA . LYS B 1 231 ? 2.896 19.328 -10.586 1 94.38 231 LYS B CA 1
ATOM 3649 C C . LYS B 1 231 ? 2.846 20.594 -9.742 1 94.38 231 LYS B C 1
ATOM 3651 O O . LYS B 1 231 ? 1.847 21.328 -9.75 1 94.38 231 LYS B O 1
ATOM 3656 N N . VAL B 1 232 ? 3.943 20.828 -9.062 1 94.38 232 VAL B N 1
ATOM 3657 C CA . VAL B 1 232 ? 4.09 22.125 -8.406 1 94.38 232 VAL B CA 1
ATOM 3658 C C . VAL B 1 232 ? 4.27 23.219 -9.453 1 94.38 232 VAL B C 1
ATOM 3660 O O . VAL B 1 232 ? 5.383 23.438 -9.945 1 94.38 232 VAL B O 1
ATOM 3663 N N . ASP B 1 233 ? 3.172 23.766 -9.695 1 91.69 233 ASP B N 1
ATOM 3664 C CA . ASP B 1 233 ? 3.104 24.734 -10.773 1 91.69 233 ASP B CA 1
ATOM 3665 C C . ASP B 1 233 ? 1.917 25.688 -10.594 1 91.69 233 ASP B C 1
ATOM 3667 O O . ASP B 1 233 ? 0.81 25.234 -10.273 1 91.69 233 ASP B O 1
ATOM 3671 N N . LYS B 1 234 ? 2.17 26.922 -10.828 1 90.38 234 LYS B N 1
ATOM 3672 C CA . LYS B 1 234 ? 1.137 27.938 -10.617 1 90.38 234 LYS B CA 1
ATOM 3673 C C . LYS B 1 234 ? -0.064 27.688 -11.523 1 90.38 234 LYS B C 1
ATOM 3675 O O . LYS B 1 234 ? -1.204 27.969 -11.141 1 90.38 234 LYS B O 1
ATOM 3680 N N . ASN B 1 235 ? 0.216 27.219 -12.672 1 89.88 235 ASN B N 1
ATOM 3681 C CA . ASN B 1 235 ? -0.872 26.953 -13.609 1 89.88 235 ASN B CA 1
ATOM 3682 C C . ASN B 1 235 ? -1.743 25.781 -13.148 1 89.88 235 ASN B C 1
ATOM 3684 O O . ASN B 1 235 ? -2.959 25.797 -13.344 1 89.88 235 ASN B O 1
ATOM 3688 N N . VAL B 1 236 ? -1.137 24.875 -12.555 1 90.81 236 VAL B N 1
ATOM 3689 C CA . VAL B 1 236 ? -1.878 23.719 -12.047 1 90.81 236 VAL B CA 1
ATOM 3690 C C . VAL B 1 236 ? -2.725 24.156 -10.844 1 90.81 236 VAL B C 1
ATOM 3692 O O . VAL B 1 236 ? -3.906 23.812 -10.758 1 90.81 236 VAL B O 1
ATOM 3695 N N . TRP B 1 237 ? -2.137 24.953 -9.984 1 91.94 237 TRP B N 1
ATOM 3696 C CA . TRP B 1 237 ? -2.869 25.422 -8.82 1 91.94 237 TRP B CA 1
ATOM 3697 C C . TRP B 1 237 ? -4.086 26.25 -9.234 1 91.94 237 TRP B C 1
ATOM 3699 O O . TRP B 1 237 ? -5.145 26.156 -8.602 1 91.94 237 TRP B O 1
ATOM 3709 N N . ALA B 1 238 ? -3.932 26.953 -10.273 1 88.75 238 ALA B N 1
ATOM 3710 C CA . ALA B 1 238 ? -5.012 27.812 -10.758 1 88.75 238 ALA B CA 1
ATOM 3711 C C . ALA B 1 238 ? -6.215 26.984 -11.203 1 88.75 238 ALA B C 1
ATOM 3713 O O . ALA B 1 238 ? -7.359 27.422 -11.062 1 88.75 238 ALA B O 1
ATOM 3714 N N . MET B 1 239 ? -5.93 25.828 -11.672 1 87.69 239 MET B N 1
ATOM 3715 C CA . MET B 1 239 ? -7.004 24.938 -12.102 1 87.69 239 MET B CA 1
ATOM 3716 C C . MET B 1 239 ? -7.871 24.531 -10.914 1 87.69 239 MET B C 1
ATOM 3718 O O . MET B 1 239 ? -9.023 24.141 -11.094 1 87.69 239 MET B O 1
ATOM 3722 N N . TYR B 1 240 ? -7.289 24.641 -9.766 1 86 240 TYR B N 1
ATOM 3723 C CA . TYR B 1 240 ? -8.016 24.172 -8.594 1 86 240 TYR B CA 1
ATOM 3724 C C . TYR B 1 240 ? -8.43 25.344 -7.703 1 86 240 TYR B C 1
ATOM 3726 O O . TYR B 1 240 ? -8.75 25.156 -6.527 1 86 240 TYR B O 1
ATOM 3734 N N . GLY B 1 241 ? -8.273 26.469 -8.125 1 79.19 241 GLY B N 1
ATOM 3735 C CA . GLY B 1 241 ? -8.875 27.578 -7.406 1 79.19 241 GLY B CA 1
ATOM 3736 C C . GLY B 1 241 ? -7.855 28.547 -6.832 1 79.19 241 GLY B C 1
ATOM 3737 O O . GLY B 1 241 ? -8.219 29.531 -6.191 1 79.19 241 GLY B O 1
ATOM 3738 N N . PHE B 1 242 ? -6.594 28.25 -7.027 1 87.69 242 PHE B N 1
ATOM 3739 C CA . PHE B 1 242 ? -5.586 29.141 -6.465 1 87.69 242 PHE B CA 1
ATOM 3740 C C . PHE B 1 242 ? -5.469 30.406 -7.293 1 87.69 242 PHE B C 1
ATOM 3742 O O . PHE B 1 242 ? -5.309 30.344 -8.516 1 87.69 242 PHE B O 1
ATOM 3749 N N . SER B 1 243 ? -5.688 31.547 -6.711 1 80.94 243 SER B N 1
ATOM 3750 C CA . SER B 1 243 ? -5.449 32.844 -7.305 1 80.94 243 SER B CA 1
ATOM 3751 C C . SER B 1 243 ? -4.41 33.656 -6.512 1 80.94 243 SER B C 1
ATOM 3753 O O . SER B 1 243 ? -4.617 33.938 -5.336 1 80.94 243 SER B O 1
ATOM 3755 N N . PRO B 1 244 ? -3.221 33.719 -7.09 1 68.75 244 PRO B N 1
ATOM 3756 C CA . PRO B 1 244 ? -2.197 34.469 -6.348 1 68.75 244 PRO B CA 1
ATOM 3757 C C . PRO B 1 244 ? -2.664 35.844 -5.926 1 68.75 244 PRO B C 1
ATOM 3759 O O . PRO B 1 244 ? -3.455 36.5 -6.629 1 68.75 244 PRO B O 1
ATOM 3762 N N . GLN B 1 245 ? -2.932 36.125 -4.746 1 57.38 245 GLN B N 1
ATOM 3763 C CA . GLN B 1 245 ? -3.232 37.531 -4.383 1 57.38 245 GLN B CA 1
ATOM 3764 C C . GLN B 1 245 ? -2.213 38.469 -4.984 1 57.38 245 GLN B C 1
ATOM 3766 O O . GLN B 1 245 ? -1.006 38.281 -4.824 1 57.38 245 GLN B O 1
ATOM 3771 N N . VAL B 1 246 ? -2.434 38.969 -6.102 1 46.94 246 VAL B N 1
ATOM 3772 C CA . VAL B 1 246 ? -1.681 40.125 -6.641 1 46.94 246 VAL B CA 1
ATOM 3773 C C . VAL B 1 246 ? -1.392 41.125 -5.535 1 46.94 246 VAL B C 1
ATOM 3775 O O . VAL B 1 246 ? -2.305 41.562 -4.828 1 46.94 246 VAL B O 1
ATOM 3778 N N . GLU B 1 247 ? -0.3 41.094 -4.859 1 44.59 247 GLU B N 1
ATOM 3779 C CA . GLU B 1 247 ? 0.097 42.281 -4.098 1 44.59 247 GLU B CA 1
ATOM 3780 C C . GLU B 1 247 ? -0.402 43.562 -4.762 1 44.59 247 GLU B C 1
ATOM 3782 O O . GLU B 1 247 ? -0.203 43.75 -5.961 1 44.59 247 GLU B O 1
ATOM 3787 N N . ALA B 1 248 ? -1.497 44.25 -4.215 1 38.91 248 ALA B N 1
ATOM 3788 C CA . ALA B 1 248 ? -1.73 45.656 -4.52 1 38.91 248 ALA B CA 1
ATOM 3789 C C . ALA B 1 248 ? -0.416 46.438 -4.586 1 38.91 248 ALA B C 1
ATOM 3791 O O . ALA B 1 248 ? 0.38 46.406 -3.645 1 38.91 248 ALA B O 1
ATOM 3792 N N . ALA B 1 249 ? 0.066 46.906 -5.832 1 37.12 249 ALA B N 1
ATOM 3793 C CA . ALA B 1 249 ? 0.975 48.031 -5.906 1 37.12 249 ALA B CA 1
ATOM 3794 C C . ALA B 1 249 ? 0.425 49.219 -5.125 1 37.12 249 ALA B C 1
ATOM 3796 O O . ALA B 1 249 ? -0.773 49.531 -5.18 1 37.12 249 ALA B O 1
#

Secondary structure (DSSP, 8-state):
---PEEEEEE--SHHHHHHHHHHHHHHHHHHHTTS--EEEEEE---B--GGGBTTSSB-SGGGTTSBHHHHHHHHHHHHH----EEESS---TTSPP-SEEEE--S-HHHHHHHHHHHHHHPPTT-EEEEEEE-SSEEEEEEEESS---SSSSPPPHHHHHHHHHHH--GGGSPP--SSHHHHHHHS-TTHHHHHHHHHIIIIIHHHHHHS--SEEEEEEETTTTEEEEEES-HHHHHHTT--------/---PEEEEEE--SHHHHHHHHHHHHHHHHHHHTTS--EEEEEE---B--GGGBTTSSB-SGGGTTSBHHHHHHHHHHHHH----EEESS---TTSPP-SEEEE--S-HHHHHHHHHHHHHHPPTT-EEEEEEE-SSEEEEEEEESSPP-SSSSPPPHHHHHHHHHHH--GGGSPP--SSHHHHHHHS-TTHHHHHHHHHIIIIIHHHHHHS--SEEEEEEETTTTEEEEEES-HHHHHHTT--------